Protein AF-A0A4Q4BNP1-F1 (afdb_monomer)

Foldseek 3Di:
DPDDDDDDPDDDDDDDDQPQVVCVVVVDQEEEEDDQAPLQVSCQPHLNVSHFKYKYFADCVNVHPVSVCRSQVSCVVSQWAADDDDDPHRITMTGGPDPPPPPPPDQAEEEEEEDDPPLLQQLLLLLLQVLQPHPEYEYEYQCPDVNNVVVLVVCVVVVSYHYDYFCVNVVHDDGRQVVCCPDPSNVSHQKYAYDYSQKGKAFQDDLRHPVRCVVADAQKEKAFAWFFAQQPFADDDRDHCLVRRQFTADLADPPVLQKGFIAMIGGDDPQFPADDGQATDGHPPGQYAFLQSHGDVPNVVDVPDRIDGRDNRNNRIHIYGHPCNHNVSLCVCVVVQDDPVSVVVSVVVNVSRRGGPDGDNSRVSSSVSSVVSSVPD

Structure (mmCIF, N/CA/C/O backbone):
data_AF-A0A4Q4BNP1-F1
#
_entry.id   AF-A0A4Q4BNP1-F1
#
loop_
_atom_site.group_PDB
_atom_site.id
_atom_site.type_symbol
_atom_site.label_atom_id
_atom_site.label_alt_id
_atom_site.label_comp_id
_atom_site.label_asym_id
_atom_site.label_entity_id
_atom_site.label_seq_id
_atom_site.pdbx_PDB_ins_code
_atom_site.Cartn_x
_atom_site.Cartn_y
_atom_site.Cartn_z
_atom_site.occupancy
_atom_site.B_iso_or_equiv
_atom_site.auth_seq_id
_atom_site.auth_comp_id
_atom_site.auth_asym_id
_atom_site.auth_atom_id
_atom_site.pdbx_PDB_model_num
ATOM 1 N N . MET A 1 1 ? 5.247 10.729 -45.146 1.00 40.03 1 MET A N 1
ATOM 2 C CA . MET A 1 1 ? 6.649 10.424 -45.491 1.00 40.03 1 MET A CA 1
ATOM 3 C C . MET A 1 1 ? 7.471 11.510 -44.840 1.00 40.03 1 MET A C 1
ATOM 5 O O . MET A 1 1 ? 7.475 12.624 -45.353 1.00 40.03 1 MET A O 1
ATOM 9 N N . GLU A 1 2 ? 8.037 11.245 -43.665 1.00 45.22 2 GLU A N 1
ATOM 10 C CA . GLU A 1 2 ? 8.976 12.192 -43.068 1.00 45.22 2 GLU A CA 1
ATOM 11 C C . GLU A 1 2 ? 10.133 12.395 -44.046 1.00 45.22 2 GLU A C 1
ATOM 13 O O . GLU A 1 2 ? 10.838 11.459 -44.429 1.00 45.22 2 GLU A O 1
ATOM 18 N N . SER A 1 3 ? 10.269 13.621 -44.536 1.00 44.84 3 SER A N 1
ATOM 19 C CA . SER A 1 3 ? 11.408 14.018 -45.340 1.00 44.84 3 SER A CA 1
ATOM 20 C C . SER A 1 3 ? 12.608 14.155 -44.408 1.00 44.84 3 SER A C 1
ATOM 22 O O . SER A 1 3 ? 12.684 15.121 -43.657 1.00 44.84 3 SER A O 1
ATOM 24 N N . GLN A 1 4 ? 13.531 13.198 -44.518 1.00 53.72 4 GLN A N 1
ATOM 25 C CA . GLN A 1 4 ? 14.848 13.159 -43.875 1.00 53.72 4 GLN A CA 1
ATOM 26 C C . GLN A 1 4 ? 14.806 12.935 -42.356 1.00 53.72 4 GLN A C 1
ATOM 28 O O . GLN A 1 4 ? 14.652 13.850 -41.553 1.00 53.72 4 GLN A O 1
ATOM 33 N N . SER A 1 5 ? 15.006 11.673 -41.979 1.00 59.72 5 SER A N 1
ATOM 34 C CA . SER A 1 5 ? 15.377 11.247 -40.632 1.00 59.72 5 SER A CA 1
ATOM 35 C C . SER A 1 5 ? 16.549 12.077 -40.077 1.00 59.72 5 SER A C 1
ATOM 37 O O . SER A 1 5 ? 17.424 12.512 -40.826 1.00 59.72 5 SER A O 1
ATOM 39 N N . ARG A 1 6 ? 16.532 12.284 -38.754 1.00 61.44 6 ARG A N 1
ATOM 40 C CA . ARG A 1 6 ? 17.517 13.003 -37.917 1.00 61.44 6 ARG A CA 1
ATOM 41 C C . ARG A 1 6 ? 18.989 12.665 -38.266 1.00 61.44 6 ARG A C 1
ATOM 43 O O . ARG A 1 6 ? 19.227 11.611 -38.858 1.00 61.44 6 ARG A O 1
ATOM 50 N N . PRO A 1 7 ? 19.980 13.504 -37.876 1.00 74.25 7 PRO A N 1
ATOM 51 C CA . PRO A 1 7 ? 21.398 13.191 -38.068 1.00 74.25 7 PRO A CA 1
ATOM 52 C C . PRO A 1 7 ? 21.715 11.773 -37.583 1.00 74.25 7 PRO A C 1
ATOM 54 O O . PRO A 1 7 ? 21.306 11.393 -36.486 1.00 74.25 7 PRO A O 1
ATOM 57 N N . TYR A 1 8 ? 22.410 10.997 -38.410 1.00 80.00 8 TYR A N 1
ATOM 58 C CA . TYR A 1 8 ? 22.781 9.618 -38.115 1.00 80.00 8 TYR A CA 1
ATOM 59 C C . TYR A 1 8 ? 24.278 9.418 -38.353 1.00 80.00 8 TYR A C 1
ATOM 61 O O . TYR A 1 8 ? 24.843 9.980 -39.291 1.00 80.00 8 TYR A O 1
ATOM 69 N N . ASP A 1 9 ? 24.904 8.579 -37.528 1.00 82.19 9 ASP A N 1
ATOM 70 C CA . ASP A 1 9 ? 26.340 8.288 -37.626 1.00 82.19 9 ASP A CA 1
ATOM 71 C C . ASP A 1 9 ? 26.647 7.125 -38.586 1.00 82.19 9 ASP A C 1
ATOM 73 O O . ASP A 1 9 ? 27.751 7.019 -39.115 1.00 82.19 9 ASP A O 1
ATOM 77 N N . SER A 1 10 ? 25.680 6.233 -38.841 1.00 84.38 10 SER A N 1
ATOM 78 C CA . SER A 1 10 ? 25.832 5.127 -39.797 1.00 84.38 10 SER A CA 1
ATOM 79 C C . SER A 1 10 ? 24.492 4.609 -40.332 1.00 84.38 10 SER A C 1
ATOM 81 O O . SER A 1 10 ? 23.445 4.796 -39.713 1.00 84.38 10 SER A O 1
ATOM 83 N N . VAL A 1 11 ? 24.531 3.944 -41.492 1.00 85.69 11 VAL A N 1
ATOM 84 C CA . VAL A 1 11 ? 23.389 3.228 -42.082 1.00 85.69 11 VAL A CA 1
ATOM 85 C C . VAL A 1 11 ? 23.641 1.732 -41.958 1.00 85.69 11 VAL A C 1
ATOM 87 O O . VAL A 1 11 ? 24.645 1.229 -42.459 1.00 85.69 11 VAL A O 1
ATOM 90 N N . VAL A 1 12 ? 22.713 1.016 -41.329 1.00 84.94 12 VAL A N 1
ATOM 91 C CA . VAL A 1 12 ? 22.760 -0.445 -41.209 1.00 84.94 12 VAL A CA 1
ATOM 92 C C . VAL A 1 12 ? 21.625 -1.049 -42.027 1.00 84.94 12 VAL A C 1
ATOM 94 O O . VAL A 1 12 ? 20.471 -0.644 -41.905 1.00 84.94 12 VAL A O 1
ATOM 97 N N . ALA A 1 13 ? 21.944 -2.042 -42.857 1.00 85.50 13 ALA A N 1
ATOM 98 C CA . ALA A 1 13 ? 20.932 -2.828 -43.550 1.00 85.50 13 ALA A CA 1
ATOM 99 C C . ALA A 1 13 ? 20.331 -3.855 -42.582 1.00 85.50 13 ALA A C 1
ATOM 101 O O . ALA A 1 13 ? 21.014 -4.782 -42.148 1.00 85.50 13 ALA A O 1
ATOM 102 N N . LEU A 1 14 ? 19.050 -3.698 -42.250 1.00 82.12 14 LEU A N 1
ATOM 103 C CA . LEU A 1 14 ? 18.317 -4.670 -41.443 1.00 82.12 14 LEU A CA 1
ATOM 104 C C . LEU A 1 14 ? 17.592 -5.676 -42.349 1.00 82.12 14 LEU A C 1
ATOM 106 O O . LEU A 1 14 ? 17.009 -5.280 -43.364 1.00 82.12 14 LEU A O 1
ATOM 110 N N . PRO A 1 15 ? 17.586 -6.976 -42.004 1.00 81.06 15 PRO A N 1
ATOM 111 C CA . PRO A 1 15 ? 16.808 -7.961 -42.739 1.00 81.06 15 PRO A CA 1
ATOM 112 C C . PRO A 1 15 ? 15.317 -7.620 -42.645 1.00 81.06 15 PRO A C 1
ATOM 114 O O . PRO A 1 15 ? 14.744 -7.514 -41.560 1.00 81.06 15 PRO A O 1
ATOM 117 N N . ARG A 1 16 ? 14.668 -7.463 -43.801 1.00 82.69 16 ARG A N 1
ATOM 118 C CA . ARG A 1 16 ? 13.228 -7.215 -43.873 1.00 82.69 16 ARG A CA 1
ATOM 119 C C . ARG A 1 16 ? 12.480 -8.536 -43.767 1.00 82.69 16 ARG A C 1
ATOM 121 O O . ARG A 1 16 ? 12.532 -9.353 -44.683 1.00 82.69 16 ARG A O 1
ATOM 128 N N . VAL A 1 17 ? 11.722 -8.711 -42.692 1.00 84.50 17 VAL A N 1
ATOM 129 C CA . VAL A 1 17 ? 10.835 -9.866 -42.529 1.00 84.50 17 VAL A CA 1
ATOM 130 C C . VAL A 1 17 ? 9.387 -9.421 -42.708 1.00 84.50 17 VAL A C 1
ATOM 132 O O . VAL A 1 17 ?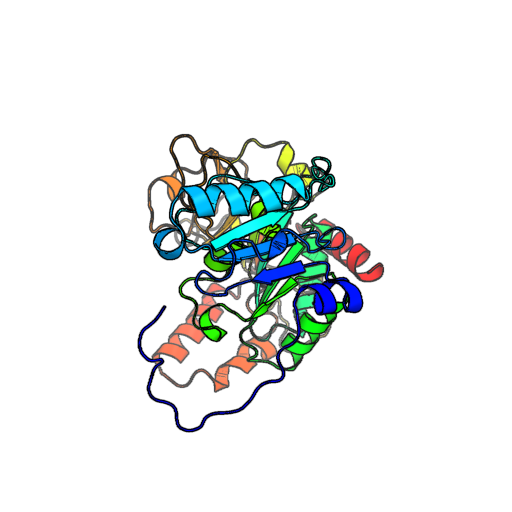 8.957 -8.411 -42.156 1.00 84.50 17 VAL A O 1
ATOM 135 N N . GLY A 1 18 ? 8.622 -10.161 -43.511 1.00 87.31 18 GLY A N 1
ATOM 136 C CA . GLY A 1 18 ? 7.200 -9.889 -43.694 1.00 87.31 18 GLY A CA 1
ATOM 137 C C . GLY A 1 18 ? 6.416 -10.188 -42.417 1.00 87.31 18 GLY A C 1
ATOM 138 O O . GLY A 1 18 ? 6.513 -11.289 -41.874 1.00 87.31 18 GLY A O 1
ATOM 139 N N . VAL A 1 19 ? 5.584 -9.246 -41.971 1.00 87.94 19 VAL A N 1
ATOM 140 C CA . VAL A 1 19 ? 4.765 -9.397 -40.754 1.00 87.94 19 VAL A CA 1
ATOM 141 C C . VAL A 1 19 ? 3.867 -10.642 -40.795 1.00 87.94 19 VAL A C 1
ATOM 143 O O . VAL A 1 19 ? 3.725 -11.321 -39.786 1.00 87.94 19 VAL A O 1
ATOM 146 N N . GLY A 1 20 ? 3.342 -11.031 -41.964 1.00 89.75 20 GLY A N 1
ATOM 147 C CA . GLY A 1 20 ? 2.564 -12.266 -42.105 1.00 89.75 20 GLY A CA 1
ATOM 148 C C . GLY A 1 20 ? 3.381 -13.532 -41.819 1.00 89.75 20 GLY A C 1
ATOM 149 O O . GLY A 1 20 ? 2.879 -14.459 -41.187 1.00 89.75 20 GLY A O 1
ATOM 150 N N . ALA A 1 21 ? 4.657 -13.557 -42.219 1.00 90.12 21 ALA A N 1
ATOM 151 C CA . ALA A 1 21 ? 5.559 -14.666 -41.918 1.00 90.12 21 ALA A CA 1
ATOM 152 C C . ALA A 1 21 ? 5.905 -14.713 -40.422 1.00 90.12 21 ALA A C 1
ATOM 154 O O . ALA A 1 21 ? 5.888 -15.794 -39.839 1.00 90.12 21 ALA A O 1
ATOM 155 N N . LEU A 1 22 ? 6.141 -13.549 -39.801 1.00 90.50 22 LEU A N 1
ATOM 156 C CA . LEU A 1 22 ? 6.396 -13.431 -38.360 1.00 90.50 22 LEU A CA 1
ATOM 157 C C . LEU A 1 22 ? 5.197 -13.870 -37.521 1.00 90.50 22 LEU A C 1
ATOM 159 O O . LEU A 1 22 ? 5.356 -14.641 -36.582 1.00 90.50 22 LEU A O 1
ATOM 163 N N . VAL A 1 23 ? 3.988 -13.418 -37.858 1.00 92.69 23 VAL A N 1
ATOM 164 C CA . VAL A 1 23 ? 2.776 -13.805 -37.123 1.00 92.69 23 VAL A CA 1
ATOM 165 C C . VAL A 1 23 ? 2.527 -15.306 -37.256 1.00 92.69 23 VAL A C 1
AT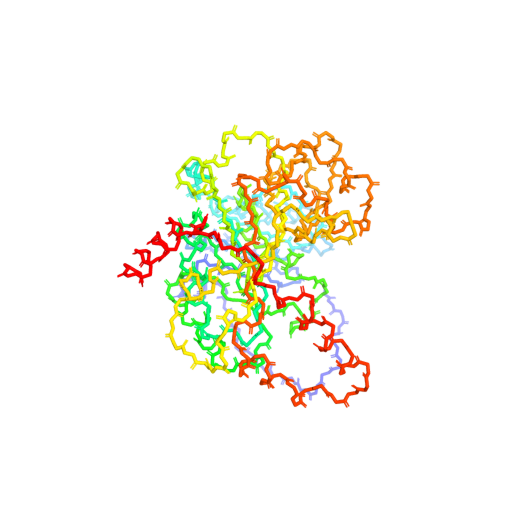OM 167 O O . VAL A 1 23 ? 2.203 -15.965 -36.270 1.00 92.69 23 VAL A O 1
ATOM 170 N N . LYS A 1 24 ? 2.757 -15.876 -38.445 1.00 91.00 24 LYS A N 1
ATOM 171 C CA . LYS A 1 24 ? 2.635 -17.320 -38.671 1.00 91.00 24 LYS A CA 1
ATOM 172 C C . LYS A 1 24 ? 3.662 -18.132 -37.873 1.00 91.00 24 LYS A C 1
ATOM 174 O O . LYS A 1 24 ? 3.300 -19.183 -37.352 1.00 91.00 24 LYS A O 1
ATOM 179 N N . SER A 1 25 ? 4.916 -17.681 -37.793 1.00 92.25 25 SER A N 1
ATOM 180 C CA . SER A 1 25 ? 5.984 -18.422 -37.108 1.00 92.25 25 SER A CA 1
ATOM 181 C C . SER A 1 25 ? 5.942 -18.262 -35.590 1.00 92.25 25 SER A C 1
ATOM 183 O O . SER A 1 25 ? 6.055 -19.250 -34.872 1.00 92.25 25 SER A O 1
ATOM 185 N N . LEU A 1 26 ? 5.755 -17.035 -35.100 1.00 92.31 26 LEU A N 1
ATOM 186 C CA . LEU A 1 26 ? 5.797 -16.714 -33.673 1.00 92.31 26 LEU A CA 1
ATOM 187 C C . LEU A 1 26 ? 4.458 -16.952 -32.975 1.00 92.31 26 LEU A C 1
ATOM 189 O O . LEU A 1 26 ? 4.429 -17.081 -31.755 1.00 92.31 26 LEU A O 1
ATOM 193 N N . ARG A 1 27 ? 3.352 -16.974 -33.734 1.00 90.31 27 ARG A N 1
ATOM 194 C CA . ARG A 1 27 ? 1.975 -17.023 -33.215 1.00 90.31 27 ARG A CA 1
ATOM 195 C C . ARG A 1 27 ? 1.774 -16.074 -32.023 1.00 90.31 27 ARG A C 1
ATOM 197 O O . ARG A 1 27 ? 1.353 -16.514 -30.951 1.00 90.31 27 ARG A O 1
ATOM 204 N N . PRO A 1 28 ? 2.093 -14.775 -32.177 1.00 92.38 28 PRO A N 1
ATOM 205 C CA . PRO A 1 28 ? 2.105 -13.846 -31.062 1.00 92.38 28 PRO A CA 1
ATOM 206 C C . PRO A 1 28 ? 0.710 -13.716 -30.454 1.00 92.38 28 PRO A C 1
ATOM 208 O O . PRO A 1 28 ? -0.297 -13.705 -31.170 1.00 92.38 28 PRO A O 1
ATOM 211 N N . THR A 1 29 ? 0.667 -13.576 -29.129 1.00 89.94 29 THR A N 1
ATOM 212 C CA . THR A 1 29 ? -0.574 -13.276 -28.405 1.00 89.94 29 THR A CA 1
ATOM 213 C C . THR A 1 29 ? -0.801 -11.775 -28.246 1.00 89.94 29 THR A C 1
ATOM 215 O O . THR A 1 29 ? -1.943 -11.354 -28.092 1.00 89.94 29 THR A O 1
ATOM 218 N N . VAL A 1 30 ? 0.246 -10.951 -28.350 1.00 92.25 30 VAL A N 1
ATOM 219 C CA . VAL A 1 30 ? 0.176 -9.483 -28.308 1.00 92.25 30 VAL A CA 1
ATOM 220 C C . VAL A 1 30 ? 0.976 -8.901 -29.473 1.00 92.25 30 VAL A C 1
ATOM 222 O O . VAL A 1 30 ? 2.068 -9.387 -29.758 1.00 92.25 30 VAL A O 1
ATOM 225 N N . LEU A 1 31 ? 0.441 -7.872 -30.140 1.00 93.44 31 LEU A N 1
ATOM 226 C CA . LEU A 1 31 ? 1.139 -7.123 -31.192 1.00 93.44 31 LEU A CA 1
ATOM 227 C C . LEU A 1 31 ? 1.241 -5.639 -30.817 1.00 93.44 31 LEU A C 1
ATOM 229 O O . LEU A 1 31 ? 0.231 -5.033 -30.471 1.00 93.44 31 LEU A O 1
ATOM 233 N N . ILE A 1 32 ? 2.434 -5.053 -30.922 1.00 92.88 32 ILE A N 1
ATOM 234 C CA . ILE A 1 32 ? 2.653 -3.603 -30.816 1.00 92.88 32 ILE A CA 1
ATOM 235 C C . ILE A 1 32 ? 3.082 -3.108 -32.198 1.00 92.88 32 ILE A C 1
ATOM 237 O O . ILE A 1 32 ? 3.983 -3.693 -32.798 1.00 92.88 32 ILE A O 1
ATOM 241 N N . CYS A 1 33 ? 2.393 -2.105 -32.734 1.00 91.00 33 CYS A N 1
ATOM 242 C CA . CYS A 1 33 ? 2.542 -1.658 -34.115 1.00 91.00 33 CYS A CA 1
ATOM 243 C C . CYS A 1 33 ? 2.572 -0.131 -34.186 1.00 91.00 33 CYS A C 1
ATOM 245 O O . CYS A 1 33 ? 1.545 0.515 -34.003 1.00 91.00 33 CYS A O 1
ATOM 247 N N . ASP A 1 34 ? 3.734 0.417 -34.506 1.00 91.44 34 ASP A N 1
ATOM 248 C CA . ASP A 1 34 ? 3.924 1.826 -34.823 1.00 91.44 34 ASP A CA 1
ATOM 249 C C . ASP A 1 34 ? 4.798 1.903 -36.079 1.00 91.44 34 ASP A C 1
ATOM 251 O O . ASP A 1 34 ? 5.955 1.481 -36.076 1.00 91.44 34 ASP A O 1
ATOM 255 N N . ILE A 1 35 ? 4.176 2.261 -37.202 1.00 88.69 35 ILE A N 1
ATOM 256 C CA . ILE A 1 35 ? 4.782 2.184 -38.539 1.00 88.69 35 ILE A CA 1
ATOM 257 C C . ILE A 1 35 ? 4.447 3.409 -39.396 1.00 88.69 35 ILE A C 1
ATOM 259 O O . ILE A 1 35 ? 4.512 3.335 -40.628 1.00 88.69 35 ILE A O 1
ATOM 263 N N . GLU A 1 36 ? 4.094 4.523 -38.750 1.00 87.88 36 GLU A N 1
ATOM 264 C CA . GLU A 1 36 ? 4.069 5.868 -39.342 1.00 87.88 36 GLU A CA 1
ATOM 265 C C . GLU A 1 36 ? 3.270 5.979 -40.659 1.00 87.88 36 GLU A C 1
ATOM 267 O O . GLU A 1 36 ? 3.694 6.597 -41.644 1.00 87.88 36 GLU A O 1
ATOM 272 N N . GLY A 1 37 ? 2.094 5.341 -40.721 1.00 85.06 37 GLY A N 1
ATOM 273 C CA . GLY A 1 37 ? 1.200 5.375 -41.887 1.00 85.06 37 GLY A CA 1
ATOM 274 C C . GLY A 1 37 ? 1.195 4.100 -42.732 1.00 85.06 37 GLY A C 1
ATOM 275 O O . GLY A 1 37 ? 0.381 3.976 -43.654 1.00 85.06 37 GLY A O 1
ATOM 276 N N . GLY A 1 38 ? 2.074 3.141 -42.428 1.00 87.69 38 GLY A N 1
ATOM 277 C CA . GLY A 1 38 ? 2.136 1.835 -43.088 1.00 87.69 38 GLY A CA 1
ATOM 278 C C . GLY A 1 38 ? 1.005 0.865 -42.720 1.00 87.69 38 GLY A C 1
ATOM 279 O O . GLY A 1 38 ? 1.006 -0.269 -43.193 1.00 87.69 38 GLY A O 1
ATOM 280 N N . GLU A 1 39 ? 0.054 1.263 -41.872 1.00 92.00 39 GLU A N 1
ATOM 281 C CA . GLU A 1 39 ? -1.000 0.397 -41.326 1.00 92.00 39 GLU A CA 1
ATOM 282 C C . GLU A 1 39 ? -2.095 0.101 -42.356 1.00 92.00 39 GLU A C 1
ATOM 284 O O . GLU A 1 39 ? -2.742 -0.951 -42.298 1.00 92.00 39 GLU A O 1
ATOM 289 N N . LEU A 1 40 ? -2.319 1.018 -43.307 1.00 91.25 40 LEU A N 1
ATOM 290 C CA . LEU A 1 40 ? -3.362 0.874 -44.318 1.00 91.25 40 LEU A CA 1
ATOM 291 C C . LEU A 1 40 ? -3.090 -0.347 -45.208 1.00 91.25 40 LEU A C 1
ATOM 293 O O . LEU A 1 40 ? -2.155 -0.373 -46.002 1.00 91.25 40 LEU A O 1
ATOM 297 N N . GLY A 1 41 ? -3.959 -1.352 -45.103 1.00 91.31 41 GLY A N 1
ATOM 298 C CA . GLY A 1 41 ? -3.873 -2.589 -45.880 1.00 91.31 41 GLY A CA 1
ATOM 299 C C . GLY A 1 41 ? -2.875 -3.617 -45.341 1.00 91.31 41 GLY A C 1
ATOM 300 O O . GLY A 1 41 ? -2.881 -4.754 -45.812 1.00 91.31 41 GLY A O 1
ATOM 301 N N . LEU A 1 42 ? -2.071 -3.277 -44.324 1.00 92.50 42 LEU A N 1
ATOM 302 C CA . LEU A 1 42 ? -1.078 -4.190 -43.750 1.00 92.50 42 LEU A CA 1
ATOM 303 C C . LEU A 1 42 ? -1.722 -5.474 -43.223 1.00 92.50 42 LEU A C 1
ATOM 305 O O . LEU A 1 42 ? -1.228 -6.573 -43.462 1.00 92.50 42 LEU A O 1
ATOM 309 N N . PHE A 1 43 ? -2.842 -5.335 -42.514 1.00 93.31 43 PHE A N 1
ATOM 310 C CA . PHE A 1 43 ? -3.491 -6.444 -41.820 1.00 93.31 43 PHE A CA 1
ATOM 311 C C . PHE A 1 43 ? -4.483 -7.226 -42.679 1.00 93.31 43 PHE A C 1
ATOM 313 O O . PHE A 1 43 ? -4.960 -8.265 -42.227 1.00 93.31 43 PHE A O 1
ATOM 320 N N . ASP A 1 44 ? -4.786 -6.776 -43.900 1.00 92.75 44 ASP A N 1
ATOM 321 C CA . ASP A 1 44 ? -5.866 -7.330 -44.729 1.00 92.75 44 ASP A CA 1
ATOM 322 C C . ASP A 1 44 ? -5.705 -8.854 -44.912 1.00 92.75 44 ASP A C 1
ATOM 324 O O . ASP A 1 44 ? -6.635 -9.620 -44.642 1.00 92.75 44 ASP A O 1
ATOM 328 N N . GLN A 1 45 ? -4.492 -9.310 -45.239 1.00 91.31 45 GLN A N 1
ATOM 329 C CA . GLN A 1 45 ? -4.185 -10.721 -45.526 1.00 91.31 45 GLN A CA 1
ATOM 330 C C . GLN A 1 45 ? -3.523 -11.486 -44.366 1.00 91.31 45 GLN A C 1
ATOM 332 O O . GLN A 1 45 ? -3.175 -12.654 -44.518 1.00 91.31 45 GLN A O 1
ATOM 337 N N . ILE A 1 46 ? -3.338 -10.857 -43.202 1.00 93.44 46 ILE A N 1
ATOM 338 C CA . ILE A 1 46 ? -2.672 -11.491 -42.055 1.00 93.44 46 ILE A CA 1
ATOM 339 C C . ILE A 1 46 ? -3.709 -12.217 -41.199 1.00 93.44 46 ILE A C 1
ATOM 341 O O . ILE A 1 46 ? -4.736 -11.632 -40.833 1.00 93.44 46 ILE A O 1
ATOM 345 N N . ASP A 1 47 ? -3.440 -13.479 -40.858 1.00 92.81 47 ASP A N 1
ATOM 346 C CA . ASP A 1 47 ? -4.201 -14.182 -39.828 1.00 92.81 47 ASP A CA 1
ATOM 347 C C . ASP A 1 47 ? -3.778 -13.676 -38.446 1.00 92.81 47 ASP A C 1
ATOM 349 O O . ASP A 1 47 ? -2.655 -13.898 -38.007 1.00 92.81 47 ASP A O 1
ATOM 353 N N . LEU A 1 48 ? -4.690 -12.980 -37.770 1.00 94.19 48 LEU A N 1
ATOM 354 C CA . LEU A 1 48 ? -4.477 -12.446 -36.427 1.00 94.19 48 LEU A CA 1
ATOM 355 C C . LEU A 1 48 ? -5.141 -13.313 -35.350 1.00 94.19 48 LEU A C 1
ATOM 357 O O . LEU A 1 48 ? -5.261 -12.857 -34.216 1.00 94.19 48 LEU A O 1
ATOM 361 N N . SER A 1 49 ? -5.589 -14.531 -35.672 1.00 91.50 49 SER A N 1
ATOM 362 C CA . SER A 1 49 ? -6.332 -15.415 -34.763 1.00 91.50 49 SER A CA 1
ATOM 363 C C . SER A 1 49 ? -5.631 -15.662 -33.420 1.00 91.50 49 SER A C 1
ATOM 365 O O . SER A 1 49 ? -6.305 -15.738 -32.396 1.00 91.50 49 SER A O 1
ATOM 367 N N . SER A 1 50 ? -4.293 -15.718 -33.393 1.00 89.31 50 SER A N 1
ATOM 368 C CA . SER A 1 50 ? -3.511 -15.871 -32.154 1.00 89.31 50 SER A CA 1
ATOM 369 C C . SER A 1 50 ? -3.437 -14.599 -31.306 1.00 89.31 50 SER A C 1
ATOM 371 O O . SER A 1 50 ? -3.168 -14.674 -30.110 1.00 89.31 50 SER A O 1
ATOM 373 N N . VAL A 1 51 ? -3.665 -13.430 -31.907 1.00 93.62 51 VAL A N 1
ATOM 374 C CA . VAL A 1 51 ? -3.487 -12.125 -31.265 1.00 93.62 51 VAL A CA 1
ATOM 375 C C . VAL A 1 51 ? -4.708 -11.812 -30.407 1.00 93.62 51 VAL A C 1
ATOM 377 O O . VAL A 1 51 ? -5.800 -11.586 -30.932 1.00 93.62 51 VAL A O 1
ATOM 380 N N . ARG A 1 52 ? -4.524 -11.774 -29.084 1.00 91.25 52 ARG A N 1
ATOM 381 C CA . ARG A 1 52 ? -5.563 -11.419 -28.101 1.00 91.25 52 ARG A CA 1
ATOM 382 C C . ARG A 1 52 ? -5.625 -9.917 -27.820 1.00 91.25 52 ARG A C 1
ATOM 384 O O . ARG A 1 52 ? -6.675 -9.422 -27.419 1.00 91.25 52 ARG A O 1
ATOM 391 N N . ALA A 1 53 ? -4.513 -9.205 -28.013 1.00 90.69 53 ALA A N 1
ATOM 392 C CA . ALA A 1 53 ? -4.419 -7.763 -27.817 1.00 90.69 53 ALA A CA 1
ATOM 393 C C . ALA A 1 53 ? -3.480 -7.110 -28.841 1.00 90.69 53 ALA A C 1
ATOM 395 O O . ALA A 1 53 ? -2.464 -7.692 -29.222 1.00 90.69 53 ALA A O 1
ATOM 396 N N . MET A 1 54 ? -3.808 -5.893 -29.262 1.00 92.56 54 MET A N 1
ATOM 397 C CA . MET A 1 54 ? -2.991 -5.086 -30.162 1.00 92.56 54 MET A CA 1
ATOM 398 C C . MET A 1 54 ? -2.893 -3.652 -29.643 1.00 92.56 54 MET A C 1
ATOM 400 O O . MET A 1 54 ? -3.918 -3.032 -29.374 1.00 92.56 54 MET A O 1
ATOM 404 N N . VAL A 1 55 ? -1.675 -3.129 -29.533 1.00 91.44 55 VAL A N 1
ATOM 405 C CA . VAL A 1 55 ? -1.401 -1.702 -29.325 1.00 91.44 55 VAL A CA 1
ATOM 406 C C . VAL A 1 55 ? -0.929 -1.151 -30.662 1.00 91.44 55 VAL A C 1
ATOM 408 O O . VAL A 1 55 ? 0.061 -1.634 -31.202 1.00 91.44 55 VAL A O 1
ATOM 411 N N . ILE A 1 56 ? -1.664 -0.210 -31.238 1.00 91.25 56 ILE A N 1
ATOM 412 C CA . ILE A 1 56 ? -1.387 0.301 -32.580 1.00 91.25 56 ILE A CA 1
ATOM 413 C C . ILE A 1 56 ? -1.483 1.818 -32.625 1.00 91.25 56 ILE A C 1
ATOM 415 O O . ILE A 1 56 ? -2.487 2.379 -32.187 1.00 91.25 56 ILE A O 1
ATOM 419 N N . GLU A 1 57 ? -0.469 2.472 -33.178 1.00 91.06 57 GLU A N 1
ATOM 420 C CA . GLU A 1 57 ? -0.531 3.886 -33.534 1.00 91.06 57 GLU A CA 1
ATOM 421 C C . GLU A 1 57 ? -1.138 4.063 -34.928 1.00 91.06 57 GLU A C 1
ATOM 423 O O . GLU A 1 57 ? -0.835 3.318 -35.857 1.00 91.06 57 GLU A O 1
ATOM 428 N N . LEU A 1 58 ? -2.087 4.991 -35.060 1.00 88.62 58 LEU A N 1
ATOM 429 C CA . LEU A 1 58 ? -2.834 5.226 -36.292 1.00 88.62 58 LEU A CA 1
ATOM 430 C C . LEU A 1 58 ? -2.599 6.651 -36.785 1.00 88.62 58 LEU A C 1
ATOM 432 O O . LEU A 1 58 ? -2.778 7.614 -36.044 1.00 88.62 58 LEU A O 1
ATOM 436 N N . HIS A 1 59 ? -2.336 6.781 -38.082 1.00 88.69 59 HIS A N 1
ATOM 437 C CA . HIS A 1 59 ? -1.894 8.013 -38.730 1.00 88.69 59 HIS A CA 1
ATOM 438 C C . HIS A 1 59 ? -2.934 8.559 -39.732 1.00 88.69 59 HIS A C 1
ATOM 440 O O . HIS A 1 59 ? -2.692 8.595 -40.942 1.00 88.69 59 HIS A O 1
ATOM 446 N N . PRO A 1 60 ? -4.120 9.027 -39.284 1.00 83.88 60 PRO A N 1
ATOM 447 C CA . PRO A 1 60 ? -5.172 9.513 -40.182 1.00 83.88 60 PRO A CA 1
ATOM 448 C C . PRO A 1 60 ? -4.772 10.747 -40.999 1.00 83.88 60 PRO A C 1
ATOM 450 O O . PRO A 1 60 ? -5.418 11.028 -42.005 1.00 83.88 60 PRO A O 1
ATOM 453 N N . LEU 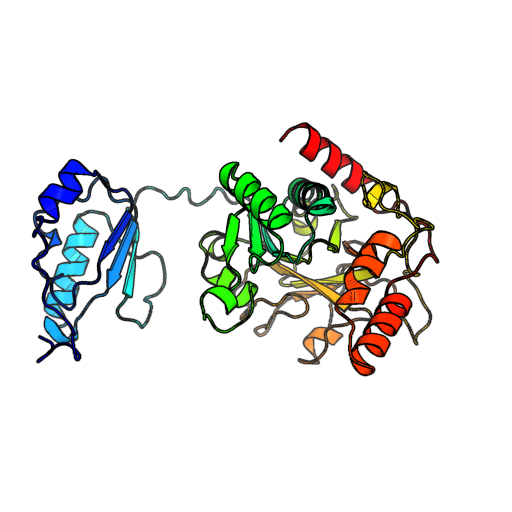A 1 61 ? -3.723 11.475 -40.604 1.00 83.50 61 LEU A N 1
ATOM 454 C CA . LEU A 1 61 ? -3.156 12.563 -41.406 1.00 83.50 61 LEU A CA 1
ATOM 455 C C . LEU A 1 61 ? -2.437 12.053 -42.668 1.00 83.50 61 LEU A C 1
ATOM 457 O O . LEU A 1 61 ? -2.334 12.795 -43.639 1.00 83.50 61 LEU A O 1
ATOM 461 N N . VAL A 1 62 ? -1.984 10.793 -42.681 1.00 84.81 62 VAL A N 1
ATOM 462 C CA . VAL A 1 62 ? -1.263 10.182 -43.810 1.00 84.81 62 VAL A CA 1
ATOM 463 C C . VAL A 1 62 ? -2.228 9.552 -44.816 1.00 84.81 62 VAL A C 1
ATOM 465 O O . VAL A 1 62 ? -2.119 9.801 -46.013 1.00 84.81 62 VAL A O 1
ATOM 468 N N . TYR A 1 63 ? -3.192 8.756 -44.346 1.00 87.69 63 TYR A N 1
ATOM 469 C CA . TYR A 1 63 ? -4.110 7.993 -45.211 1.00 87.69 63 TYR A CA 1
ATOM 470 C C . TYR A 1 63 ? -5.580 8.446 -45.138 1.00 87.69 63 TYR A C 1
ATOM 472 O O . TYR A 1 63 ? -6.480 7.806 -45.694 1.00 87.69 63 TYR A O 1
ATOM 480 N N . GLY A 1 64 ? -5.847 9.555 -44.450 1.00 85.12 64 GLY A N 1
ATOM 481 C CA . GLY A 1 64 ? -7.169 10.160 -44.342 1.00 85.12 64 GLY A CA 1
ATOM 482 C C . GLY A 1 64 ? -8.155 9.385 -43.461 1.00 85.12 64 GLY A C 1
ATOM 483 O O . GLY A 1 64 ? -7.937 8.256 -43.014 1.00 85.12 64 GLY A O 1
ATOM 484 N N . ARG A 1 65 ? -9.325 9.993 -43.243 1.00 82.56 65 ARG A N 1
ATOM 485 C CA . ARG A 1 65 ? -10.404 9.403 -42.434 1.00 82.56 65 ARG A CA 1
ATOM 486 C C . ARG A 1 65 ? -10.948 8.102 -43.034 1.00 82.56 65 ARG A C 1
ATOM 488 O O . ARG A 1 65 ? -11.289 7.193 -42.285 1.00 82.56 65 ARG A O 1
ATOM 495 N N . ALA A 1 66 ? -11.009 7.995 -44.362 1.00 82.81 66 ALA A N 1
ATOM 496 C CA . ALA A 1 66 ? -11.453 6.778 -45.042 1.00 82.81 66 ALA A CA 1
ATOM 497 C C . ALA A 1 66 ? -10.481 5.608 -44.813 1.00 82.81 66 ALA A C 1
ATOM 499 O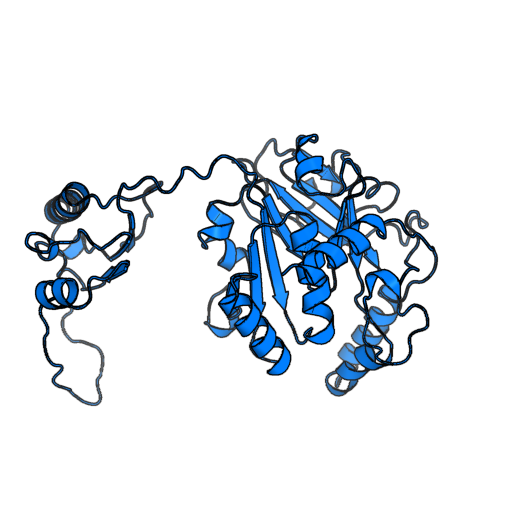 O . ALA A 1 66 ? -10.923 4.503 -44.496 1.00 82.81 66 ALA A O 1
ATOM 500 N N . GLY A 1 67 ? -9.167 5.860 -44.889 1.00 84.50 67 GLY A N 1
ATOM 501 C CA . GLY A 1 67 ? -8.148 4.862 -44.568 1.00 84.50 67 GLY A CA 1
ATOM 502 C C . GLY A 1 67 ? -8.227 4.413 -43.110 1.00 84.50 67 GLY A C 1
ATOM 503 O O . GLY A 1 67 ? -8.222 3.216 -42.841 1.00 84.50 67 GLY A O 1
ATOM 504 N N . LEU A 1 68 ? -8.440 5.350 -42.177 1.00 87.56 68 LEU A N 1
ATOM 505 C CA . LEU A 1 68 ? -8.636 5.031 -40.759 1.00 87.56 68 LEU A CA 1
ATOM 506 C C . LEU A 1 68 ? -9.815 4.076 -40.540 1.00 87.56 68 LEU A C 1
ATOM 508 O O . LEU A 1 68 ? -9.679 3.073 -39.839 1.00 87.56 68 LEU A O 1
ATOM 512 N N . GLN A 1 69 ? -10.969 4.381 -41.142 1.00 84.50 69 GLN A N 1
ATOM 513 C CA . GLN A 1 69 ? -12.162 3.543 -41.013 1.00 84.50 69 GLN A CA 1
ATOM 514 C C . GLN A 1 69 ? -11.955 2.159 -41.626 1.00 84.50 69 GLN A C 1
ATOM 516 O O . GLN A 1 69 ? -12.383 1.169 -41.036 1.00 84.50 69 GLN A O 1
ATOM 521 N N . ARG A 1 70 ? -11.255 2.067 -42.763 1.00 90.56 70 ARG A N 1
ATOM 522 C CA . ARG A 1 70 ? -10.909 0.781 -43.375 1.00 90.56 70 ARG A CA 1
ATOM 523 C C . ARG A 1 70 ? -10.014 -0.051 -42.459 1.00 90.56 70 ARG A C 1
ATOM 525 O O . ARG A 1 70 ? -10.352 -1.198 -42.193 1.00 90.56 70 ARG A O 1
ATOM 532 N N . THR A 1 71 ? -8.927 0.519 -41.940 1.00 91.19 71 THR A N 1
ATOM 533 C CA . THR A 1 71 ? -7.991 -0.196 -41.056 1.00 91.19 71 THR A CA 1
ATOM 534 C C . THR A 1 71 ? -8.692 -0.702 -39.795 1.00 91.19 71 THR A C 1
ATOM 536 O O . THR A 1 71 ? -8.603 -1.885 -39.464 1.00 91.19 71 THR A O 1
ATOM 539 N N . LEU A 1 72 ? -9.464 0.158 -39.122 1.00 89.50 72 LEU A N 1
ATOM 540 C CA . LEU A 1 72 ? -10.241 -0.237 -37.943 1.00 89.50 72 LEU A CA 1
ATOM 541 C C . LEU A 1 72 ? -11.328 -1.269 -38.279 1.00 89.50 72 LEU A C 1
ATOM 543 O O . LEU A 1 72 ? -11.562 -2.184 -37.492 1.00 89.50 72 LEU A O 1
ATOM 547 N N . GLY A 1 73 ? -11.970 -1.150 -39.444 1.00 86.88 73 GLY A N 1
ATOM 548 C CA . GLY A 1 73 ? -12.942 -2.116 -39.953 1.00 86.88 73 GLY A CA 1
ATOM 549 C C . GLY A 1 73 ? -12.329 -3.499 -40.179 1.00 86.88 73 GLY A C 1
ATOM 550 O O . GLY A 1 73 ? -12.888 -4.489 -39.710 1.00 86.88 73 GLY A O 1
ATOM 551 N N . THR A 1 74 ? -11.152 -3.570 -40.810 1.00 93.31 74 THR A N 1
ATOM 552 C CA . THR A 1 74 ? -10.393 -4.818 -40.998 1.00 93.31 74 THR A CA 1
ATOM 553 C C . THR A 1 74 ? -10.050 -5.466 -39.653 1.00 93.31 74 THR A C 1
ATOM 555 O O . THR A 1 74 ? -10.257 -6.667 -39.476 1.00 93.31 74 THR A O 1
ATOM 558 N N . LEU A 1 75 ? -9.550 -4.689 -38.686 1.00 92.88 75 LEU A N 1
ATOM 559 C CA . LEU A 1 75 ? -9.183 -5.203 -37.361 1.00 92.88 75 LEU A CA 1
ATOM 560 C C . LEU A 1 75 ? -10.413 -5.701 -36.585 1.00 92.88 75 LEU A C 1
ATOM 562 O O . LEU A 1 75 ? -10.377 -6.806 -36.037 1.00 92.88 75 LEU A O 1
ATOM 566 N N . ARG A 1 76 ? -11.531 -4.963 -36.638 1.00 89.88 76 ARG A N 1
ATOM 567 C CA . ARG A 1 76 ? -12.820 -5.395 -36.071 1.00 89.88 76 ARG A CA 1
ATOM 568 C C . ARG A 1 76 ? -13.344 -6.674 -36.706 1.00 89.88 76 ARG A C 1
ATOM 570 O O . ARG A 1 76 ? -13.750 -7.573 -35.979 1.00 89.88 76 ARG A O 1
ATOM 577 N N . ALA A 1 77 ? -13.308 -6.788 -38.034 1.00 88.38 77 ALA A N 1
ATOM 578 C CA . ALA A 1 77 ? -13.724 -8.002 -38.741 1.00 88.38 77 ALA A CA 1
ATOM 579 C C . ALA A 1 77 ? -12.867 -9.217 -38.350 1.00 88.38 77 ALA A C 1
ATOM 581 O O . ALA A 1 77 ? -13.346 -10.347 -38.331 1.00 88.38 77 ALA A O 1
ATOM 582 N N . LYS A 1 78 ? -11.608 -8.979 -37.968 1.00 91.62 78 LYS A N 1
ATOM 583 C CA . LYS A 1 78 ? -10.700 -9.985 -37.404 1.00 91.62 78 LYS A CA 1
ATOM 584 C C . LYS A 1 78 ? -10.861 -10.161 -35.895 1.00 91.62 78 LYS A C 1
ATOM 586 O O . LYS A 1 78 ? -10.011 -10.805 -35.290 1.00 91.62 78 LYS A O 1
ATOM 591 N N . GLY A 1 79 ? -11.917 -9.625 -35.287 1.00 88.56 79 GLY A N 1
ATOM 592 C CA . GLY A 1 79 ? -12.281 -9.803 -33.883 1.00 88.56 79 GLY A CA 1
ATOM 593 C C . GLY A 1 79 ? -11.603 -8.853 -32.897 1.00 88.56 79 GLY A C 1
ATOM 594 O O . GLY A 1 79 ? -11.840 -9.019 -31.709 1.00 88.56 79 GLY A O 1
ATOM 595 N N . LEU A 1 80 ? -10.784 -7.893 -33.347 1.00 89.81 80 LEU A N 1
ATOM 596 C CA . LEU A 1 80 ? -10.058 -6.940 -32.497 1.00 89.81 80 LEU A CA 1
ATOM 597 C C . LEU A 1 80 ? -10.788 -5.590 -32.420 1.00 89.81 80 LEU A C 1
ATOM 599 O O . LEU A 1 80 ? -10.958 -4.903 -33.427 1.00 89.81 80 LEU A O 1
ATOM 603 N N . SER A 1 81 ? -11.178 -5.168 -31.220 1.00 86.75 81 SER A N 1
ATOM 604 C CA . SER A 1 81 ? -11.894 -3.906 -30.989 1.00 86.75 81 SER A CA 1
ATOM 605 C C . SER A 1 81 ? -11.453 -3.207 -29.706 1.00 86.75 81 SER A C 1
ATOM 607 O O . SER A 1 81 ? -11.024 -3.859 -28.760 1.00 86.75 81 SER A O 1
ATOM 609 N N . SER A 1 82 ? -11.579 -1.881 -29.646 1.00 77.12 82 SER A N 1
ATOM 610 C CA . SER A 1 82 ? -11.309 -1.117 -28.421 1.00 77.12 82 SER A CA 1
ATOM 611 C C . SER A 1 82 ? -12.332 -1.406 -27.320 1.00 77.12 82 SER A C 1
ATOM 613 O O . SER A 1 82 ? -13.529 -1.477 -27.593 1.00 77.12 82 SER A O 1
ATOM 615 N N . THR A 1 83 ? -11.860 -1.508 -26.078 1.00 59.19 83 THR A N 1
ATOM 616 C CA . THR A 1 83 ? -12.674 -1.545 -24.855 1.00 59.19 83 THR A CA 1
ATOM 617 C C . THR A 1 83 ? -12.602 -0.178 -24.158 1.00 59.19 83 THR A C 1
ATOM 619 O O . THR A 1 83 ? -11.587 0.170 -23.555 1.00 59.19 83 THR A O 1
ATOM 622 N N . GLY A 1 84 ? -13.669 0.622 -24.254 1.00 52.81 84 GLY A N 1
ATOM 623 C CA . GLY A 1 84 ? -13.792 1.932 -23.588 1.00 52.81 84 GLY A CA 1
ATOM 624 C C . GLY A 1 84 ? -13.861 3.143 -24.529 1.00 52.81 84 GLY A C 1
ATOM 625 O O . GLY A 1 84 ? -13.801 3.000 -25.752 1.00 52.81 84 GLY A O 1
ATOM 626 N N . GLU A 1 85 ? -14.033 4.334 -23.940 1.00 43.16 85 GLU A N 1
ATOM 627 C CA . GLU A 1 85 ? -14.104 5.612 -24.663 1.00 43.16 85 GLU A CA 1
ATOM 628 C C . GLU A 1 85 ? -12.836 5.884 -25.482 1.00 43.16 85 GLU A C 1
ATOM 630 O O . GLU A 1 85 ? -11.724 5.502 -25.112 1.00 43.16 85 GLU A O 1
ATOM 635 N N . ALA A 1 86 ? -13.024 6.534 -26.632 1.00 47.09 86 ALA A N 1
ATOM 636 C CA . ALA A 1 86 ? -11.961 6.831 -27.577 1.00 47.09 86 ALA A CA 1
ATOM 637 C C . ALA A 1 86 ? -10.861 7.670 -26.909 1.00 47.09 86 ALA A C 1
ATOM 639 O O . ALA A 1 86 ? -11.081 8.825 -26.552 1.00 47.09 86 ALA A O 1
ATOM 640 N N . THR A 1 87 ? -9.657 7.112 -26.781 1.00 45.62 87 THR A N 1
ATOM 641 C CA . THR A 1 87 ? -8.479 7.898 -26.417 1.00 45.62 87 THR A CA 1
ATOM 642 C C . THR A 1 87 ? -8.243 8.956 -27.497 1.00 45.62 87 THR A C 1
ATOM 644 O O . THR A 1 87 ? -8.201 8.647 -28.689 1.00 45.62 87 THR A O 1
ATOM 647 N N . ALA A 1 88 ? -8.100 10.219 -27.093 1.00 46.75 88 ALA A N 1
ATOM 648 C CA . ALA A 1 88 ? -7.921 11.349 -28.009 1.00 46.75 88 ALA A CA 1
ATOM 649 C C . ALA A 1 88 ? -6.588 11.320 -28.800 1.00 46.75 88 ALA A C 1
ATOM 651 O O . ALA A 1 88 ? -6.404 12.130 -29.702 1.00 46.75 88 ALA A O 1
ATOM 652 N N . GLY A 1 89 ? -5.670 10.393 -28.491 1.00 58.56 89 GLY A N 1
ATOM 653 C CA . GLY A 1 89 ? -4.374 10.239 -29.172 1.00 58.56 89 GLY A CA 1
ATOM 654 C C . GLY A 1 89 ? -4.431 9.448 -30.488 1.00 58.56 89 GLY A C 1
ATOM 655 O O . GLY A 1 89 ? -5.498 8.993 -30.896 1.00 58.56 89 GLY A O 1
ATOM 656 N N . ALA A 1 90 ? -3.282 9.250 -31.140 1.00 74.88 90 ALA A N 1
ATOM 657 C CA . ALA A 1 90 ? -3.116 8.384 -32.318 1.00 74.88 90 ALA A CA 1
ATOM 658 C C . ALA A 1 90 ? -3.066 6.883 -31.952 1.00 74.88 90 ALA A C 1
ATOM 660 O O . ALA A 1 90 ? -3.506 6.032 -32.726 1.00 74.88 90 ALA A O 1
ATOM 661 N N . VAL A 1 91 ? -2.631 6.560 -30.728 1.00 83.81 91 VAL A N 1
ATOM 662 C CA . VAL A 1 91 ? -2.496 5.186 -30.222 1.00 83.81 91 VAL A CA 1
ATOM 663 C C . VAL A 1 91 ? -3.836 4.588 -29.775 1.00 83.81 91 VAL A C 1
ATOM 665 O O . VAL A 1 91 ? -4.642 5.216 -29.076 1.00 83.81 91 VAL A O 1
ATOM 668 N N . ARG A 1 92 ? -4.085 3.337 -30.165 1.00 84.19 92 ARG A N 1
ATOM 669 C CA . ARG A 1 92 ? -5.262 2.530 -29.823 1.00 84.19 92 ARG A CA 1
ATOM 670 C C . ARG A 1 92 ? -4.848 1.199 -29.216 1.00 84.19 92 ARG A C 1
ATOM 672 O O . ARG A 1 92 ? -3.930 0.545 -29.694 1.00 84.19 92 ARG A O 1
ATOM 679 N N . ILE A 1 93 ? -5.607 0.768 -28.213 1.00 86.38 93 ILE A N 1
ATOM 680 C CA . ILE A 1 93 ? -5.534 -0.586 -27.662 1.00 86.38 93 ILE A CA 1
ATOM 681 C C . ILE A 1 93 ? -6.784 -1.341 -28.120 1.00 86.38 93 ILE A C 1
ATOM 683 O O . ILE A 1 93 ? -7.907 -0.852 -27.960 1.00 86.38 93 ILE A O 1
ATOM 687 N N . LEU A 1 94 ? -6.587 -2.505 -28.733 1.00 89.38 94 LEU A N 1
ATOM 688 C CA . LEU A 1 94 ? -7.628 -3.376 -29.270 1.00 89.38 94 LEU A CA 1
ATOM 689 C C . LEU A 1 94 ? -7.537 -4.750 -28.609 1.00 89.38 94 LEU A C 1
ATOM 691 O O . LEU A 1 94 ? -6.446 -5.292 -28.453 1.00 89.38 94 LEU A O 1
ATOM 695 N N . HIS A 1 95 ? -8.681 -5.336 -28.282 1.00 87.06 95 HIS A N 1
ATOM 696 C CA . HIS A 1 95 ? -8.794 -6.654 -27.669 1.00 87.06 95 HIS A CA 1
ATOM 697 C C . HIS A 1 95 ? -9.637 -7.577 -28.531 1.00 87.06 95 HIS A C 1
ATOM 699 O O . HIS A 1 95 ? -10.589 -7.136 -29.180 1.00 87.06 95 HIS A O 1
ATOM 705 N N . ARG A 1 96 ? -9.282 -8.864 -28.532 1.00 87.88 96 ARG A N 1
ATOM 706 C CA . ARG A 1 96 ? -10.074 -9.895 -29.191 1.00 87.88 96 ARG A CA 1
ATOM 707 C C . ARG A 1 96 ? -11.302 -10.196 -28.345 1.00 87.88 96 ARG A C 1
ATOM 709 O O . ARG A 1 96 ? -11.143 -10.466 -27.160 1.00 87.88 96 ARG A O 1
ATOM 716 N N . GLY A 1 97 ? -12.483 -10.189 -28.964 1.00 65.75 97 GLY A N 1
ATOM 717 C CA . GLY A 1 97 ? -13.752 -10.613 -28.360 1.00 65.75 97 GLY A CA 1
ATOM 718 C C . GLY A 1 97 ? -13.802 -12.115 -28.060 1.00 65.75 97 GLY A C 1
ATOM 719 O O . GLY A 1 97 ? -14.634 -12.834 -28.591 1.00 65.75 97 GLY A O 1
ATOM 720 N N . THR A 1 98 ? -12.871 -12.612 -27.257 1.00 45.53 98 THR A N 1
ATOM 721 C CA . THR A 1 98 ? -13.211 -13.609 -26.249 1.00 45.53 98 THR A CA 1
ATOM 722 C C . THR A 1 98 ? -13.781 -12.829 -25.087 1.00 45.53 98 THR A C 1
ATOM 724 O O . THR A 1 98 ? -13.292 -11.725 -24.831 1.00 45.53 98 THR A O 1
ATOM 727 N N . ASP A 1 99 ? -14.759 -13.385 -24.381 1.00 41.53 99 ASP A N 1
ATOM 728 C CA . ASP A 1 99 ? -14.996 -13.011 -22.998 1.00 41.53 99 ASP A CA 1
ATOM 729 C C . ASP A 1 99 ? -13.616 -12.958 -22.314 1.00 41.53 99 ASP A C 1
ATOM 731 O O . ASP A 1 99 ? -13.064 -13.969 -21.885 1.00 41.53 99 ASP A O 1
ATOM 735 N N . LEU A 1 100 ? -13.020 -11.758 -22.203 1.00 37.91 100 LEU A N 1
ATOM 736 C CA . LEU A 1 100 ? -12.429 -11.405 -20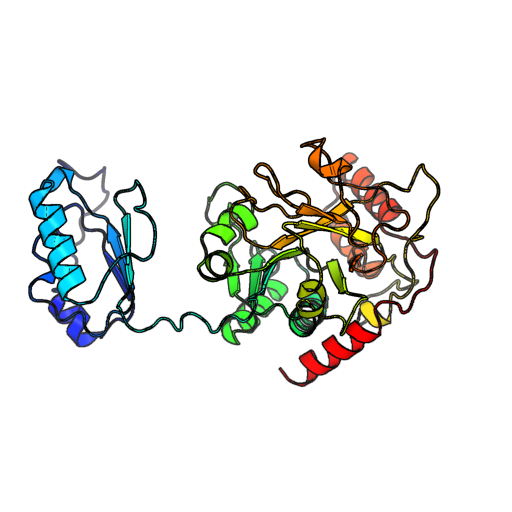.927 1.00 37.91 100 LEU A CA 1
ATOM 737 C C . LEU A 1 100 ? -13.545 -11.824 -19.996 1.00 37.91 100 LEU A C 1
ATOM 739 O O . LEU A 1 100 ? -14.646 -11.303 -20.221 1.00 37.91 100 LEU A O 1
ATOM 743 N N . PRO A 1 101 ? -13.349 -12.808 -19.096 1.00 32.62 101 PRO A N 1
ATOM 744 C CA . PRO A 1 101 ? -14.358 -13.029 -18.087 1.00 32.62 101 PRO A CA 1
ATOM 745 C C . PRO A 1 101 ? -14.690 -11.618 -17.632 1.00 32.62 101 PRO A C 1
ATOM 747 O O . PRO A 1 101 ? -13.778 -10.866 -17.258 1.00 32.62 101 PRO A O 1
ATOM 750 N N . VAL A 1 102 ? -15.941 -11.192 -17.859 1.00 39.72 102 VAL A N 1
ATOM 751 C CA . VAL A 1 102 ? -16.505 -10.103 -17.081 1.00 39.72 102 VAL A CA 1
ATOM 752 C C . VAL A 1 102 ? -16.245 -10.662 -15.717 1.00 39.72 102 VAL A C 1
ATOM 754 O O . VAL A 1 102 ? -16.879 -11.665 -15.393 1.00 39.72 102 VAL A O 1
ATOM 757 N N . ALA A 1 103 ? -15.139 -10.221 -15.102 1.00 38.53 103 ALA A N 1
ATOM 758 C CA . ALA A 1 103 ? -14.580 -10.917 -13.968 1.00 38.53 103 ALA A CA 1
ATOM 759 C C . ALA A 1 103 ? -15.783 -11.032 -13.063 1.00 38.53 103 ALA A C 1
ATOM 761 O O . ALA A 1 103 ? -16.395 -9.992 -12.783 1.00 38.53 103 ALA A O 1
ATOM 762 N N . GLU A 1 104 ? -16.225 -12.274 -12.803 1.00 36.84 104 GLU A N 1
ATOM 763 C CA . GLU A 1 104 ? -17.336 -12.500 -11.890 1.00 36.84 104 GLU A CA 1
ATOM 764 C C . GLU A 1 104 ? -17.066 -11.549 -10.755 1.00 36.84 104 GLU A C 1
ATOM 766 O O . GLU A 1 104 ? -15.920 -11.512 -10.302 1.00 36.84 104 GLU A O 1
ATOM 771 N N . THR A 1 105 ? -18.050 -10.702 -10.461 1.00 40.34 105 THR A N 1
ATOM 772 C CA . THR A 1 105 ? -17.969 -9.508 -9.624 1.00 40.34 105 THR A CA 1
ATOM 773 C C . THR A 1 105 ? -17.506 -9.861 -8.211 1.00 40.34 105 THR A C 1
ATOM 775 O O . THR A 1 105 ? -18.248 -9.744 -7.244 1.00 40.34 105 THR A O 1
ATOM 778 N N . ARG A 1 106 ? -16.271 -10.327 -8.086 1.00 50.56 106 ARG A N 1
ATOM 779 C CA . ARG A 1 106 ? -15.445 -10.262 -6.910 1.00 50.56 106 ARG A CA 1
ATOM 780 C C . ARG A 1 106 ? -15.069 -8.804 -6.828 1.00 50.56 106 ARG A C 1
ATOM 782 O O . ARG A 1 106 ? -14.713 -8.185 -7.834 1.00 50.56 106 ARG A O 1
ATOM 789 N N . GLU A 1 107 ? -15.216 -8.236 -5.645 1.00 63.38 107 GLU A N 1
ATOM 790 C CA . GLU A 1 107 ? -14.722 -6.899 -5.374 1.00 63.38 107 GLU A CA 1
ATOM 791 C C . GLU A 1 107 ? -13.195 -6.924 -5.482 1.00 63.38 107 GLU A C 1
ATOM 793 O O . GLU A 1 107 ? -12.506 -7.095 -4.488 1.00 63.38 107 GLU A O 1
ATOM 798 N N . SER A 1 108 ? -12.662 -6.827 -6.704 1.00 86.50 108 SER A N 1
ATOM 799 C CA . SER A 1 108 ? -11.230 -6.972 -6.915 1.00 86.50 108 SER A CA 1
ATOM 800 C C . SER A 1 108 ? -10.513 -5.800 -6.260 1.00 86.50 108 SER A C 1
ATOM 802 O O . SER A 1 108 ? -10.787 -4.642 -6.609 1.00 86.50 108 SER A O 1
ATOM 804 N N . ALA A 1 109 ? -9.620 -6.094 -5.326 1.00 94.12 109 ALA A N 1
ATOM 805 C CA . ALA A 1 109 ? -8.904 -5.108 -4.539 1.00 94.12 109 ALA A CA 1
ATOM 806 C C . ALA A 1 109 ? -7.424 -5.080 -4.925 1.00 94.12 109 ALA A C 1
ATOM 808 O O . ALA A 1 109 ? -6.761 -6.116 -5.034 1.00 94.12 109 ALA A O 1
ATOM 809 N N . VAL A 1 110 ? -6.895 -3.875 -5.129 1.00 95.50 110 VAL A N 1
ATOM 810 C CA . VAL A 1 110 ? -5.490 -3.663 -5.479 1.00 95.50 110 VAL A CA 1
ATOM 811 C C . VAL A 1 110 ? -4.819 -2.791 -4.438 1.00 95.50 110 VAL A C 1
ATOM 813 O O . VAL A 1 110 ? -5.333 -1.735 -4.074 1.00 95.50 110 VAL A O 1
ATOM 816 N N . LEU A 1 111 ? -3.651 -3.231 -3.993 1.00 97.56 111 LEU A N 1
ATOM 817 C CA . LEU A 1 111 ? -2.771 -2.465 -3.131 1.00 97.56 111 LEU A CA 1
ATOM 818 C C . LEU A 1 111 ? -1.569 -1.978 -3.932 1.00 97.56 111 LEU A C 1
ATOM 820 O O . LEU A 1 111 ? -0.918 -2.770 -4.610 1.00 97.56 111 LEU A O 1
ATOM 824 N N . VAL A 1 112 ? -1.277 -0.687 -3.854 1.00 97.19 112 VAL A N 1
ATOM 825 C CA . VAL A 1 112 ? -0.072 -0.077 -4.418 1.00 97.19 112 VAL A CA 1
ATOM 826 C C . VAL A 1 112 ? 0.909 0.227 -3.294 1.00 97.19 112 VAL A C 1
ATOM 828 O O . VAL A 1 112 ? 0.498 0.620 -2.202 1.00 97.19 112 VAL A O 1
ATOM 831 N N . THR A 1 113 ? 2.199 0.049 -3.555 1.00 96.75 113 THR A N 1
ATOM 832 C CA . THR A 1 113 ? 3.257 0.384 -2.601 1.00 96.75 113 THR A CA 1
ATOM 833 C C . THR A 1 113 ? 4.526 0.846 -3.315 1.00 96.75 113 THR A C 1
ATOM 835 O O . THR A 1 113 ? 4.828 0.365 -4.409 1.00 96.75 113 THR A O 1
ATOM 838 N N . ASP A 1 114 ? 5.251 1.777 -2.696 1.00 95.00 114 ASP A N 1
ATOM 839 C CA . ASP A 1 114 ? 6.618 2.164 -3.062 1.00 95.00 114 ASP A CA 1
ATOM 840 C C . ASP A 1 114 ? 7.571 1.573 -2.015 1.00 95.00 114 ASP A C 1
ATOM 842 O O . ASP A 1 114 ? 7.377 1.767 -0.812 1.00 95.00 114 ASP A O 1
ATOM 846 N N . VAL A 1 115 ? 8.555 0.794 -2.461 1.00 93.12 115 VAL A N 1
ATOM 847 C CA . VAL A 1 115 ? 9.406 -0.036 -1.603 1.00 93.12 115 VAL A CA 1
ATOM 848 C C . VAL A 1 115 ? 10.848 0.453 -1.655 1.00 93.12 115 VAL A C 1
ATOM 850 O O . VAL A 1 115 ? 11.494 0.416 -2.703 1.00 93.12 115 VAL A O 1
ATOM 853 N N . VAL A 1 116 ? 11.381 0.812 -0.484 1.00 87.81 116 VAL A N 1
ATOM 854 C CA . VAL A 1 116 ? 12.771 1.258 -0.303 1.00 87.81 116 VAL A CA 1
ATOM 855 C C . VAL A 1 116 ? 13.448 0.419 0.783 1.00 87.81 116 VAL A C 1
ATOM 857 O O . VAL A 1 116 ? 13.174 0.606 1.965 1.00 87.81 116 VAL A O 1
ATOM 860 N N . ALA A 1 117 ? 14.316 -0.518 0.383 1.00 80.00 117 ALA A N 1
ATOM 861 C CA . ALA A 1 117 ? 15.156 -1.332 1.279 1.00 80.00 117 ALA A CA 1
ATOM 862 C C . ALA A 1 117 ? 14.411 -2.014 2.460 1.00 80.00 117 ALA A C 1
ATOM 864 O O . ALA A 1 117 ? 14.871 -2.001 3.597 1.00 80.00 117 ALA A O 1
ATOM 865 N N . GLN A 1 118 ? 13.247 -2.629 2.201 1.00 80.50 118 GLN A N 1
ATOM 866 C CA . GLN A 1 118 ? 12.380 -3.249 3.228 1.00 80.50 118 GLN A CA 1
ATOM 867 C C . GLN A 1 118 ? 12.407 -4.790 3.228 1.00 80.50 118 GLN A C 1
ATOM 869 O O . GLN A 1 118 ? 11.515 -5.421 3.802 1.00 80.50 118 GLN A O 1
ATOM 874 N N . GLY A 1 119 ? 13.392 -5.412 2.569 1.00 83.62 119 GLY A N 1
ATOM 875 C CA . GLY A 1 119 ? 13.462 -6.860 2.327 1.00 83.62 119 GLY A CA 1
ATOM 876 C C . GLY A 1 119 ? 13.050 -7.757 3.508 1.00 83.62 119 GLY A C 1
ATOM 877 O O . GLY A 1 119 ? 12.172 -8.601 3.316 1.00 83.62 119 GLY A O 1
ATOM 878 N N . PRO A 1 120 ? 13.595 -7.566 4.729 1.00 88.19 120 PRO A N 1
ATOM 879 C CA . PRO A 1 120 ? 13.284 -8.418 5.880 1.00 88.19 120 PRO A CA 1
ATOM 880 C C . PRO A 1 120 ? 11.808 -8.440 6.304 1.00 88.19 120 PRO A C 1
ATOM 882 O O . PRO A 1 120 ? 11.351 -9.443 6.846 1.00 88.19 120 PRO A O 1
ATOM 885 N N . TRP A 1 121 ? 11.055 -7.365 6.055 1.00 91.50 121 TRP A N 1
ATOM 886 C CA . TRP A 1 121 ? 9.673 -7.204 6.538 1.00 91.50 121 TRP A CA 1
ATOM 887 C C . TRP A 1 121 ? 8.623 -7.332 5.432 1.00 91.50 121 TRP A C 1
ATOM 889 O O . TRP A 1 121 ? 7.425 -7.428 5.704 1.00 91.50 121 TRP A O 1
ATOM 899 N N . LEU A 1 122 ? 9.062 -7.360 4.173 1.00 93.94 122 LEU A N 1
ATOM 900 C CA . LEU A 1 122 ? 8.180 -7.347 3.014 1.00 93.94 122 LEU A CA 1
ATOM 901 C C . LEU A 1 122 ? 7.272 -8.585 2.943 1.00 93.94 122 LEU A C 1
ATOM 903 O O . LEU A 1 122 ? 6.108 -8.470 2.564 1.00 93.94 122 LEU A O 1
ATOM 907 N N . LEU A 1 123 ? 7.770 -9.764 3.332 1.00 95.44 123 LEU A N 1
ATOM 908 C CA . LEU A 1 123 ? 6.992 -11.009 3.275 1.00 95.44 123 LEU A CA 1
ATOM 909 C C . LEU A 1 123 ? 5.825 -11.018 4.270 1.00 95.44 123 LEU A C 1
ATOM 911 O O . LEU A 1 123 ? 4.717 -11.404 3.899 1.00 95.44 123 LEU A O 1
ATOM 915 N N . GLU A 1 124 ? 6.050 -10.548 5.502 1.00 97.00 124 GLU A N 1
ATOM 916 C CA . GLU A 1 124 ? 4.986 -10.365 6.500 1.00 97.00 124 GLU A CA 1
ATOM 917 C C . GLU A 1 124 ? 3.938 -9.372 5.979 1.00 97.00 124 GLU A C 1
ATOM 919 O O . GLU A 1 124 ? 2.740 -9.658 6.006 1.00 97.00 124 GLU A O 1
ATOM 924 N N . TRP A 1 125 ? 4.384 -8.235 5.438 1.00 97.56 125 TRP A N 1
ATOM 925 C CA . TRP A 1 125 ? 3.493 -7.203 4.915 1.00 97.56 125 TRP A CA 1
ATOM 926 C C . TRP A 1 125 ? 2.642 -7.692 3.734 1.00 97.56 125 TRP A C 1
ATOM 928 O O . TRP A 1 125 ? 1.438 -7.435 3.688 1.00 97.56 125 TRP A O 1
ATOM 938 N N . ILE A 1 126 ? 3.221 -8.443 2.792 1.00 97.62 126 ILE A N 1
ATOM 939 C CA . ILE A 1 126 ? 2.468 -9.018 1.668 1.00 97.62 126 ILE A CA 1
ATOM 940 C C . ILE A 1 126 ? 1.462 -10.047 2.174 1.00 97.62 126 ILE A C 1
ATOM 942 O O . ILE A 1 126 ? 0.294 -9.992 1.788 1.00 97.62 126 ILE A O 1
ATOM 946 N N . ALA A 1 127 ? 1.893 -10.958 3.050 1.00 97.94 127 ALA A N 1
ATOM 947 C CA . ALA A 1 127 ? 1.021 -11.986 3.604 1.00 97.94 127 ALA A CA 1
ATOM 948 C C . ALA A 1 127 ? -0.171 -11.383 4.352 1.00 97.94 127 ALA A C 1
ATOM 950 O O . ALA A 1 127 ? -1.301 -11.846 4.193 1.00 97.94 127 ALA A O 1
ATOM 951 N N . TRP A 1 128 ? 0.066 -10.305 5.100 1.00 98.25 128 TRP A N 1
ATOM 952 C CA . TRP A 1 128 ? -0.972 -9.538 5.776 1.00 98.25 128 TRP A CA 1
ATOM 953 C C . TRP A 1 128 ? -2.030 -9.011 4.817 1.00 98.25 128 TRP A C 1
ATOM 955 O O . TRP A 1 128 ? -3.221 -9.269 4.984 1.00 98.25 128 TRP A O 1
ATOM 965 N N . HIS A 1 129 ? -1.609 -8.290 3.782 1.00 98.06 129 HIS A N 1
ATOM 966 C CA . HIS A 1 129 ? -2.547 -7.650 2.866 1.00 98.06 129 HIS A CA 1
ATOM 967 C C . HIS A 1 129 ? -3.249 -8.663 1.954 1.00 98.06 129 HIS A C 1
ATOM 969 O O . HIS A 1 129 ? -4.422 -8.485 1.625 1.00 98.06 129 HIS A O 1
ATOM 975 N N . LYS A 1 130 ? -2.588 -9.774 1.621 1.00 97.06 130 LYS A N 1
ATOM 976 C CA . LYS A 1 130 ? -3.220 -10.903 0.931 1.00 97.06 130 LYS A CA 1
ATOM 977 C C . LYS A 1 130 ? -4.280 -11.579 1.800 1.00 97.06 130 LYS A C 1
ATOM 979 O O . LYS A 1 130 ? -5.388 -11.801 1.321 1.00 97.06 130 LYS A O 1
ATOM 984 N N . ALA A 1 131 ? -3.988 -11.833 3.077 1.00 97.06 131 ALA A N 1
ATOM 985 C CA . ALA A 1 131 ? -4.965 -12.364 4.031 1.00 97.06 131 ALA A CA 1
ATOM 986 C C . ALA A 1 131 ? -6.130 -11.392 4.284 1.00 97.06 131 ALA A C 1
ATOM 988 O O . ALA A 1 131 ? -7.265 -11.824 4.459 1.00 97.06 131 ALA A O 1
ATOM 989 N N . CYS A 1 132 ? -5.864 -10.084 4.234 1.00 95.94 132 CYS A N 1
ATOM 990 C CA . CYS A 1 132 ? -6.878 -9.038 4.334 1.00 95.94 132 CYS A CA 1
ATOM 991 C C . CYS A 1 132 ? -7.852 -9.018 3.143 1.00 95.94 132 CYS A C 1
ATOM 993 O O . CYS A 1 132 ? -8.963 -8.507 3.272 1.00 95.94 132 CYS A O 1
ATOM 995 N N . GLY A 1 133 ? -7.468 -9.604 2.005 1.00 95.56 133 GLY A N 1
ATOM 996 C CA . GLY A 1 133 ? -8.314 -9.735 0.820 1.00 95.56 133 GLY A CA 1
ATOM 997 C C . GLY A 1 133 ? -7.874 -8.894 -0.378 1.00 95.56 133 GLY A C 1
ATOM 998 O O . GLY A 1 133 ? -8.649 -8.754 -1.319 1.00 95.56 133 GLY A O 1
ATOM 999 N N . PHE A 1 134 ? -6.665 -8.320 -0.382 1.00 96.25 134 PHE A N 1
ATOM 1000 C CA . PHE A 1 134 ? -6.126 -7.701 -1.597 1.00 96.25 134 PHE A CA 1
ATOM 1001 C C . PHE A 1 134 ? -5.732 -8.777 -2.615 1.00 96.25 134 PHE A C 1
ATOM 1003 O O . PHE A 1 134 ? -4.849 -9.595 -2.362 1.00 96.25 134 PHE A O 1
ATOM 1010 N N . ASP A 1 135 ? -6.328 -8.749 -3.807 1.00 90.50 135 ASP A N 1
ATOM 1011 C CA . ASP A 1 135 ? -6.036 -9.724 -4.863 1.00 90.50 135 ASP A CA 1
ATOM 1012 C C . ASP A 1 135 ? -4.675 -9.467 -5.512 1.00 90.50 135 ASP A C 1
ATOM 1014 O O . ASP A 1 135 ? -3.909 -10.391 -5.812 1.00 90.50 135 ASP A O 1
ATOM 1018 N N . ARG A 1 136 ? -4.348 -8.191 -5.736 1.00 91.44 136 ARG A N 1
ATOM 1019 C CA . ARG A 1 136 ? -3.101 -7.766 -6.379 1.00 91.44 136 ARG A CA 1
ATOM 1020 C C . ARG A 1 136 ? -2.352 -6.788 -5.492 1.00 91.44 136 ARG A C 1
ATOM 1022 O O . ARG A 1 136 ? -2.943 -5.880 -4.917 1.00 91.44 136 ARG A O 1
ATOM 1029 N N . VAL A 1 137 ? -1.037 -6.942 -5.477 1.00 96.31 137 VAL A N 1
ATOM 1030 C CA . VAL A 1 137 ? -0.104 -5.968 -4.918 1.00 96.31 137 VAL A CA 1
ATOM 1031 C C . VAL A 1 137 ? 0.754 -5.480 -6.076 1.00 96.31 137 VAL A C 1
ATOM 1033 O O . VAL A 1 137 ? 1.383 -6.301 -6.736 1.00 96.31 137 VAL A O 1
ATOM 1036 N N . VAL A 1 138 ? 0.745 -4.180 -6.351 1.00 96.38 138 VAL A N 1
ATOM 1037 C CA . VAL A 1 138 ? 1.635 -3.532 -7.320 1.00 96.38 138 VAL A CA 1
ATOM 1038 C C . VAL A 1 138 ? 2.734 -2.842 -6.527 1.00 96.38 138 VAL A C 1
ATOM 1040 O O . VAL A 1 138 ? 2.465 -1.883 -5.804 1.00 96.38 138 VAL A O 1
ATOM 1043 N N . ALA A 1 139 ? 3.950 -3.361 -6.640 1.00 96.12 139 ALA A N 1
ATOM 1044 C CA . ALA A 1 139 ? 5.108 -2.863 -5.920 1.00 96.12 139 ALA A CA 1
ATOM 1045 C C . ALA A 1 139 ? 6.021 -2.102 -6.875 1.00 96.12 139 ALA A C 1
ATOM 1047 O O . ALA A 1 139 ? 6.423 -2.631 -7.914 1.00 96.12 139 ALA A O 1
ATOM 1048 N N . PHE A 1 140 ? 6.352 -0.875 -6.499 1.00 95.31 140 PHE A N 1
ATOM 1049 C CA . PHE A 1 140 ? 7.341 -0.057 -7.176 1.00 95.31 140 PHE A CA 1
ATOM 1050 C C . PHE A 1 140 ? 8.648 -0.075 -6.393 1.00 95.31 140 PHE A C 1
ATOM 1052 O O . PHE A 1 140 ? 8.634 -0.065 -5.164 1.00 95.31 140 PHE A O 1
ATOM 1059 N N . SER A 1 141 ? 9.775 -0.106 -7.097 1.00 93.50 141 SER A N 1
ATOM 1060 C CA . SER A 1 141 ? 11.086 0.080 -6.477 1.00 93.50 141 SER A CA 1
ATOM 1061 C C . SER A 1 141 ? 12.021 0.859 -7.398 1.00 93.50 141 SER A C 1
ATOM 1063 O O . SER A 1 141 ? 11.855 0.867 -8.622 1.00 93.50 141 SER A O 1
ATOM 1065 N N . ARG A 1 142 ? 13.017 1.533 -6.814 1.00 91.06 142 ARG A N 1
ATOM 1066 C CA . ARG A 1 142 ? 14.052 2.260 -7.572 1.00 91.06 142 ARG A CA 1
ATOM 1067 C C . ARG A 1 142 ? 15.296 1.411 -7.868 1.00 91.06 142 ARG A C 1
ATOM 1069 O O . ARG A 1 142 ? 16.193 1.875 -8.562 1.00 91.06 142 ARG A O 1
ATOM 1076 N N . GLY A 1 143 ? 15.358 0.180 -7.353 1.00 86.19 143 GLY A N 1
ATOM 1077 C CA . GLY A 1 143 ? 16.530 -0.697 -7.476 1.00 86.19 143 GLY A CA 1
ATOM 1078 C C . GLY A 1 143 ? 17.700 -0.326 -6.556 1.00 86.19 143 GLY A C 1
ATOM 10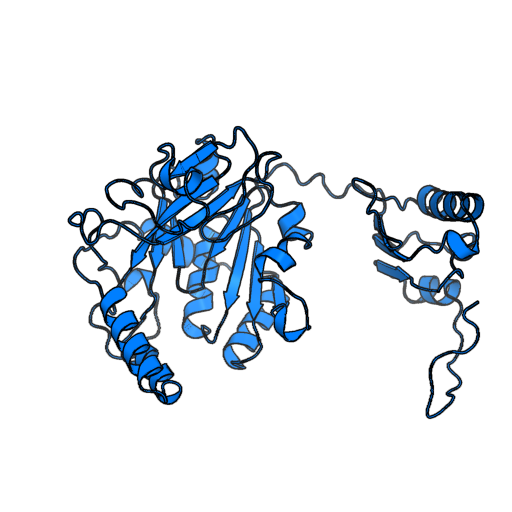79 O O . GLY A 1 143 ? 18.828 -0.738 -6.807 1.00 86.19 143 GLY A O 1
ATOM 1080 N N . GLU A 1 144 ? 17.447 0.459 -5.505 1.00 87.31 144 GLU A N 1
ATOM 1081 C CA . GLU A 1 144 ? 18.472 0.959 -4.572 1.00 87.31 144 GLU A CA 1
ATOM 1082 C C . GLU A 1 144 ? 19.073 -0.150 -3.694 1.00 87.31 144 GLU A C 1
ATOM 1084 O O . GLU A 1 144 ? 20.245 -0.085 -3.331 1.00 87.31 144 GLU A O 1
ATOM 1089 N N . ASP A 1 145 ? 18.282 -1.182 -3.380 1.00 89.62 145 ASP A N 1
ATOM 1090 C CA . ASP A 1 145 ? 18.710 -2.349 -2.609 1.00 89.62 145 ASP A CA 1
ATOM 1091 C C . ASP A 1 145 ? 18.539 -3.636 -3.426 1.00 89.62 145 ASP A C 1
ATOM 1093 O O . ASP A 1 145 ? 17.424 -4.047 -3.775 1.00 89.62 145 ASP A O 1
ATOM 1097 N N . ALA A 1 146 ? 19.660 -4.298 -3.716 1.00 89.19 146 ALA A N 1
ATOM 1098 C CA . ALA A 1 146 ? 19.692 -5.505 -4.536 1.00 89.19 146 ALA A CA 1
ATOM 1099 C C . ALA A 1 146 ? 18.946 -6.678 -3.879 1.00 89.19 146 ALA A C 1
ATOM 1101 O O . ALA A 1 146 ? 18.322 -7.474 -4.583 1.00 89.19 146 ALA A O 1
ATOM 1102 N N . ALA A 1 147 ? 18.974 -6.780 -2.545 1.00 91.56 147 ALA A N 1
ATOM 1103 C CA . ALA A 1 147 ? 18.295 -7.858 -1.829 1.00 91.56 147 ALA A CA 1
ATOM 1104 C C . ALA A 1 147 ? 16.768 -7.708 -1.908 1.00 91.56 147 ALA A C 1
ATOM 1106 O O . ALA A 1 147 ? 16.073 -8.650 -2.289 1.00 91.56 147 ALA A O 1
ATOM 1107 N N . THR A 1 148 ? 16.245 -6.511 -1.626 1.00 93.88 148 THR A N 1
ATOM 1108 C CA . THR A 1 148 ? 14.817 -6.186 -1.765 1.00 93.88 148 THR A CA 1
ATOM 1109 C C . THR A 1 148 ? 14.345 -6.364 -3.206 1.00 93.88 148 THR A C 1
ATOM 1111 O O . THR A 1 148 ? 13.297 -6.967 -3.431 1.00 93.88 148 THR A O 1
ATOM 1114 N N . THR A 1 149 ? 15.134 -5.911 -4.184 1.00 92.25 149 THR A N 1
ATOM 1115 C CA . THR A 1 149 ? 14.814 -6.067 -5.614 1.00 92.25 149 THR A CA 1
ATOM 1116 C C . THR A 1 149 ? 14.696 -7.544 -5.995 1.00 92.25 149 THR A C 1
ATOM 1118 O O . THR A 1 149 ? 13.696 -7.948 -6.582 1.00 92.25 149 THR A O 1
ATOM 1121 N N . ALA A 1 150 ? 15.650 -8.384 -5.577 1.00 92.81 150 ALA A N 1
ATOM 1122 C CA . ALA A 1 150 ? 15.611 -9.820 -5.849 1.00 92.81 150 ALA A CA 1
ATOM 1123 C C . ALA A 1 150 ? 14.401 -10.522 -5.203 1.00 92.81 150 ALA A C 1
ATOM 1125 O O . ALA A 1 150 ? 13.831 -11.443 -5.792 1.00 92.81 150 ALA A O 1
ATOM 1126 N N . ILE A 1 151 ? 13.988 -10.087 -4.006 1.00 94.94 151 ILE A N 1
ATOM 1127 C CA . ILE A 1 151 ? 12.768 -10.583 -3.354 1.00 94.94 151 ILE A CA 1
ATOM 1128 C C . ILE A 1 151 ? 11.534 -10.198 -4.181 1.00 94.94 151 ILE A C 1
ATOM 1130 O O . ILE A 1 151 ? 10.712 -11.065 -4.475 1.00 94.94 151 ILE A O 1
ATOM 1134 N N . LEU A 1 152 ? 11.414 -8.932 -4.591 1.00 93.06 152 LEU A N 1
ATOM 1135 C CA . LEU A 1 152 ? 10.294 -8.444 -5.404 1.00 93.06 152 LEU A CA 1
ATOM 1136 C C . LEU A 1 152 ? 10.203 -9.157 -6.758 1.00 93.06 152 LEU A C 1
ATOM 1138 O O . LEU A 1 152 ? 9.126 -9.630 -7.114 1.00 93.06 152 LEU A O 1
ATOM 1142 N N . ASP A 1 153 ? 11.324 -9.321 -7.462 1.00 90.31 153 ASP A N 1
ATOM 1143 C CA . ASP A 1 153 ? 11.390 -10.065 -8.728 1.00 90.31 153 ASP A CA 1
ATOM 1144 C C . ASP A 1 153 ? 10.964 -11.523 -8.548 1.00 90.31 153 ASP A C 1
ATOM 1146 O O . ASP A 1 153 ? 10.244 -12.092 -9.374 1.00 90.31 153 ASP A O 1
ATOM 1150 N N . ARG A 1 154 ? 11.377 -12.153 -7.441 1.00 92.88 154 ARG A N 1
ATOM 1151 C CA . ARG A 1 154 ? 10.971 -13.527 -7.148 1.00 92.88 154 ARG A CA 1
ATOM 1152 C C . ARG A 1 154 ? 9.472 -13.623 -6.881 1.00 92.88 154 ARG A C 1
ATOM 1154 O O . ARG A 1 154 ? 8.837 -14.560 -7.364 1.00 92.88 154 ARG A O 1
ATOM 1161 N N . LEU A 1 155 ? 8.912 -12.688 -6.123 1.00 91.69 155 LEU A N 1
ATOM 1162 C CA . LEU A 1 155 ? 7.480 -12.637 -5.829 1.00 91.69 155 LEU A CA 1
ATOM 1163 C C . LEU A 1 155 ? 6.646 -12.348 -7.086 1.00 91.69 155 LEU A C 1
ATOM 1165 O O . LEU A 1 155 ? 5.552 -12.899 -7.222 1.00 91.69 155 LEU A O 1
ATOM 1169 N N . ASP A 1 156 ? 7.163 -11.531 -8.006 1.00 90.38 156 ASP A N 1
ATOM 1170 C CA . ASP A 1 156 ? 6.557 -11.269 -9.315 1.00 90.38 156 ASP A CA 1
ATOM 1171 C C . ASP A 1 156 ? 6.550 -12.530 -10.186 1.00 90.38 156 ASP A C 1
ATOM 1173 O O . ASP A 1 156 ? 5.502 -12.939 -10.687 1.00 90.38 156 ASP A O 1
ATOM 1177 N N . ALA A 1 157 ? 7.677 -13.247 -10.249 1.00 84.12 157 ALA A N 1
ATOM 1178 C CA . ALA A 1 157 ? 7.774 -14.526 -10.953 1.00 84.12 157 ALA A CA 1
ATOM 1179 C C . ALA A 1 157 ? 6.836 -15.611 -10.381 1.00 84.12 157 ALA A C 1
ATOM 1181 O O . ALA A 1 157 ? 6.417 -16.513 -11.108 1.00 84.12 157 ALA A O 1
ATOM 1182 N N . LEU A 1 158 ? 6.502 -15.534 -9.087 1.00 84.00 158 LEU A N 1
ATOM 1183 C CA . LEU A 1 158 ? 5.502 -16.388 -8.432 1.00 84.00 158 LEU A CA 1
ATOM 1184 C C . LEU A 1 158 ? 4.056 -15.898 -8.641 1.00 84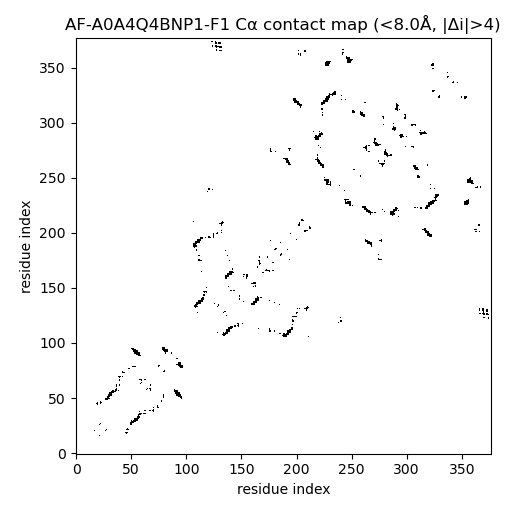.00 158 LEU A C 1
ATOM 1186 O O . LEU A 1 158 ? 3.114 -16.592 -8.266 1.00 84.00 158 LEU A O 1
ATOM 1190 N N . GLY A 1 159 ? 3.859 -14.716 -9.230 1.00 85.81 159 GLY A N 1
ATOM 1191 C CA . GLY A 1 159 ? 2.549 -14.101 -9.447 1.00 85.81 159 GLY A CA 1
ATOM 1192 C C . GLY A 1 159 ? 1.893 -13.546 -8.178 1.00 85.81 159 GLY A C 1
ATOM 1193 O O . GLY A 1 159 ? 0.691 -13.262 -8.182 1.00 85.81 159 GLY A O 1
ATOM 1194 N N . LEU A 1 160 ? 2.655 -13.400 -7.089 1.00 87.44 160 LEU A N 1
ATOM 1195 C CA . LEU A 1 160 ? 2.158 -12.898 -5.806 1.00 87.44 160 LEU A CA 1
ATOM 1196 C C . LEU A 1 160 ? 2.068 -11.368 -5.795 1.00 87.44 160 LEU A C 1
ATOM 1198 O O . LEU A 1 160 ? 1.105 -10.816 -5.249 1.00 87.44 160 LEU A O 1
ATOM 1202 N N . VAL A 1 161 ? 3.013 -10.697 -6.450 1.00 92.75 161 VAL A N 1
ATOM 1203 C CA . VAL A 1 161 ? 3.023 -9.244 -6.676 1.00 92.75 161 VAL A CA 1
ATOM 1204 C C . VAL A 1 161 ? 3.159 -8.947 -8.170 1.00 92.75 161 VAL A C 1
ATOM 1206 O O . VAL A 1 161 ? 3.432 -9.847 -8.956 1.00 92.75 161 VAL A O 1
ATOM 1209 N N . GLN A 1 162 ? 2.935 -7.694 -8.555 1.00 93.75 162 GLN A N 1
ATOM 1210 C CA . GLN A 1 162 ? 3.372 -7.130 -9.824 1.00 93.75 162 GLN A CA 1
ATOM 1211 C C . GLN A 1 162 ? 4.503 -6.143 -9.521 1.00 93.75 162 GLN A C 1
ATOM 1213 O O . GLN A 1 162 ? 4.232 -5.078 -8.961 1.00 93.75 162 GLN A O 1
ATOM 1218 N N . HIS A 1 163 ? 5.744 -6.495 -9.851 1.00 94.12 163 HIS A N 1
ATOM 1219 C CA . HIS A 1 163 ? 6.904 -5.633 -9.615 1.00 94.12 163 HIS A CA 1
ATOM 1220 C C . HIS A 1 163 ? 7.153 -4.719 -10.820 1.00 94.12 163 HIS A C 1
ATOM 1222 O O . HIS A 1 163 ? 7.216 -5.177 -11.961 1.00 94.12 163 HIS A O 1
ATOM 1228 N N . LEU A 1 164 ? 7.265 -3.412 -10.577 1.00 91.56 164 LEU A N 1
ATOM 1229 C CA . LEU A 1 164 ? 7.509 -2.400 -11.600 1.00 91.56 164 LEU A CA 1
ATOM 1230 C C . LEU A 1 164 ? 8.620 -1.435 -11.159 1.00 91.56 164 LEU A C 1
ATOM 1232 O O . LEU A 1 164 ? 8.744 -1.145 -9.969 1.00 91.56 164 LEU A O 1
ATOM 1236 N N . PRO A 1 165 ? 9.405 -0.882 -12.099 1.00 89.38 165 PRO A N 1
ATOM 1237 C CA . PRO A 1 165 ? 10.318 0.203 -11.772 1.00 89.38 165 PRO A CA 1
ATOM 1238 C C . PRO A 1 165 ? 9.527 1.447 -11.353 1.00 89.38 165 PRO A C 1
ATOM 1240 O O . PRO A 1 165 ? 8.482 1.753 -11.935 1.00 89.38 165 PRO A O 1
ATOM 1243 N N . HIS A 1 166 ? 10.038 2.178 -10.364 1.00 91.69 166 HIS A N 1
ATOM 1244 C CA . HIS A 1 166 ? 9.487 3.468 -9.954 1.00 91.69 166 HIS A CA 1
ATOM 1245 C C . HIS A 1 166 ? 9.420 4.440 -11.157 1.00 91.69 166 HIS A C 1
ATOM 1247 O O . HIS A 1 166 ? 10.364 4.457 -11.954 1.00 91.69 166 HIS A O 1
ATOM 1253 N N . PRO A 1 167 ? 8.366 5.276 -11.302 1.00 87.00 167 PRO A N 1
ATOM 1254 C CA . PRO A 1 167 ? 8.217 6.213 -12.426 1.00 87.00 167 PRO A CA 1
ATOM 1255 C C . PRO A 1 167 ? 9.452 7.086 -12.698 1.00 87.00 167 PRO A C 1
ATOM 1257 O O . PRO A 1 167 ? 9.855 7.247 -13.848 1.00 87.00 167 PRO A O 1
ATOM 1260 N N . GLU A 1 168 ? 10.117 7.561 -11.644 1.00 86.62 168 GLU A N 1
ATOM 1261 C CA . GLU A 1 168 ? 11.357 8.349 -11.755 1.00 86.62 168 GLU A CA 1
ATOM 1262 C C . GLU A 1 168 ? 12.482 7.603 -12.490 1.00 86.62 168 GLU A C 1
ATOM 1264 O O . GLU A 1 168 ? 13.214 8.212 -13.267 1.00 86.62 168 GLU A O 1
ATOM 1269 N N . VAL A 1 169 ? 12.607 6.283 -12.301 1.00 85.75 169 VAL A N 1
ATOM 1270 C CA . VAL A 1 169 ? 13.656 5.462 -12.941 1.00 85.75 169 VAL A CA 1
ATOM 1271 C C . VAL A 1 169 ? 13.465 5.395 -14.454 1.00 85.75 169 VAL A C 1
ATOM 1273 O O . VAL A 1 169 ? 14.433 5.290 -15.204 1.00 85.75 169 VAL A O 1
ATOM 1276 N N . ILE A 1 170 ? 12.217 5.477 -14.914 1.00 81.44 170 ILE A N 1
ATOM 1277 C CA . ILE A 1 170 ? 11.859 5.439 -16.336 1.00 81.44 170 ILE A CA 1
ATOM 1278 C C . ILE A 1 170 ? 11.601 6.836 -16.920 1.00 81.44 170 ILE A C 1
ATOM 1280 O O . ILE A 1 170 ? 11.133 6.944 -18.052 1.00 81.44 170 ILE A O 1
ATOM 1284 N N . GLY A 1 171 ? 11.900 7.902 -16.168 1.00 77.69 171 GLY A N 1
ATOM 1285 C CA . GLY A 1 171 ? 11.716 9.289 -16.603 1.00 77.69 171 GLY A CA 1
ATOM 1286 C C . GLY A 1 171 ? 10.253 9.723 -16.738 1.00 77.69 171 GLY A C 1
ATOM 1287 O O . GLY A 1 171 ? 9.969 10.672 -17.466 1.00 77.69 171 GLY A O 1
ATOM 1288 N N . ALA A 1 172 ? 9.323 9.026 -16.080 1.00 75.75 172 ALA A N 1
ATOM 1289 C CA . ALA A 1 172 ? 7.919 9.409 -16.031 1.00 75.75 172 ALA A CA 1
ATOM 1290 C C . ALA A 1 172 ? 7.668 10.419 -14.901 1.00 75.75 172 ALA A C 1
ATOM 1292 O O . ALA A 1 172 ? 8.226 10.306 -13.811 1.00 75.75 172 ALA A O 1
ATOM 1293 N N . GLU A 1 173 ? 6.804 11.399 -15.165 1.00 74.88 173 GLU A N 1
ATOM 1294 C CA . GLU A 1 173 ? 6.356 12.372 -14.166 1.00 74.88 173 GLU A CA 1
ATOM 1295 C C . GLU A 1 173 ? 5.236 11.793 -13.283 1.00 74.88 173 GLU A C 1
ATOM 1297 O O . GLU A 1 173 ? 4.407 11.002 -13.743 1.00 74.88 173 GLU A O 1
ATOM 1302 N N . GLY A 1 174 ? 5.170 12.250 -12.030 1.00 75.88 174 GLY A N 1
ATOM 1303 C CA . GLY A 1 174 ? 4.140 11.861 -11.062 1.00 75.88 174 GLY A CA 1
ATOM 1304 C C . GLY A 1 174 ? 4.556 10.724 -10.127 1.00 75.88 174 GLY A C 1
ATOM 1305 O O . GLY A 1 174 ? 5.636 10.148 -10.246 1.00 75.88 174 GLY A O 1
ATOM 1306 N N . ASP A 1 175 ? 3.688 10.425 -9.161 1.00 86.56 175 ASP A N 1
ATOM 1307 C CA . ASP A 1 175 ? 3.923 9.366 -8.182 1.00 86.56 175 ASP A CA 1
ATOM 1308 C C . ASP A 1 175 ? 3.551 7.967 -8.717 1.00 86.56 175 ASP A C 1
ATOM 1310 O O . ASP A 1 175 ? 2.998 7.783 -9.810 1.00 86.56 175 ASP A O 1
ATOM 1314 N N . CYS A 1 176 ? 3.846 6.944 -7.914 1.00 90.62 176 CYS A N 1
ATOM 1315 C CA . CYS A 1 176 ? 3.517 5.555 -8.219 1.00 90.62 176 CYS A CA 1
ATOM 1316 C C . CYS A 1 176 ? 2.026 5.328 -8.507 1.00 90.62 176 CYS A C 1
ATOM 1318 O O . CYS A 1 176 ? 1.683 4.484 -9.333 1.00 90.62 176 CYS A O 1
ATOM 1320 N N . LEU A 1 177 ? 1.123 6.061 -7.854 1.00 88.88 177 LEU A N 1
ATOM 1321 C CA . LEU A 1 177 ? -0.319 5.886 -7.998 1.00 88.88 177 LEU A CA 1
ATOM 1322 C C . LEU A 1 177 ? -0.834 6.517 -9.301 1.00 88.88 177 LEU A C 1
ATOM 1324 O O . LEU A 1 177 ? -1.660 5.915 -10.000 1.00 88.88 177 LEU A O 1
ATOM 1328 N N . ALA A 1 178 ? -0.289 7.677 -9.675 1.00 84.75 178 ALA A N 1
ATOM 1329 C CA . ALA A 1 178 ? -0.513 8.339 -10.954 1.00 84.75 178 ALA A CA 1
ATOM 1330 C C . ALA A 1 178 ? -0.078 7.456 -12.130 1.00 84.75 178 ALA A C 1
ATOM 1332 O O . ALA A 1 178 ? -0.762 7.415 -13.154 1.00 84.75 178 ALA A O 1
ATOM 1333 N N . TYR A 1 179 ? 1.002 6.689 -11.971 1.00 84.81 179 TYR A N 1
ATOM 1334 C CA . TYR A 1 179 ? 1.405 5.680 -12.948 1.00 84.81 179 TYR A CA 1
ATOM 1335 C C . TYR A 1 179 ? 0.503 4.436 -12.897 1.00 84.81 179 TYR A C 1
ATOM 1337 O O . TYR A 1 179 ? -0.045 3.999 -13.916 1.00 84.81 179 TYR A O 1
ATOM 1345 N N . ALA A 1 180 ? 0.281 3.887 -11.699 1.00 85.81 180 ALA A N 1
ATOM 1346 C CA . ALA A 1 180 ? -0.470 2.655 -11.491 1.00 85.81 180 ALA A CA 1
ATOM 1347 C C . ALA A 1 180 ? -1.905 2.733 -12.032 1.00 85.81 180 ALA A C 1
ATOM 1349 O O . ALA A 1 180 ? -2.430 1.723 -12.499 1.00 85.81 180 ALA A O 1
ATOM 1350 N N . ARG A 1 181 ? -2.543 3.916 -12.040 1.00 82.44 181 ARG A N 1
ATOM 1351 C CA . ARG A 1 181 ? -3.915 4.107 -12.562 1.00 82.44 181 ARG A CA 1
ATOM 1352 C C . ARG A 1 181 ? -4.085 3.670 -14.023 1.00 82.44 181 ARG A C 1
ATOM 1354 O O . ARG A 1 181 ? -5.206 3.416 -14.463 1.00 82.44 181 ARG A O 1
ATOM 1361 N N . HIS A 1 182 ? -2.992 3.598 -14.784 1.00 81.50 182 HIS A N 1
ATOM 1362 C CA . HIS A 1 182 ? -2.997 3.161 -16.178 1.00 81.50 182 HIS A CA 1
ATOM 1363 C C . HIS A 1 182 ? -2.907 1.635 -16.330 1.00 81.50 182 HIS A C 1
ATOM 1365 O O . HIS A 1 182 ? -3.235 1.107 -17.397 1.00 81.50 182 HIS A O 1
ATOM 1371 N N . LEU A 1 183 ? -2.529 0.911 -15.271 1.00 80.88 183 LEU A N 1
ATOM 1372 C CA . LEU A 1 183 ? -2.406 -0.542 -15.281 1.00 80.88 183 LEU A CA 1
ATOM 1373 C C . LEU A 1 183 ? -3.788 -1.211 -15.344 1.00 80.88 183 LEU A C 1
ATOM 1375 O O . LEU A 1 183 ? -4.715 -0.782 -14.64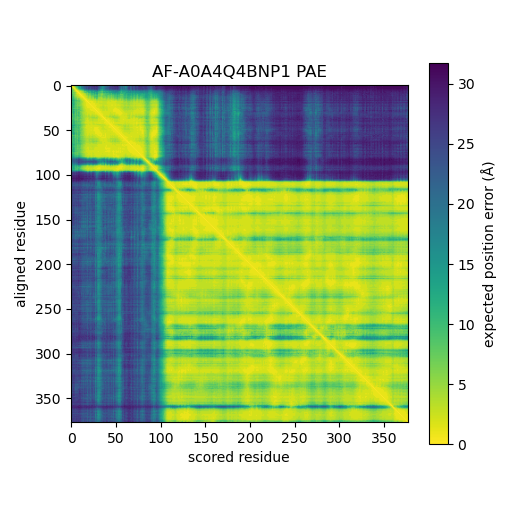9 1.00 80.88 183 LEU A O 1
ATOM 1379 N N . PRO A 1 184 ? -3.938 -2.321 -16.093 1.00 76.94 184 PRO A N 1
ATOM 1380 C CA . PRO A 1 184 ? -5.179 -3.093 -16.106 1.00 76.94 184 PRO A CA 1
ATOM 1381 C C . PRO A 1 184 ? -5.635 -3.515 -14.707 1.00 76.94 184 PRO A C 1
ATOM 1383 O O . PRO A 1 184 ? -6.831 -3.496 -14.436 1.00 76.94 184 PRO A O 1
ATOM 1386 N N . ALA A 1 185 ? -4.688 -3.836 -13.816 1.00 79.62 185 ALA A N 1
ATOM 1387 C CA . ALA A 1 185 ? -4.978 -4.204 -12.435 1.00 79.62 185 ALA A CA 1
ATOM 1388 C C . ALA A 1 185 ? -5.802 -3.122 -11.721 1.00 79.62 185 ALA A C 1
ATOM 1390 O O . ALA A 1 185 ? -6.868 -3.429 -11.202 1.00 79.62 185 ALA A O 1
ATOM 1391 N N . LEU A 1 186 ? -5.372 -1.855 -11.761 1.00 84.12 186 LEU A N 1
ATOM 1392 C CA . LEU A 1 186 ? -6.088 -0.757 -11.103 1.00 84.12 186 LEU A CA 1
ATOM 1393 C C . LEU A 1 186 ? -7.322 -0.302 -11.882 1.00 84.12 186 LEU A C 1
ATOM 1395 O O . LEU A 1 186 ? -8.318 0.078 -11.275 1.00 84.12 186 LEU A O 1
ATOM 1399 N N . ARG A 1 187 ? -7.285 -0.349 -13.219 1.00 80.38 187 ARG A N 1
ATOM 1400 C CA . ARG A 1 187 ? -8.441 0.022 -14.054 1.00 80.38 187 ARG A CA 1
ATOM 1401 C C . ARG A 1 187 ? -9.653 -0.874 -13.815 1.00 80.38 187 ARG A C 1
ATOM 1403 O O . ARG A 1 187 ? -10.778 -0.405 -13.966 1.00 80.38 187 ARG A O 1
ATOM 1410 N N . LEU A 1 188 ? -9.410 -2.145 -13.501 1.00 80.00 188 LEU A N 1
ATOM 1411 C CA . LEU A 1 188 ? -10.442 -3.144 -13.227 1.00 80.00 188 LEU A CA 1
ATOM 1412 C C . LEU A 1 188 ? -10.747 -3.279 -11.730 1.00 80.00 188 LEU A C 1
ATOM 1414 O O . LEU A 1 188 ? -11.779 -3.844 -11.381 1.00 80.00 188 LEU A O 1
ATOM 1418 N N . ALA A 1 189 ? -9.882 -2.748 -10.861 1.00 85.81 189 ALA A N 1
ATOM 1419 C CA . ALA A 1 189 ? -10.075 -2.775 -9.420 1.00 85.81 189 ALA A CA 1
ATOM 1420 C C . ALA A 1 189 ? -11.357 -2.043 -9.014 1.00 85.81 189 ALA A C 1
ATOM 1422 O O . ALA A 1 189 ? -11.653 -0.948 -9.497 1.00 85.81 189 ALA A O 1
ATOM 1423 N N . ARG A 1 190 ? -12.087 -2.616 -8.059 1.00 87.88 190 ARG A N 1
ATOM 1424 C CA . ARG A 1 190 ? -13.204 -1.952 -7.386 1.00 87.88 190 ARG A CA 1
ATOM 1425 C C . ARG A 1 190 ? -12.730 -1.190 -6.157 1.00 87.88 190 ARG A C 1
ATOM 1427 O O . ARG A 1 190 ? -13.292 -0.139 -5.860 1.00 87.88 190 ARG A O 1
ATOM 1434 N N . LEU A 1 191 ? -11.700 -1.692 -5.482 1.00 93.25 191 LEU A N 1
ATOM 1435 C CA . LEU A 1 191 ? -11.090 -1.053 -4.324 1.00 93.25 191 LEU A CA 1
ATOM 1436 C C . LEU A 1 191 ? -9.590 -0.865 -4.558 1.00 93.25 191 LEU A C 1
ATOM 1438 O O . LEU A 1 191 ? -8.912 -1.778 -5.028 1.00 93.25 191 LEU A O 1
ATOM 1442 N N . VAL A 1 192 ? -9.079 0.318 -4.232 1.00 94.88 192 VAL A N 1
ATOM 1443 C CA . VAL A 1 192 ? -7.659 0.656 -4.343 1.00 94.88 192 VAL A CA 1
ATOM 1444 C C . VAL A 1 192 ? -7.156 1.167 -3.000 1.00 94.88 192 VAL A C 1
ATOM 1446 O O . VAL A 1 192 ? -7.787 2.029 -2.391 1.00 94.88 192 VAL A O 1
ATOM 1449 N N . GLY A 1 193 ? -6.022 0.643 -2.548 1.00 96.06 193 GLY A N 1
ATOM 1450 C CA . GLY A 1 193 ? -5.259 1.177 -1.424 1.00 96.06 193 GLY A CA 1
ATOM 1451 C C . GLY A 1 193 ? -3.847 1.559 -1.857 1.00 96.06 193 GLY A C 1
ATOM 1452 O O . GLY A 1 193 ? -3.312 0.994 -2.811 1.00 96.06 193 GLY A O 1
ATOM 1453 N N . TYR A 1 194 ? -3.239 2.490 -1.130 1.00 96.62 194 TYR A N 1
ATOM 1454 C CA . TYR A 1 194 ? -1.812 2.789 -1.211 1.00 96.62 194 TYR A CA 1
ATOM 1455 C C . TYR A 1 194 ? -1.245 2.766 0.205 1.00 96.62 194 TYR A C 1
ATOM 1457 O O . TYR A 1 194 ? -1.679 3.563 1.037 1.00 96.62 194 TYR A O 1
ATOM 1465 N N . LEU A 1 195 ? -0.317 1.852 0.487 1.00 97.31 195 LEU A N 1
ATOM 1466 C CA . LEU A 1 195 ? 0.280 1.690 1.816 1.00 97.31 195 LEU A CA 1
ATOM 1467 C C . LEU A 1 195 ? 1.777 1.424 1.689 1.00 97.31 195 LEU A C 1
ATOM 1469 O O . LEU A 1 195 ? 2.210 0.663 0.820 1.00 97.31 195 LEU A O 1
ATOM 1473 N N . ALA A 1 196 ? 2.563 2.035 2.569 1.00 95.25 196 ALA A N 1
ATOM 1474 C CA . ALA A 1 196 ? 3.990 1.752 2.659 1.00 95.25 196 ALA A CA 1
ATOM 1475 C C . ALA A 1 196 ? 4.239 0.374 3.318 1.00 95.25 196 ALA A C 1
ATOM 1477 O O . ALA A 1 196 ? 3.385 -0.094 4.076 1.00 95.25 196 ALA A O 1
ATOM 1478 N N . PRO A 1 197 ? 5.390 -0.289 3.090 1.00 94.69 197 PRO A N 1
ATOM 1479 C CA . PRO A 1 197 ? 5.687 -1.607 3.672 1.00 94.69 197 PRO A CA 1
ATOM 1480 C C . PRO A 1 197 ? 5.784 -1.639 5.210 1.00 94.69 197 PRO A C 1
ATOM 1482 O O . PRO A 1 197 ? 5.913 -2.704 5.819 1.00 94.69 197 PRO A O 1
ATOM 1485 N N . GLU A 1 198 ? 5.765 -0.490 5.885 1.00 95.38 198 GLU A N 1
ATOM 1486 C CA . GLU A 1 198 ? 5.606 -0.391 7.338 1.00 95.38 198 GLU A CA 1
ATOM 1487 C C . GLU A 1 198 ? 4.162 -0.209 7.818 1.00 95.38 198 GLU A C 1
ATOM 1489 O O . GLU A 1 198 ? 3.936 -0.174 9.025 1.00 95.38 198 GLU A O 1
ATOM 1494 N N . GLU A 1 199 ? 3.196 -0.092 6.909 1.00 97.38 199 GLU A N 1
ATOM 1495 C CA . GLU A 1 199 ? 1.801 0.249 7.190 1.00 97.38 199 GLU A CA 1
ATOM 1496 C C . GLU A 1 199 ? 0.874 -0.940 6.950 1.00 97.38 199 GLU A C 1
ATOM 1498 O O . GLU A 1 199 ? 0.714 -1.409 5.827 1.00 97.38 199 GLU A O 1
ATOM 1503 N N . PHE A 1 200 ? 0.229 -1.407 8.013 1.00 98.00 200 PHE A N 1
ATOM 1504 C CA . PHE A 1 200 ? -0.608 -2.598 8.017 1.00 98.00 200 PHE A CA 1
ATOM 1505 C C . PHE A 1 200 ? -2.074 -2.208 8.171 1.00 98.00 200 PHE A C 1
ATOM 1507 O O . PHE A 1 200 ? -2.479 -1.643 9.191 1.00 98.00 200 PHE A O 1
ATOM 1514 N N . LEU A 1 201 ? -2.891 -2.518 7.161 1.00 98.19 201 LEU A N 1
ATOM 1515 C CA . LEU A 1 201 ? -4.331 -2.285 7.223 1.00 98.19 201 LEU A CA 1
ATOM 1516 C C . LEU A 1 201 ? -4.983 -3.232 8.237 1.00 98.19 201 LEU A C 1
ATOM 1518 O O . LEU A 1 201 ? -5.090 -4.432 7.995 1.00 98.19 201 LEU A O 1
ATOM 1522 N N . ASN A 1 202 ? -5.461 -2.693 9.353 1.00 97.50 202 ASN A N 1
ATOM 1523 C CA . ASN A 1 202 ? -6.146 -3.451 10.391 1.00 97.50 202 ASN A CA 1
ATOM 1524 C C . ASN A 1 202 ? -7.653 -3.184 10.341 1.00 97.50 202 ASN A C 1
ATOM 1526 O O . ASN A 1 202 ? -8.131 -2.148 10.814 1.00 97.50 202 ASN A O 1
ATOM 1530 N N . ILE A 1 203 ? -8.398 -4.133 9.773 1.00 97.44 203 ILE A N 1
ATOM 1531 C CA . ILE A 1 203 ? -9.863 -4.137 9.753 1.00 97.44 203 ILE A CA 1
ATOM 1532 C C . ILE A 1 203 ? -10.348 -4.900 10.978 1.00 97.44 203 ILE A C 1
ATOM 1534 O O . ILE A 1 203 ? -9.937 -6.026 11.233 1.00 97.44 203 ILE A O 1
ATOM 1538 N N . ARG A 1 204 ? -11.231 -4.275 11.749 1.00 94.81 204 ARG A N 1
ATOM 1539 C CA . ARG A 1 204 ? -11.654 -4.678 13.099 1.00 94.81 204 ARG A CA 1
ATOM 1540 C C . ARG A 1 204 ? -13.167 -4.886 13.187 1.00 94.81 204 ARG A C 1
ATOM 1542 O O . ARG A 1 204 ? -13.742 -4.827 14.270 1.00 94.81 204 ARG A O 1
ATOM 1549 N N . THR A 1 205 ? -13.805 -5.070 12.037 1.00 94.88 205 THR A N 1
ATOM 1550 C CA . THR A 1 205 ? -15.240 -5.316 11.876 1.00 94.88 205 THR A CA 1
ATOM 1551 C C . THR A 1 205 ? -15.459 -6.576 11.044 1.00 94.88 205 THR A C 1
ATOM 1553 O O . THR A 1 205 ? -14.558 -6.989 10.311 1.00 94.88 205 THR A O 1
ATOM 1556 N N . GLY A 1 206 ? -16.644 -7.178 11.164 1.00 94.56 206 GLY A N 1
ATOM 1557 C CA . GLY A 1 206 ? -17.010 -8.405 10.455 1.00 94.56 206 GLY A CA 1
ATOM 1558 C C . GLY A 1 206 ? -15.984 -9.525 10.642 1.00 94.56 206 GLY A C 1
ATOM 1559 O O . GLY A 1 206 ? -15.637 -9.867 11.771 1.00 94.56 206 GLY A O 1
ATOM 1560 N N . ASP A 1 207 ? -15.501 -10.077 9.530 1.00 94.19 207 ASP A N 1
ATOM 1561 C CA . ASP A 1 207 ? -14.502 -11.151 9.469 1.00 94.19 207 ASP A CA 1
ATOM 1562 C C . ASP A 1 207 ? -13.049 -10.647 9.346 1.00 94.19 207 ASP A C 1
ATOM 1564 O O . ASP A 1 207 ? -12.153 -11.414 8.998 1.00 94.19 207 ASP A O 1
ATOM 1568 N N . ASN A 1 208 ? -12.813 -9.359 9.627 1.00 95.56 208 ASN A N 1
ATOM 1569 C CA . ASN A 1 208 ? -11.517 -8.686 9.515 1.00 95.56 208 ASN A CA 1
ATOM 1570 C C . ASN A 1 208 ? -10.959 -8.587 8.082 1.00 95.56 208 ASN A C 1
ATOM 1572 O O . ASN A 1 208 ? -9.791 -8.242 7.917 1.00 95.56 208 ASN A O 1
ATOM 1576 N N . THR A 1 209 ? -11.762 -8.823 7.042 1.00 96.06 209 THR A N 1
ATOM 1577 C CA . THR A 1 209 ? -11.330 -8.690 5.640 1.00 96.06 209 THR A CA 1
ATOM 1578 C C . THR A 1 209 ? -11.895 -7.440 4.966 1.00 96.06 209 THR A C 1
ATOM 1580 O O . THR A 1 209 ? -12.811 -6.785 5.468 1.00 96.06 209 THR A O 1
ATOM 1583 N N . LEU A 1 210 ? -11.372 -7.105 3.783 1.00 96.06 210 LEU A N 1
ATOM 1584 C CA . LEU A 1 210 ? -11.929 -6.055 2.928 1.00 96.06 210 LEU A CA 1
ATOM 1585 C C . LEU A 1 210 ? -13.399 -6.312 2.574 1.00 96.06 210 LEU A C 1
ATOM 1587 O O . LEU A 1 210 ? -14.148 -5.351 2.411 1.00 96.06 210 LEU A O 1
ATOM 1591 N N . ALA A 1 211 ? -13.830 -7.577 2.504 1.00 93.44 211 ALA A N 1
ATOM 1592 C CA . ALA A 1 211 ? -15.214 -7.925 2.196 1.00 93.44 211 ALA A CA 1
ATOM 1593 C C . ALA A 1 211 ? -16.188 -7.420 3.273 1.00 93.44 211 ALA A C 1
ATOM 1595 O O . ALA A 1 211 ? -17.263 -6.929 2.934 1.00 93.44 211 ALA A O 1
ATOM 1596 N N . ALA A 1 212 ? -15.788 -7.429 4.551 1.00 93.69 212 ALA A N 1
ATOM 1597 C CA . ALA A 1 212 ? -16.584 -6.863 5.644 1.00 93.69 212 ALA A CA 1
ATOM 1598 C C . ALA A 1 212 ? -16.808 -5.345 5.514 1.00 93.69 212 ALA A C 1
ATOM 1600 O O . ALA A 1 212 ? -17.742 -4.797 6.096 1.00 93.69 212 ALA A O 1
ATOM 1601 N N . LEU A 1 213 ? -15.978 -4.639 4.737 1.00 94.12 213 LEU A N 1
ATOM 1602 C CA . LEU A 1 213 ? -16.198 -3.221 4.446 1.00 94.12 213 LEU A CA 1
ATOM 1603 C C . LEU A 1 213 ? -17.310 -3.000 3.405 1.00 94.12 213 LEU A C 1
ATOM 1605 O O . LEU A 1 213 ? -17.770 -1.871 3.237 1.00 94.12 213 LEU A O 1
ATOM 1609 N N . GLY A 1 214 ? -17.766 -4.055 2.720 1.00 89.50 214 GLY A N 1
ATOM 1610 C CA . GLY A 1 214 ? -18.896 -4.026 1.789 1.00 89.50 214 GLY A CA 1
ATOM 1611 C C . GLY A 1 214 ? -20.218 -3.585 2.427 1.00 89.50 214 GLY A C 1
ATOM 1612 O O . GLY A 1 214 ? -21.054 -3.006 1.736 1.00 89.50 214 GLY A O 1
ATOM 1613 N N . ASP A 1 215 ? -20.364 -3.764 3.743 1.00 89.31 215 ASP A N 1
ATOM 1614 C CA . ASP A 1 215 ? -21.550 -3.363 4.513 1.00 89.31 215 ASP A CA 1
ATOM 1615 C C . ASP A 1 215 ? -21.680 -1.838 4.683 1.00 89.31 215 ASP A C 1
ATOM 1617 O O . ASP A 1 215 ? -22.724 -1.333 5.105 1.00 89.31 215 ASP A O 1
ATOM 1621 N N . TYR A 1 216 ? -20.633 -1.081 4.341 1.00 91.62 216 TYR A N 1
ATOM 1622 C CA . TYR A 1 216 ? -20.596 0.371 4.471 1.00 91.62 216 TYR A CA 1
ATOM 1623 C C . TYR A 1 216 ? -20.623 1.039 3.094 1.00 91.62 216 TYR A C 1
ATOM 1625 O O . TYR A 1 216 ? -19.793 0.777 2.220 1.00 91.62 216 TYR A O 1
ATOM 1633 N N . ALA A 1 217 ? -21.556 1.973 2.913 1.00 90.88 217 ALA A N 1
ATOM 1634 C CA . ALA A 1 217 ? -21.612 2.807 1.721 1.00 90.88 217 ALA A CA 1
ATOM 1635 C C . ALA A 1 217 ? -20.540 3.905 1.805 1.00 90.88 217 ALA A C 1
ATOM 1637 O O . ALA A 1 217 ? -20.732 4.905 2.491 1.00 90.88 217 ALA A O 1
ATOM 1638 N N . PHE A 1 218 ? -19.414 3.715 1.117 1.00 92.75 218 PHE A N 1
ATOM 1639 C CA . PHE A 1 218 ? -18.354 4.717 0.990 1.00 92.75 218 PHE A CA 1
ATOM 1640 C C . PHE A 1 218 ? -17.756 4.728 -0.419 1.00 92.75 218 PHE A C 1
ATOM 1642 O O . PHE A 1 218 ? -17.612 3.679 -1.052 1.00 92.75 218 PHE A O 1
ATOM 1649 N N . ASP A 1 219 ? -17.351 5.914 -0.863 1.00 92.06 219 ASP A N 1
ATOM 1650 C CA . ASP A 1 219 ? -16.411 6.107 -1.969 1.00 92.06 219 ASP A CA 1
ATOM 1651 C C . ASP A 1 219 ? -14.973 6.166 -1.438 1.00 92.06 219 ASP A C 1
ATOM 1653 O O . ASP A 1 219 ? -14.056 5.622 -2.049 1.00 92.06 219 ASP A O 1
ATOM 1657 N N . ILE A 1 220 ? -14.776 6.772 -0.261 1.00 94.00 220 ILE A N 1
ATOM 1658 C CA . ILE A 1 220 ? -13.481 6.827 0.427 1.00 94.00 220 ILE A CA 1
ATOM 1659 C C . ILE A 1 220 ? -13.652 6.475 1.900 1.00 94.00 220 ILE A C 1
ATOM 1661 O O . ILE A 1 220 ? -14.538 7.004 2.572 1.00 94.00 220 ILE A O 1
ATOM 1665 N N . LEU A 1 221 ? -12.759 5.629 2.410 1.00 96.25 221 LEU A N 1
ATOM 1666 C CA . LEU A 1 221 ? -12.604 5.356 3.833 1.00 96.25 221 LEU A CA 1
ATOM 1667 C C . LEU A 1 221 ? -11.178 5.709 4.260 1.00 96.25 221 LEU A C 1
ATOM 1669 O O . LEU A 1 221 ? -10.228 5.045 3.849 1.00 96.25 221 LEU A O 1
ATOM 1673 N N . SER A 1 222 ? -11.024 6.750 5.080 1.00 97.12 222 SER A N 1
ATOM 1674 C CA . SER A 1 222 ? -9.722 7.206 5.581 1.00 97.12 222 SER A CA 1
ATOM 1675 C C . SER A 1 222 ? -9.495 6.747 7.015 1.00 97.12 222 SER A C 1
ATOM 1677 O O . SER A 1 222 ? -10.121 7.243 7.954 1.00 97.12 222 SER A O 1
ATOM 1679 N N . ALA A 1 223 ? -8.570 5.811 7.192 1.00 97.38 223 ALA A N 1
ATOM 1680 C CA . ALA A 1 223 ? -8.225 5.257 8.490 1.00 97.38 223 ALA A CA 1
ATOM 1681 C C . ALA A 1 223 ? -7.044 6.021 9.117 1.00 97.38 223 ALA A C 1
ATOM 1683 O O . ALA A 1 223 ? -6.043 6.255 8.432 1.00 97.38 223 ALA A O 1
ATOM 1684 N N . PRO A 1 224 ? -7.120 6.406 10.406 1.00 97.25 224 PRO A N 1
ATOM 1685 C CA . PRO A 1 224 ? -6.009 7.059 11.086 1.00 97.25 224 PRO A CA 1
ATOM 1686 C C . PRO A 1 224 ? -4.847 6.087 11.318 1.00 97.25 224 PRO A C 1
ATOM 1688 O O . PRO A 1 224 ? -5.046 4.910 11.636 1.00 97.25 224 PRO A O 1
ATOM 1691 N N . VAL A 1 225 ? -3.629 6.616 11.215 1.00 97.12 225 VAL A N 1
ATOM 1692 C CA . VAL A 1 225 ? -2.390 5.878 11.474 1.00 97.12 225 VAL A CA 1
ATOM 1693 C C . VAL A 1 225 ? -2.113 5.777 12.976 1.00 97.12 225 VAL A C 1
ATOM 1695 O O . VAL A 1 225 ? -2.209 6.753 13.724 1.00 97.12 225 VAL A O 1
ATOM 1698 N N . VAL A 1 226 ? -1.738 4.585 13.431 1.00 95.62 226 VAL A N 1
ATOM 1699 C CA . VAL A 1 226 ? -1.312 4.271 14.795 1.00 95.62 226 VAL A CA 1
ATOM 1700 C C . VAL A 1 226 ? 0.147 3.822 14.750 1.00 95.62 226 VAL A C 1
ATOM 1702 O O . VAL A 1 226 ? 0.452 2.743 14.259 1.00 95.62 226 VAL A O 1
ATOM 1705 N N . ALA A 1 227 ? 1.055 4.673 15.231 1.00 95.69 227 ALA A N 1
ATOM 1706 C CA . ALA A 1 227 ? 2.481 4.371 15.286 1.00 95.69 227 ALA A CA 1
ATOM 1707 C C . ALA A 1 227 ? 2.819 3.418 16.443 1.00 95.69 227 ALA A C 1
ATOM 1709 O O . ALA A 1 227 ? 2.448 3.667 17.596 1.00 95.69 227 ALA A O 1
ATOM 1710 N N . HIS A 1 228 ? 3.564 2.368 16.113 1.00 95.75 228 HIS A N 1
ATOM 1711 C CA . HIS A 1 228 ? 4.195 1.424 17.027 1.00 95.75 228 HIS A CA 1
ATOM 1712 C C . HIS A 1 228 ? 5.676 1.775 17.147 1.00 95.75 228 HIS A C 1
ATOM 1714 O O . HIS A 1 228 ? 6.384 1.878 16.143 1.00 95.75 228 HIS A O 1
ATOM 1720 N N . GLY A 1 229 ? 6.140 1.989 18.377 1.00 94.50 229 GLY A N 1
ATOM 1721 C CA . GLY A 1 229 ? 7.551 2.231 18.655 1.00 94.50 229 GLY A CA 1
ATOM 1722 C C . GLY A 1 229 ? 8.382 0.953 18.606 1.00 94.50 229 GLY A C 1
ATOM 1723 O O . GLY A 1 229 ? 7.874 -0.121 18.298 1.00 94.50 229 GLY A O 1
ATOM 1724 N N . VAL A 1 230 ? 9.653 1.048 18.997 1.00 95.62 230 VAL A N 1
ATOM 1725 C CA . VAL A 1 230 ? 10.585 -0.100 18.956 1.00 95.62 230 VAL A CA 1
ATOM 1726 C C . VAL A 1 230 ? 10.283 -1.182 19.994 1.00 95.62 230 VAL A C 1
ATOM 1728 O O . VAL A 1 230 ? 10.928 -2.216 20.001 1.00 95.62 230 VAL A O 1
ATOM 1731 N N . ASN A 1 231 ? 9.339 -0.954 20.915 1.00 93.75 231 ASN A N 1
ATOM 1732 C CA . ASN A 1 231 ? 8.872 -1.959 21.881 1.00 93.75 231 ASN A CA 1
ATOM 1733 C C . ASN A 1 231 ? 9.981 -2.641 22.722 1.00 93.75 231 ASN A C 1
ATOM 1735 O O . ASN A 1 231 ? 9.797 -3.747 23.220 1.00 93.75 231 ASN A O 1
ATOM 1739 N N . GLY A 1 232 ? 11.118 -1.961 22.916 1.00 93.25 232 GLY A N 1
ATOM 1740 C CA . GLY A 1 232 ? 12.285 -2.483 23.641 1.00 93.25 232 GLY A CA 1
ATOM 1741 C C . GLY A 1 232 ? 13.221 -3.370 22.809 1.00 93.25 232 GLY A C 1
ATOM 1742 O O . GLY A 1 232 ? 14.128 -3.978 23.373 1.00 93.25 232 GLY A O 1
ATOM 1743 N N . HIS A 1 233 ? 13.019 -3.450 21.492 1.00 94.75 233 HIS A N 1
ATOM 1744 C CA . HIS A 1 233 ? 13.878 -4.192 20.572 1.00 94.75 233 HIS A CA 1
ATOM 1745 C C . HIS A 1 233 ? 15.043 -3.317 20.109 1.00 94.75 233 HIS A C 1
ATOM 1747 O O . HIS A 1 233 ? 14.896 -2.434 19.263 1.00 94.75 233 HIS A O 1
ATOM 1753 N N . ASP A 1 234 ? 16.216 -3.568 20.687 1.00 95.38 234 ASP A N 1
ATOM 1754 C CA . ASP A 1 234 ? 17.434 -2.821 20.357 1.00 95.38 234 ASP A CA 1
ATOM 1755 C C . ASP A 1 234 ? 18.177 -3.380 19.136 1.00 95.38 234 ASP A C 1
ATOM 1757 O O . ASP A 1 234 ? 18.968 -2.671 18.519 1.00 95.38 234 ASP A O 1
ATOM 1761 N N . ARG A 1 235 ? 17.971 -4.661 18.822 1.00 94.50 235 ARG A N 1
ATOM 1762 C CA . ARG A 1 235 ? 18.688 -5.387 17.771 1.00 94.50 235 ARG A CA 1
ATOM 1763 C C . ARG A 1 235 ? 17.718 -6.034 16.811 1.00 94.50 235 ARG A C 1
ATOM 1765 O O . ARG A 1 235 ? 16.632 -6.446 17.226 1.00 94.50 235 ARG A O 1
ATOM 1772 N N . PHE A 1 236 ? 18.172 -6.221 15.579 1.00 91.50 236 PHE A N 1
ATOM 1773 C CA . PHE A 1 236 ? 17.414 -6.980 14.605 1.00 91.50 236 PHE A CA 1
ATOM 1774 C C . PHE A 1 236 ? 17.205 -8.420 15.092 1.00 91.50 236 PHE A C 1
ATOM 1776 O O . PHE A 1 236 ? 18.150 -9.141 15.432 1.00 91.50 236 PHE A O 1
ATOM 1783 N N . ALA A 1 237 ? 15.948 -8.850 15.083 1.00 89.62 237 ALA A N 1
ATOM 1784 C CA . ALA A 1 237 ? 15.556 -10.226 15.325 1.00 89.62 237 ALA A CA 1
ATOM 1785 C C . ALA A 1 237 ? 14.575 -10.659 14.237 1.00 89.62 237 ALA A C 1
ATOM 1787 O O . ALA A 1 237 ? 13.575 -9.991 13.979 1.00 89.62 237 ALA A O 1
ATOM 1788 N N . ALA A 1 238 ? 14.854 -11.803 13.613 1.00 89.88 238 ALA A N 1
ATOM 1789 C CA . ALA A 1 238 ? 13.923 -12.391 12.665 1.00 89.88 238 ALA A CA 1
ATOM 1790 C C . ALA A 1 238 ? 12.611 -12.747 13.379 1.00 89.88 238 ALA A C 1
ATOM 1792 O O . ALA A 1 238 ? 12.617 -13.368 14.444 1.00 89.88 238 ALA A O 1
ATOM 1793 N N . GLY A 1 239 ? 11.488 -12.372 12.778 1.00 89.94 239 GLY A N 1
ATOM 1794 C CA . GLY A 1 239 ? 10.175 -12.574 13.366 1.00 89.94 239 GLY A CA 1
ATOM 1795 C C . GLY A 1 239 ? 9.137 -11.649 12.752 1.00 89.94 239 GLY A C 1
ATOM 1796 O O . GLY A 1 239 ? 9.437 -10.862 11.859 1.00 89.94 239 GLY A O 1
ATOM 1797 N N . TRP A 1 240 ? 7.912 -11.779 13.247 1.00 93.69 240 TRP A N 1
ATOM 1798 C CA . TRP A 1 240 ? 6.786 -10.957 12.829 1.00 93.69 240 TRP A CA 1
ATOM 1799 C C . TRP A 1 240 ? 6.730 -9.714 13.715 1.00 93.69 240 TRP A C 1
ATOM 1801 O O . TRP A 1 240 ? 6.661 -9.813 14.947 1.00 93.69 240 TRP A O 1
ATOM 1811 N N . LEU A 1 241 ? 6.765 -8.533 13.106 1.00 93.50 241 LEU A N 1
ATOM 1812 C CA . LEU A 1 241 ? 6.622 -7.268 13.823 1.00 93.50 241 LEU A CA 1
ATOM 1813 C C . LEU A 1 241 ? 5.281 -7.211 14.534 1.00 93.50 241 LEU A C 1
ATOM 1815 O O . LEU A 1 241 ? 5.213 -6.809 15.692 1.00 93.50 241 LEU A O 1
ATOM 1819 N N . THR A 1 242 ? 4.239 -7.711 13.869 1.00 94.06 242 THR A N 1
ATOM 1820 C CA . THR A 1 242 ? 2.868 -7.734 14.385 1.00 94.06 242 THR A CA 1
ATOM 1821 C C . THR A 1 242 ? 2.687 -8.628 15.617 1.00 94.06 242 THR A C 1
ATOM 1823 O O . THR A 1 242 ? 1.627 -8.601 16.234 1.00 94.06 242 THR A O 1
ATOM 1826 N N . GLU A 1 243 ? 3.708 -9.385 16.022 1.00 93.00 243 GLU A N 1
ATOM 1827 C CA . GLU A 1 243 ? 3.706 -10.194 17.250 1.00 93.00 243 GLU A CA 1
ATOM 1828 C C . GLU A 1 243 ? 4.661 -9.678 18.320 1.00 93.00 243 GLU A C 1
ATOM 1830 O O . GLU A 1 243 ? 4.492 -9.957 19.505 1.00 93.00 243 GLU A O 1
ATOM 1835 N N . THR A 1 244 ? 5.686 -8.942 17.904 1.00 91.25 244 THR A N 1
ATOM 1836 C CA . THR A 1 244 ? 6.775 -8.494 18.776 1.00 91.25 244 THR A CA 1
ATOM 1837 C C . THR A 1 244 ? 6.616 -7.034 19.198 1.00 91.25 244 THR A C 1
ATOM 1839 O O . THR A 1 244 ? 7.129 -6.646 20.247 1.00 91.25 244 THR A O 1
ATOM 1842 N N . HIS A 1 245 ? 5.880 -6.235 18.422 1.00 92.94 245 HIS A N 1
ATOM 1843 C CA . HIS A 1 245 ? 5.690 -4.799 18.620 1.00 92.94 245 HIS A CA 1
ATOM 1844 C C . HIS A 1 245 ? 4.234 -4.500 18.998 1.00 92.94 245 HIS A C 1
ATOM 1846 O O . HIS A 1 245 ? 3.503 -3.891 18.236 1.00 92.94 245 HIS A O 1
ATOM 1852 N N . LEU A 1 246 ? 3.782 -4.966 20.165 1.00 92.50 246 LEU A N 1
ATOM 1853 C CA . LEU A 1 246 ? 2.362 -4.875 20.555 1.00 92.50 246 LEU A CA 1
ATOM 1854 C C . LEU A 1 246 ? 1.953 -3.512 21.137 1.00 92.50 246 LEU A C 1
ATOM 1856 O O . LEU A 1 246 ? 0.759 -3.211 21.233 1.00 92.50 246 LEU A O 1
ATOM 1860 N N . ARG A 1 247 ? 2.921 -2.683 21.556 1.00 94.19 247 ARG A N 1
ATOM 1861 C CA . ARG A 1 247 ? 2.641 -1.372 22.150 1.00 94.19 247 ARG A CA 1
ATOM 1862 C C . ARG A 1 247 ? 2.749 -0.252 21.129 1.00 94.19 247 ARG A C 1
ATOM 1864 O O . ARG A 1 247 ? 3.693 -0.182 20.342 1.00 94.19 247 ARG A O 1
ATOM 1871 N N . HIS A 1 248 ? 1.815 0.683 21.238 1.00 95.12 248 HIS A N 1
ATOM 1872 C CA . HIS A 1 248 ? 1.639 1.778 20.295 1.00 95.12 248 HIS A CA 1
ATOM 1873 C C . HIS A 1 248 ? 1.262 3.098 20.974 1.00 95.12 248 HIS A C 1
ATOM 1875 O O . HIS A 1 248 ? 1.037 3.173 22.185 1.00 95.12 248 HIS A O 1
ATOM 1881 N N . GLN A 1 249 ? 1.182 4.173 20.191 1.00 94.50 249 GLN A N 1
ATOM 1882 C CA . GLN A 1 249 ? 0.674 5.474 20.642 1.00 94.50 249 GLN A CA 1
ATOM 1883 C C . GLN A 1 249 ? -0.786 5.421 21.097 1.00 94.50 249 GLN A C 1
ATOM 1885 O O . GLN A 1 249 ? -1.590 4.693 20.513 1.00 94.50 249 GLN A O 1
ATOM 1890 N N . LYS A 1 250 ? -1.175 6.263 22.063 1.00 94.38 250 LYS A N 1
ATOM 1891 C CA . LYS A 1 250 ? -2.561 6.292 22.569 1.00 94.38 250 LYS A CA 1
ATOM 1892 C C . LYS A 1 250 ? -3.590 6.473 21.469 1.00 94.38 250 LYS A C 1
ATOM 1894 O O . LYS A 1 250 ? -3.422 7.352 20.640 1.00 94.38 250 LYS A O 1
ATOM 1899 N N . THR A 1 251 ? -4.695 5.747 21.447 1.00 93.56 251 THR A N 1
ATOM 1900 C CA . THR A 1 251 ? -5.730 5.938 20.405 1.00 93.56 251 THR A CA 1
ATOM 1901 C C . THR A 1 251 ? -6.685 7.096 20.702 1.00 93.56 251 THR A C 1
ATOM 1903 O O . THR A 1 251 ? -7.328 7.627 19.796 1.00 93.56 251 THR A O 1
ATOM 1906 N N . THR A 1 252 ? -6.714 7.564 21.951 1.00 94.56 252 THR A N 1
ATOM 1907 C CA . THR A 1 252 ? -7.479 8.742 22.384 1.00 94.56 252 THR A CA 1
ATOM 1908 C C . THR A 1 252 ? -6.592 9.750 23.133 1.00 94.56 252 THR A C 1
ATOM 1910 O O . THR A 1 252 ? -6.758 9.945 24.340 1.00 94.56 252 THR A O 1
ATOM 1913 N N . PRO A 1 253 ? -5.611 10.387 22.465 1.00 95.19 253 PRO A N 1
ATOM 1914 C CA . PRO A 1 253 ? -4.708 11.342 23.105 1.00 95.19 253 PRO A CA 1
ATOM 1915 C C . PRO A 1 253 ? -5.415 12.673 23.426 1.00 95.19 253 PRO A C 1
ATOM 1917 O O . PRO A 1 253 ? -6.536 12.940 22.991 1.00 95.19 253 PRO A O 1
ATOM 1920 N N . GLY A 1 254 ? -4.745 13.557 24.171 1.00 94.88 254 GLY A N 1
ATOM 1921 C CA . GLY A 1 254 ? -5.204 14.941 24.344 1.00 94.88 254 GLY A CA 1
ATOM 1922 C C . GLY A 1 254 ? -5.162 15.738 23.031 1.00 94.88 254 GLY A C 1
ATOM 1923 O O . GLY A 1 254 ? -4.404 15.402 22.121 1.00 94.88 254 GLY A O 1
ATOM 1924 N N . LYS A 1 255 ? -5.930 16.839 22.951 1.00 91.88 255 LYS A N 1
ATOM 1925 C CA . LYS A 1 255 ? -6.066 17.684 21.741 1.00 91.88 255 LYS A CA 1
ATOM 1926 C C . LYS A 1 255 ? -4.745 18.002 21.006 1.00 91.88 255 LYS A C 1
ATOM 1928 O O . LYS A 1 255 ? -4.744 17.870 19.787 1.00 91.88 255 LYS A O 1
ATOM 1933 N N . PRO A 1 256 ? -3.624 18.355 21.673 1.00 91.25 256 PRO A N 1
ATOM 1934 C CA . PRO A 1 256 ? -2.383 18.713 20.973 1.00 91.25 256 PRO A CA 1
ATOM 1935 C C . PRO A 1 256 ? -1.760 17.585 20.137 1.00 91.25 256 PRO A C 1
ATOM 1937 O O . PRO A 1 256 ? -0.944 17.862 19.270 1.00 91.25 256 PRO A O 1
ATOM 1940 N N . ARG A 1 257 ? -2.121 16.321 20.402 1.00 91.00 257 ARG A N 1
ATOM 1941 C CA . ARG A 1 257 ? -1.603 15.127 19.705 1.00 91.00 257 ARG A CA 1
ATOM 1942 C C . ARG A 1 257 ? -2.706 14.333 18.996 1.00 91.00 257 ARG A C 1
ATOM 1944 O O . ARG A 1 257 ? -2.512 13.169 18.655 1.00 91.00 257 ARG A O 1
ATOM 1951 N N . ALA A 1 258 ? -3.891 14.927 18.848 1.00 95.31 258 ALA A N 1
ATOM 1952 C CA . ALA A 1 258 ? -5.062 14.244 18.305 1.00 95.31 258 ALA A CA 1
ATOM 1953 C C . ALA A 1 258 ? -5.041 14.140 16.776 1.00 95.31 258 ALA A C 1
ATOM 1955 O O . ALA A 1 258 ? -5.587 13.180 16.238 1.00 95.31 258 ALA A O 1
ATOM 1956 N N . MET A 1 259 ? -4.389 15.087 16.096 1.00 95.75 259 MET A N 1
ATOM 1957 C CA . MET A 1 259 ? -4.261 15.078 14.642 1.00 95.75 259 MET A CA 1
ATOM 1958 C C . MET A 1 259 ? -3.266 14.010 14.200 1.00 95.75 259 MET A C 1
ATOM 1960 O O . MET A 1 259 ? -2.120 14.009 14.649 1.00 95.75 259 MET A O 1
ATOM 1964 N N . ARG A 1 260 ? -3.706 13.103 13.327 1.00 94.94 260 ARG A N 1
ATOM 1965 C CA . ARG A 1 260 ? -2.888 12.003 12.808 1.00 94.94 260 ARG A CA 1
ATOM 1966 C C . ARG A 1 260 ? -3.026 11.857 11.308 1.00 94.94 260 ARG A C 1
ATOM 1968 O O . ARG A 1 260 ? -4.152 12.007 10.828 1.00 94.94 260 ARG A O 1
ATOM 1975 N N . PRO A 1 261 ? -1.939 11.501 10.602 1.00 96.00 261 PRO A N 1
ATOM 1976 C CA . PRO A 1 261 ? -2.017 11.106 9.206 1.00 96.00 261 PRO A CA 1
ATOM 1977 C C . PRO A 1 261 ? -3.052 10.003 8.993 1.00 96.00 261 PRO A C 1
ATOM 1979 O O . PRO A 1 261 ? -3.324 9.203 9.898 1.00 96.00 261 PRO A O 1
ATOM 1982 N N . VAL A 1 262 ? -3.603 9.953 7.786 1.00 97.06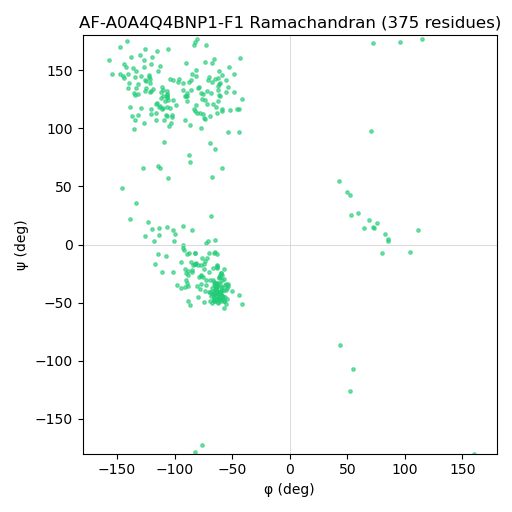 262 VAL A N 1
ATOM 1983 C CA . VAL A 1 262 ? -4.522 8.897 7.358 1.00 97.06 262 VAL A CA 1
ATOM 1984 C C . VAL A 1 262 ? -3.980 8.139 6.154 1.00 97.06 262 VAL A C 1
ATOM 1986 O O . VAL A 1 262 ? -3.140 8.641 5.408 1.00 97.06 262 VAL A O 1
ATOM 1989 N N . ARG A 1 263 ? -4.523 6.945 5.926 1.00 97.50 263 ARG A N 1
ATOM 1990 C CA . ARG A 1 263 ? -4.488 6.290 4.615 1.00 97.50 263 ARG A CA 1
ATOM 1991 C C . ARG A 1 263 ? -5.900 6.014 4.154 1.00 97.50 263 ARG A C 1
ATOM 1993 O O . ARG A 1 263 ? -6.765 5.677 4.965 1.00 97.50 263 ARG A O 1
ATOM 2000 N N . SER A 1 264 ? -6.116 6.173 2.860 1.00 95.94 264 SER A N 1
ATOM 2001 C CA . SER A 1 264 ? -7.425 6.059 2.243 1.00 95.94 264 SER A CA 1
ATOM 2002 C C . SER A 1 264 ? -7.551 4.771 1.443 1.00 95.94 264 SER A C 1
ATOM 2004 O O . SER A 1 264 ? -6.735 4.473 0.573 1.00 95.94 264 SER A O 1
ATOM 2006 N N . LEU A 1 265 ? -8.620 4.027 1.718 1.00 95.94 265 LEU A N 1
ATOM 2007 C CA . LEU A 1 265 ? -9.154 3.024 0.808 1.00 95.94 265 LEU A CA 1
ATOM 2008 C C . LEU A 1 265 ? -10.168 3.700 -0.103 1.00 95.94 265 LEU A C 1
ATOM 2010 O O . LEU A 1 265 ? -11.087 4.373 0.365 1.00 95.94 265 LEU A O 1
ATOM 2014 N N . VAL A 1 266 ? -9.999 3.512 -1.405 1.00 94.06 266 VAL A N 1
ATOM 2015 C CA . VAL A 1 266 ? -10.772 4.209 -2.427 1.00 94.06 266 VAL A CA 1
ATOM 2016 C C . VAL A 1 266 ? -11.592 3.206 -3.209 1.00 94.06 266 VAL A C 1
ATOM 2018 O O . VAL A 1 266 ? -11.052 2.371 -3.939 1.00 94.06 266 VAL A O 1
ATOM 2021 N N . ARG A 1 267 ? -12.913 3.291 -3.069 1.00 91.19 267 ARG A N 1
ATOM 2022 C CA . ARG A 1 267 ? -13.848 2.544 -3.900 1.00 91.19 267 ARG A CA 1
ATOM 2023 C C . ARG A 1 267 ? -14.010 3.298 -5.212 1.00 91.19 267 ARG A C 1
ATOM 2025 O O . ARG A 1 267 ? -14.411 4.457 -5.244 1.00 91.19 267 ARG A O 1
ATOM 2032 N N . ARG A 1 268 ? -13.674 2.640 -6.316 1.00 84.62 268 ARG A N 1
ATOM 2033 C CA . ARG A 1 268 ? -13.765 3.225 -7.653 1.00 84.62 268 ARG A CA 1
ATOM 2034 C C . ARG A 1 268 ? -15.227 3.530 -7.980 1.00 84.62 268 ARG A C 1
ATOM 2036 O O . ARG A 1 268 ? -16.056 2.624 -8.070 1.00 84.62 268 ARG A O 1
ATOM 2043 N N . SER A 1 269 ? -15.520 4.806 -8.192 1.00 79.50 269 SER A N 1
ATOM 2044 C CA . SER A 1 269 ? -16.827 5.308 -8.611 1.00 79.50 269 SER A CA 1
ATOM 2045 C C . SER A 1 269 ? -16.658 6.543 -9.499 1.00 79.50 269 SER A C 1
ATOM 2047 O O . SER A 1 269 ? -15.559 7.085 -9.623 1.00 79.50 269 SER A O 1
ATOM 2049 N N . ALA A 1 270 ? -17.746 6.999 -10.125 1.00 76.25 270 ALA A N 1
ATOM 2050 C CA . ALA A 1 270 ? -17.744 8.239 -10.907 1.00 76.25 270 ALA A CA 1
ATOM 2051 C C . ALA A 1 270 ? -17.449 9.486 -10.048 1.00 76.25 270 ALA A C 1
ATOM 2053 O O . ALA A 1 270 ? -17.060 10.522 -10.580 1.00 76.25 270 ALA A O 1
ATOM 2054 N N . SER A 1 271 ? -17.617 9.376 -8.728 1.00 79.62 271 SER A N 1
ATOM 2055 C CA . SER A 1 271 ? -17.389 10.453 -7.766 1.00 79.62 271 SER A CA 1
ATOM 2056 C C . SER A 1 271 ? -15.917 10.600 -7.370 1.00 79.62 271 SER A C 1
ATOM 2058 O O . SER A 1 271 ? -15.583 11.554 -6.679 1.00 79.62 271 SER A O 1
ATOM 2060 N N . VAL A 1 272 ? -15.027 9.695 -7.787 1.00 79.69 272 VAL A N 1
ATOM 2061 C CA . VAL A 1 272 ? -13.582 9.781 -7.524 1.00 79.69 272 VAL A CA 1
ATOM 2062 C C . VAL A 1 272 ? -12.868 10.167 -8.817 1.00 79.69 272 VAL A C 1
ATOM 2064 O O . VAL A 1 272 ? -12.802 9.377 -9.760 1.00 79.69 272 VAL A O 1
ATOM 2067 N N . THR A 1 273 ? -12.328 11.383 -8.867 1.00 75.94 273 THR A N 1
ATOM 2068 C CA . THR A 1 273 ? -11.675 11.933 -10.066 1.00 75.94 273 THR A CA 1
ATOM 2069 C C . THR A 1 273 ? -10.182 11.621 -10.107 1.00 75.94 273 THR A C 1
ATOM 2071 O O . THR A 1 273 ? -9.632 11.415 -11.189 1.00 75.94 273 THR A O 1
ATOM 2074 N N . GLU A 1 274 ? -9.538 11.513 -8.944 1.00 83.31 274 GLU A N 1
ATOM 2075 C CA . GLU A 1 274 ? -8.117 11.187 -8.816 1.00 83.31 274 GLU A CA 1
ATOM 2076 C C . GLU A 1 274 ? -7.868 10.311 -7.588 1.00 83.31 274 GLU A C 1
ATOM 2078 O O . GLU A 1 274 ? -8.517 10.473 -6.555 1.00 83.31 274 GLU A O 1
ATOM 2083 N N . LEU A 1 275 ? -6.935 9.367 -7.705 1.00 85.81 275 LEU A N 1
ATOM 2084 C CA . LEU A 1 275 ? -6.512 8.517 -6.594 1.00 85.81 275 LEU A CA 1
ATOM 2085 C C . LEU A 1 275 ? -5.429 9.239 -5.781 1.00 85.81 275 LEU A C 1
ATOM 2087 O O . LEU A 1 275 ? -4.610 9.946 -6.352 1.00 85.81 275 LEU A O 1
ATOM 2091 N N . GLY A 1 276 ? -5.397 9.023 -4.468 1.00 85.25 276 GLY A N 1
ATOM 2092 C CA . GLY A 1 276 ? -4.373 9.569 -3.574 1.00 85.25 276 GLY A CA 1
ATOM 2093 C C . GLY A 1 276 ? -4.220 8.692 -2.333 1.00 85.25 276 GLY A C 1
ATOM 2094 O O . GLY A 1 276 ? -5.207 8.102 -1.888 1.00 85.25 276 GLY A O 1
ATOM 2095 N N . ALA A 1 277 ? -3.004 8.595 -1.787 1.00 82.38 277 ALA A N 1
ATOM 2096 C CA . ALA A 1 277 ? -2.715 7.745 -0.629 1.00 82.38 277 ALA A CA 1
ATOM 2097 C C . ALA A 1 277 ? -3.394 8.257 0.652 1.00 82.38 277 ALA A C 1
ATOM 2099 O O . ALA A 1 277 ? -4.101 7.515 1.335 1.00 82.38 277 ALA A O 1
ATOM 2100 N N . GLU A 1 278 ? -3.235 9.543 0.963 1.00 85.88 278 GLU A N 1
ATOM 2101 C CA . GLU A 1 278 ? -3.940 10.213 2.056 1.00 85.88 278 GLU A CA 1
ATOM 2102 C C . GLU A 1 278 ? -5.297 10.734 1.590 1.00 85.88 278 GLU A C 1
ATOM 2104 O O . GLU A 1 278 ? -6.324 10.464 2.214 1.00 85.88 278 GLU A O 1
ATOM 2109 N N . ARG A 1 279 ? -5.297 11.493 0.489 1.00 85.25 279 ARG A N 1
ATOM 2110 C CA . ARG A 1 279 ? -6.430 12.310 0.050 1.00 85.25 279 ARG A CA 1
ATOM 2111 C C . ARG A 1 279 ? -6.662 12.154 -1.460 1.00 85.25 279 ARG A C 1
ATOM 2113 O O . ARG A 1 279 ? -5.995 12.814 -2.247 1.00 85.25 279 ARG A O 1
ATOM 2120 N N . PRO A 1 280 ? -7.619 11.319 -1.880 1.00 83.38 280 PRO A N 1
ATOM 2121 C CA . PRO A 1 280 ? -8.089 11.292 -3.264 1.00 83.38 280 PRO A CA 1
ATOM 2122 C C . PRO A 1 280 ? -8.837 12.584 -3.636 1.00 83.38 280 PRO A C 1
ATOM 2124 O O . PRO A 1 280 ? -9.399 13.260 -2.762 1.00 83.38 280 PRO A O 1
ATOM 2127 N N . ALA A 1 281 ? -8.894 12.909 -4.931 1.00 80.00 281 ALA A N 1
ATOM 2128 C CA . ALA A 1 281 ? -9.725 14.002 -5.433 1.00 80.00 281 ALA A CA 1
ATOM 2129 C C . ALA A 1 281 ? -11.142 13.507 -5.744 1.00 80.00 281 ALA A C 1
ATOM 2131 O O . ALA A 1 281 ? -11.348 12.409 -6.273 1.00 80.00 281 ALA A O 1
ATOM 2132 N N . LEU A 1 282 ? -12.125 14.337 -5.402 1.00 79.25 282 LEU A N 1
ATOM 2133 C CA . LEU A 1 282 ? -13.536 13.975 -5.409 1.00 79.25 282 LEU A CA 1
ATOM 2134 C C . LEU A 1 282 ? -14.364 14.883 -6.314 1.00 79.25 282 LEU A C 1
ATOM 2136 O O . LEU A 1 282 ? -14.168 16.097 -6.359 1.00 79.25 282 LEU A O 1
ATOM 2140 N N . GLY A 1 283 ? -15.354 14.279 -6.961 1.00 72.56 283 GLY A N 1
ATOM 2141 C CA . GLY A 1 283 ? -16.521 14.941 -7.522 1.00 72.56 283 GLY A CA 1
ATOM 2142 C C . GLY A 1 283 ? -17.618 15.166 -6.475 1.00 72.56 283 GLY A C 1
ATOM 2143 O O . GLY A 1 283 ? -17.562 14.677 -5.344 1.00 72.56 283 GLY A O 1
ATOM 2144 N N . ALA A 1 284 ? -18.643 15.925 -6.860 1.00 73.38 284 ALA A N 1
ATOM 2145 C CA . ALA A 1 284 ? -19.778 16.219 -5.990 1.00 73.38 284 ALA A CA 1
ATOM 2146 C C . ALA A 1 284 ? -20.531 14.939 -5.578 1.00 73.38 284 ALA A C 1
ATOM 2148 O O . ALA A 1 284 ? -20.785 14.068 -6.406 1.00 73.38 284 ALA A O 1
ATOM 2149 N N . GLY A 1 285 ? -20.930 14.858 -4.304 1.00 78.19 285 GLY A N 1
ATOM 2150 C CA . GLY A 1 285 ? -21.755 13.762 -3.781 1.00 78.19 285 GLY A CA 1
ATOM 2151 C C . GLY A 1 285 ? -20.996 12.509 -3.335 1.00 78.19 285 GLY A C 1
ATOM 2152 O O . GLY A 1 285 ? -21.644 11.538 -2.957 1.00 78.19 285 GLY A O 1
ATOM 2153 N N . ALA A 1 286 ? -19.659 12.520 -3.348 1.00 87.38 286 ALA A N 1
ATOM 2154 C CA . ALA A 1 286 ? -18.858 11.414 -2.832 1.00 87.38 286 ALA A CA 1
ATOM 2155 C C . ALA A 1 286 ? -19.074 11.185 -1.325 1.00 87.38 286 ALA A C 1
ATOM 2157 O O . ALA A 1 286 ? -19.069 12.133 -0.532 1.00 87.38 286 ALA A O 1
ATOM 2158 N N . ILE A 1 287 ? -19.206 9.922 -0.921 1.00 91.31 287 ILE A N 1
ATOM 2159 C CA . ILE A 1 287 ? -19.335 9.528 0.481 1.00 91.31 287 ILE A CA 1
ATOM 2160 C C . ILE A 1 287 ? -17.946 9.258 1.057 1.00 91.31 287 ILE A C 1
ATOM 2162 O O . ILE A 1 287 ? -17.321 8.235 0.770 1.00 91.31 287 ILE A O 1
ATOM 2166 N N . TRP A 1 288 ? -17.477 10.174 1.899 1.00 93.38 288 TRP A N 1
ATOM 2167 C CA . TRP A 1 288 ? -16.199 10.056 2.593 1.00 93.38 288 TRP A CA 1
ATOM 2168 C C . TRP A 1 288 ? -16.407 9.739 4.067 1.00 93.38 288 TRP A C 1
ATOM 2170 O O . TRP A 1 288 ? -16.999 10.537 4.797 1.00 93.38 288 TRP A O 1
ATOM 2180 N N . LEU A 1 289 ? -15.901 8.589 4.504 1.00 95.81 289 LEU A N 1
ATOM 2181 C CA . LEU A 1 289 ? -15.946 8.141 5.888 1.00 95.81 289 LEU A CA 1
ATOM 2182 C C . LEU A 1 289 ? -14.552 8.095 6.530 1.00 95.81 289 LEU A C 1
ATOM 2184 O O . LEU A 1 289 ? -13.542 7.905 5.852 1.00 95.81 289 LEU A O 1
ATOM 2188 N N . ASP A 1 290 ? -14.499 8.234 7.852 1.00 96.75 290 ASP A N 1
ATOM 2189 C CA . ASP A 1 290 ? -13.327 7.865 8.646 1.00 96.75 290 ASP A CA 1
ATOM 2190 C C . ASP A 1 290 ? -13.277 6.347 8.921 1.00 96.75 290 ASP A C 1
ATOM 2192 O O . ASP A 1 290 ? -14.197 5.593 8.590 1.00 96.75 290 ASP A O 1
ATOM 2196 N N . GLY A 1 291 ? -12.211 5.884 9.576 1.00 97.06 291 GLY A N 1
ATOM 2197 C CA . GLY A 1 291 ? -12.042 4.495 10.017 1.00 97.06 291 GLY A CA 1
ATOM 2198 C C . GLY A 1 291 ? -13.043 4.018 11.083 1.00 97.06 291 GLY A C 1
ATOM 2199 O O . GLY A 1 291 ? -12.931 2.896 11.569 1.00 97.06 291 GLY A O 1
ATOM 2200 N N . SER A 1 292 ? -14.025 4.831 11.471 1.00 97.19 292 SER A N 1
ATOM 2201 C CA . SER A 1 292 ? -15.175 4.447 12.299 1.00 97.19 292 SER A CA 1
ATOM 2202 C C . SER A 1 292 ? -16.496 4.520 11.527 1.00 97.19 292 SER A C 1
ATOM 2204 O O . SER A 1 292 ? -17.559 4.491 12.146 1.00 97.19 292 SER A O 1
ATOM 2206 N N . ALA A 1 293 ? -16.438 4.615 10.194 1.00 96.38 293 ALA A N 1
ATOM 2207 C CA . ALA A 1 293 ? -17.587 4.786 9.309 1.00 96.38 293 ALA A CA 1
ATOM 2208 C C . ALA A 1 293 ? -18.406 6.066 9.583 1.00 96.38 293 ALA A C 1
ATOM 2210 O O . ALA A 1 293 ? -19.606 6.117 9.307 1.00 96.38 293 ALA A O 1
ATOM 2211 N N . ARG A 1 294 ? -17.778 7.119 10.122 1.00 95.38 294 ARG A N 1
ATOM 2212 C CA . ARG A 1 294 ? -18.426 8.421 10.342 1.00 95.38 294 ARG A CA 1
ATOM 2213 C C . ARG A 1 294 ? -18.112 9.363 9.179 1.00 95.38 294 ARG A C 1
ATOM 2215 O O . ARG A 1 294 ? -16.974 9.355 8.714 1.00 95.38 294 ARG A O 1
ATOM 2222 N N . PRO A 1 295 ? -19.058 10.210 8.736 1.00 94.25 295 PRO A N 1
ATOM 2223 C CA . PRO A 1 295 ? -18.797 11.188 7.682 1.00 94.25 295 PRO A CA 1
ATOM 2224 C C . PRO A 1 295 ? -17.606 12.098 8.004 1.00 94.25 295 PRO A C 1
ATOM 2226 O O . PRO A 1 295 ? -17.536 12.681 9.089 1.00 94.25 295 PRO A O 1
ATOM 2229 N N . LEU A 1 296 ? -16.689 12.246 7.049 1.00 88.88 296 LEU A N 1
ATOM 2230 C CA . LEU A 1 296 ? -15.423 12.947 7.238 1.00 88.88 296 LEU A CA 1
ATOM 2231 C C . LEU A 1 296 ? -15.389 14.283 6.486 1.00 88.88 296 LEU A C 1
ATOM 2233 O O . LEU A 1 296 ? -14.920 14.385 5.355 1.00 88.88 296 LEU A O 1
ATOM 2237 N N . ALA A 1 297 ? -15.860 15.341 7.147 1.00 80.12 297 ALA A N 1
ATOM 2238 C CA . ALA A 1 297 ? -15.893 16.687 6.570 1.00 80.12 297 ALA A CA 1
ATOM 2239 C C . ALA A 1 297 ? -14.524 17.396 6.557 1.00 80.12 297 ALA A C 1
ATOM 2241 O O . ALA A 1 297 ? -14.302 18.273 5.726 1.00 80.12 297 ALA A O 1
ATOM 2242 N N . THR A 1 298 ? -13.609 17.044 7.469 1.00 78.50 298 THR A N 1
ATOM 2243 C CA . THR A 1 298 ? -12.329 17.757 7.643 1.00 78.50 298 THR A CA 1
ATOM 2244 C C . THR A 1 298 ? -11.420 17.623 6.432 1.00 78.50 298 THR A C 1
ATOM 2246 O O . THR A 1 298 ? -10.912 18.628 5.952 1.00 78.50 298 THR A O 1
ATOM 2249 N N . LEU A 1 299 ? -11.250 16.400 5.916 1.00 80.94 299 LEU A N 1
ATOM 2250 C CA . LEU A 1 299 ? -10.478 16.191 4.696 1.00 80.94 299 LEU A CA 1
ATOM 2251 C C . LEU A 1 299 ? -11.221 16.778 3.509 1.00 80.94 299 LEU A C 1
ATOM 2253 O O . LEU A 1 299 ? -10.613 17.501 2.743 1.00 80.94 299 LEU A O 1
ATOM 2257 N N . ALA A 1 300 ? -12.535 16.568 3.391 1.00 76.00 300 ALA A N 1
ATOM 2258 C CA . ALA A 1 300 ? -13.321 17.112 2.286 1.00 76.00 300 ALA A CA 1
ATOM 2259 C C . ALA A 1 300 ? -13.197 18.647 2.148 1.00 76.00 300 ALA A C 1
ATOM 2261 O O . ALA A 1 300 ? -13.095 19.140 1.025 1.00 76.00 300 ALA A O 1
ATOM 2262 N N . GLY A 1 301 ? -13.160 19.380 3.268 1.00 78.00 301 GLY A N 1
ATOM 2263 C CA . GLY A 1 301 ? -13.152 20.846 3.308 1.00 78.00 301 GLY A CA 1
ATOM 2264 C C . GLY A 1 301 ? -11.801 21.534 3.077 1.00 78.00 301 GLY A C 1
ATOM 2265 O O . GLY A 1 301 ? -11.799 22.727 2.787 1.00 78.00 301 GLY A O 1
ATOM 2266 N N . ASP A 1 302 ? -10.674 20.823 3.179 1.00 81.75 302 ASP A N 1
ATOM 2267 C CA . ASP A 1 302 ? -9.328 21.395 3.013 1.00 81.75 302 ASP A CA 1
ATOM 2268 C C . ASP A 1 302 ? -8.479 20.535 2.055 1.00 81.75 302 ASP A C 1
ATOM 2270 O O . ASP A 1 302 ? -8.146 19.391 2.377 1.00 81.75 302 ASP A O 1
ATOM 2274 N N . PRO A 1 303 ? -8.137 21.023 0.848 1.00 79.94 303 PRO A N 1
ATOM 2275 C CA . PRO A 1 303 ? -7.276 20.306 -0.097 1.00 79.94 303 PRO A CA 1
ATOM 2276 C C . PRO A 1 303 ? -5.879 19.962 0.441 1.00 79.94 303 PRO A C 1
ATOM 2278 O O . PRO A 1 303 ? -5.296 18.987 -0.021 1.00 79.94 303 PRO A O 1
ATOM 2281 N N . GLY A 1 304 ? -5.352 20.719 1.410 1.00 83.56 304 GLY A N 1
ATOM 2282 C CA . GLY A 1 304 ? -4.031 20.485 2.003 1.00 83.56 304 GLY A CA 1
ATOM 2283 C C . GLY A 1 304 ? -4.032 19.539 3.208 1.00 83.56 304 GLY A C 1
ATOM 2284 O O . GLY A 1 304 ? -2.963 19.166 3.693 1.00 83.56 304 GLY A O 1
ATOM 2285 N N . ALA A 1 305 ? -5.204 19.143 3.711 1.00 88.62 305 ALA A N 1
ATOM 2286 C CA . ALA A 1 305 ? -5.295 18.294 4.890 1.00 88.62 305 ALA A CA 1
ATOM 2287 C C . ALA A 1 305 ? -4.950 16.830 4.568 1.00 88.62 305 ALA A C 1
ATOM 2289 O O . ALA A 1 305 ? -5.584 16.189 3.732 1.00 88.62 305 ALA A O 1
ATOM 2290 N N . THR A 1 306 ? -3.986 16.279 5.306 1.00 92.00 306 THR A N 1
ATOM 2291 C CA . THR A 1 306 ? -3.563 14.864 5.249 1.00 92.00 306 THR A CA 1
ATOM 2292 C C . THR A 1 306 ? -3.785 14.126 6.570 1.00 92.00 306 THR A C 1
ATOM 2294 O O . THR A 1 306 ? -3.430 12.956 6.715 1.00 92.00 306 THR A O 1
ATOM 2297 N N . ALA A 1 307 ? -4.374 14.812 7.552 1.00 94.81 307 ALA A N 1
ATOM 2298 C CA . ALA A 1 307 ? -4.543 14.329 8.909 1.00 94.81 307 ALA A CA 1
ATOM 2299 C C . ALA A 1 307 ? -5.943 14.622 9.457 1.00 94.81 307 ALA A C 1
ATOM 2301 O O . ALA A 1 307 ? -6.583 15.608 9.088 1.00 94.81 307 ALA A O 1
ATOM 2302 N N . ILE A 1 308 ? -6.399 13.782 10.386 1.00 95.50 308 ILE A N 1
ATOM 2303 C CA . ILE A 1 308 ? -7.698 13.914 11.059 1.00 95.50 308 ILE A CA 1
ATOM 2304 C C . ILE A 1 308 ? -7.545 13.804 12.567 1.00 95.50 308 ILE A C 1
ATOM 2306 O O . ILE A 1 308 ? -6.556 13.267 13.068 1.00 95.50 308 ILE A O 1
ATOM 2310 N N . ASP A 1 309 ? -8.567 14.239 13.298 1.00 96.19 309 ASP A N 1
ATOM 2311 C CA . ASP A 1 309 ? -8.699 13.908 14.710 1.00 96.19 309 ASP A CA 1
ATOM 2312 C C . ASP A 1 309 ? -9.020 12.414 14.877 1.00 96.19 309 ASP A C 1
ATOM 2314 O O . ASP A 1 309 ? -10.174 12.005 14.962 1.00 96.19 309 ASP A O 1
ATOM 2318 N N . CYS A 1 310 ? -7.974 11.595 14.933 1.00 95.50 310 CYS A N 1
ATOM 2319 C CA . CYS A 1 310 ? -7.742 10.779 16.108 1.00 95.50 310 CYS A CA 1
ATOM 2320 C C . CYS A 1 310 ? -8.921 10.051 16.764 1.00 95.50 310 CYS A C 1
ATOM 2322 O O . CYS A 1 310 ? -9.163 8.846 16.624 1.00 95.50 310 CYS A O 1
ATOM 2324 N N . ARG A 1 311 ? -9.558 10.812 17.650 1.00 95.75 311 ARG A N 1
ATOM 2325 C CA . ARG A 1 311 ? -10.267 10.312 18.817 1.00 95.75 311 ARG A CA 1
ATOM 2326 C C . ARG A 1 311 ? -11.579 9.680 18.373 1.00 95.75 311 ARG A C 1
ATOM 2328 O O . ARG A 1 311 ? -12.520 10.349 17.945 1.00 95.75 311 ARG A O 1
ATOM 2335 N N . GLY A 1 312 ? -11.616 8.355 18.467 1.00 94.56 312 GLY A N 1
ATOM 2336 C CA . GLY A 1 312 ? -12.744 7.545 18.024 1.00 94.56 312 GLY A CA 1
ATOM 2337 C C . GLY A 1 312 ? -12.899 7.443 16.507 1.00 94.56 312 GLY A C 1
ATOM 2338 O O . GLY A 1 312 ? -13.966 7.034 16.063 1.00 94.56 312 GLY A O 1
ATOM 2339 N N . ALA A 1 313 ? -11.882 7.809 15.715 1.00 96.00 313 ALA A N 1
ATOM 2340 C CA . ALA A 1 313 ? -11.926 7.801 14.245 1.00 96.00 313 ALA A CA 1
ATOM 2341 C C . ALA A 1 313 ? -11.421 6.505 13.593 1.00 96.00 313 ALA A C 1
ATOM 2343 O O . ALA A 1 313 ? -11.409 6.405 12.373 1.00 96.00 313 ALA A O 1
ATOM 2344 N N . GLY A 1 314 ? -10.980 5.525 14.384 1.00 95.56 314 GLY A N 1
ATOM 2345 C CA . GLY A 1 314 ? -10.439 4.258 13.884 1.00 95.56 314 GLY A CA 1
ATOM 2346 C C . GLY A 1 314 ? -10.996 3.035 14.605 1.00 95.56 314 GLY A C 1
ATOM 2347 O O . GLY A 1 314 ? -10.256 2.108 14.905 1.00 95.56 314 GLY A O 1
ATOM 2348 N N . HIS A 1 315 ? -12.261 3.026 15.015 1.00 94.81 315 HIS A N 1
ATOM 2349 C CA . HIS A 1 315 ? -12.820 1.873 15.730 1.00 94.81 315 HIS A CA 1
ATOM 2350 C C . HIS A 1 315 ? -12.923 0.630 14.839 1.00 94.81 315 HIS A C 1
ATOM 2352 O O . HIS A 1 315 ? -12.649 -0.467 15.325 1.00 94.81 315 HIS A O 1
ATOM 2358 N N . LEU A 1 316 ? -13.264 0.809 13.560 1.00 96.44 316 LEU A N 1
ATOM 2359 C CA . LEU A 1 316 ? -13.496 -0.275 12.603 1.00 96.44 316 LEU A CA 1
ATOM 2360 C C . LEU A 1 316 ? -12.275 -0.545 11.725 1.00 96.44 316 LEU A C 1
ATOM 2362 O O . LEU A 1 316 ? -12.030 -1.690 11.373 1.00 96.44 316 LEU A O 1
ATOM 2366 N N . VAL A 1 317 ? -11.511 0.485 11.368 1.00 97.56 317 VAL A N 1
ATOM 2367 C CA . VAL A 1 317 ? -10.331 0.383 10.506 1.00 97.56 317 VAL A CA 1
ATOM 2368 C C . VAL A 1 317 ? -9.233 1.302 11.028 1.00 97.56 317 VAL A C 1
ATOM 2370 O O . VAL A 1 317 ? -9.484 2.463 11.363 1.00 97.56 317 VAL A O 1
ATOM 2373 N N . ARG A 1 318 ? -8.005 0.787 11.091 1.00 96.25 318 ARG A N 1
ATOM 2374 C CA . ARG A 1 318 ? -6.788 1.532 11.448 1.00 96.25 318 ARG A CA 1
ATOM 2375 C C . ARG A 1 318 ? -5.648 1.140 10.530 1.00 96.25 318 ARG A C 1
ATOM 2377 O O . ARG A 1 318 ? -5.675 0.067 9.934 1.00 96.25 318 ARG A O 1
ATOM 2384 N N . ILE A 1 319 ? -4.629 1.985 10.485 1.00 97.81 319 ILE A N 1
ATOM 2385 C CA . ILE A 1 319 ? -3.337 1.630 9.906 1.00 97.81 319 ILE A CA 1
ATOM 2386 C C . ILE A 1 319 ? -2.345 1.453 11.047 1.00 97.81 319 ILE A C 1
ATOM 2388 O O . ILE A 1 319 ? -2.009 2.426 11.718 1.00 97.81 319 ILE A O 1
ATOM 2392 N N . GLU A 1 320 ? -1.894 0.227 11.284 1.00 97.19 320 GLU A N 1
ATOM 2393 C CA . GLU A 1 320 ? -0.847 -0.065 12.264 1.00 97.19 320 GLU A CA 1
ATOM 2394 C C . GLU A 1 320 ? 0.507 0.179 11.590 1.00 97.19 320 GLU A C 1
ATOM 2396 O O . GLU A 1 320 ? 0.822 -0.460 10.586 1.00 97.19 320 GLU A O 1
ATOM 2401 N N . ARG A 1 321 ? 1.289 1.146 12.079 1.00 96.75 321 ARG A N 1
ATOM 2402 C CA . ARG A 1 321 ? 2.542 1.560 11.439 1.00 96.75 321 ARG A CA 1
ATOM 2403 C C . ARG A 1 321 ? 3.757 1.219 12.290 1.00 96.75 321 ARG A C 1
ATOM 2405 O O . ARG A 1 321 ? 3.926 1.781 13.368 1.00 96.75 321 ARG A O 1
ATOM 2412 N N . PHE A 1 322 ? 4.646 0.391 11.754 1.00 95.50 322 PHE A N 1
ATOM 2413 C CA . PHE A 1 322 ? 5.886 -0.058 12.395 1.00 95.50 322 PHE A CA 1
ATOM 2414 C C . PHE A 1 322 ? 7.101 0.631 11.766 1.00 95.50 322 PHE A C 1
ATOM 2416 O O . PHE A 1 322 ? 7.987 -0.024 11.230 1.00 95.50 322 PHE A O 1
ATOM 2423 N N . ALA A 1 323 ? 7.132 1.964 11.779 1.00 93.94 323 ALA A N 1
ATOM 2424 C CA . ALA A 1 323 ? 8.126 2.735 11.025 1.00 93.94 323 ALA A CA 1
ATOM 2425 C C . ALA A 1 323 ? 9.571 2.530 11.504 1.00 93.94 323 ALA A C 1
ATOM 2427 O O . ALA A 1 323 ? 10.494 2.599 10.703 1.00 93.94 323 ALA A O 1
ATOM 2428 N N . LEU A 1 324 ? 9.766 2.306 12.806 1.00 93.94 324 LEU A N 1
ATOM 2429 C CA . LEU A 1 324 ? 11.105 2.192 13.388 1.00 93.94 324 LEU A CA 1
ATOM 2430 C C . LEU A 1 324 ? 11.641 0.765 13.389 1.00 93.94 324 LEU A C 1
ATOM 2432 O O . LEU A 1 324 ? 12.852 0.601 13.402 1.00 93.94 324 LEU A O 1
ATOM 2436 N N . ARG A 1 325 ? 10.757 -0.245 13.367 1.00 92.25 325 ARG A N 1
ATOM 2437 C CA . ARG A 1 325 ? 11.126 -1.655 13.558 1.00 92.25 325 ARG A CA 1
ATOM 2438 C C . ARG A 1 325 ? 11.885 -1.791 14.891 1.00 92.25 325 ARG A C 1
ATOM 2440 O O . ARG A 1 325 ? 11.280 -1.583 15.935 1.00 92.25 325 ARG A O 1
ATOM 2447 N N . ASP A 1 326 ? 13.194 -2.000 14.854 1.00 93.88 326 ASP A N 1
ATOM 2448 C CA . ASP A 1 326 ? 14.111 -2.023 15.994 1.00 93.88 326 ASP A CA 1
ATOM 2449 C C . ASP A 1 326 ? 15.143 -0.873 15.939 1.00 93.88 326 ASP A C 1
ATOM 2451 O O . ASP A 1 326 ? 15.303 -0.185 14.927 1.00 93.88 326 ASP A O 1
ATOM 2455 N N . LEU A 1 327 ? 15.850 -0.634 17.048 1.00 95.00 327 LEU A N 1
ATOM 2456 C CA . LEU A 1 327 ? 16.829 0.458 17.129 1.00 95.00 327 LEU A CA 1
ATOM 2457 C C . LEU A 1 327 ? 17.984 0.297 16.127 1.00 95.00 327 LEU A C 1
ATOM 2459 O O . LEU A 1 327 ? 18.413 1.288 15.539 1.00 95.00 327 LEU A O 1
ATOM 2463 N N . GLU A 1 328 ? 18.502 -0.916 15.944 1.00 94.44 328 GLU A N 1
ATOM 2464 C CA . GLU A 1 328 ? 19.614 -1.202 15.032 1.00 94.44 328 GLU A CA 1
ATOM 2465 C C . GLU A 1 328 ? 19.240 -0.892 13.578 1.00 94.44 328 GLU A C 1
ATOM 2467 O O . GLU A 1 328 ? 19.972 -0.170 12.901 1.00 94.44 328 GLU A O 1
ATOM 2472 N N . SER A 1 329 ? 18.069 -1.349 13.139 1.00 91.50 329 SER A N 1
ATOM 2473 C CA . SER A 1 329 ? 17.515 -1.089 11.811 1.00 91.50 329 SER A CA 1
ATOM 2474 C C . SER A 1 329 ? 17.284 0.403 11.579 1.00 91.50 329 SER A C 1
ATOM 2476 O O . SER A 1 329 ? 17.687 0.927 10.547 1.00 91.50 329 SER A O 1
ATOM 2478 N N . PHE A 1 330 ? 16.719 1.125 12.554 1.00 92.62 330 PHE A N 1
ATOM 2479 C CA . PHE A 1 330 ? 16.555 2.578 12.447 1.00 92.62 330 PHE A CA 1
ATOM 2480 C C . PHE A 1 330 ? 17.899 3.319 12.352 1.00 92.62 330 PHE A C 1
ATOM 2482 O O . PHE A 1 330 ? 18.050 4.276 11.592 1.00 92.62 330 PHE A O 1
ATOM 2489 N N . LEU A 1 331 ? 18.900 2.896 13.129 1.00 93.94 331 LEU A N 1
ATOM 2490 C CA . LEU A 1 331 ? 20.229 3.507 13.109 1.00 93.94 331 LEU A CA 1
ATOM 2491 C C . LEU A 1 331 ? 21.045 3.139 11.864 1.00 93.94 331 LEU A C 1
ATOM 2493 O O . LEU A 1 331 ? 22.005 3.852 11.564 1.00 93.94 331 LEU A O 1
ATOM 2497 N N . ALA A 1 332 ? 20.675 2.091 11.124 1.00 90.94 332 ALA A N 1
ATOM 2498 C CA . ALA A 1 332 ? 21.337 1.714 9.876 1.00 90.94 332 ALA A CA 1
ATOM 2499 C C . ALA A 1 332 ? 21.255 2.820 8.807 1.00 90.94 332 ALA A C 1
ATOM 2501 O O . ALA A 1 332 ? 22.174 2.947 7.999 1.00 90.94 332 ALA A O 1
ATOM 2502 N N . ASP A 1 333 ? 20.231 3.676 8.868 1.00 86.94 333 ASP A N 1
ATOM 2503 C CA . ASP A 1 333 ? 20.068 4.827 7.972 1.00 86.94 333 ASP A CA 1
ATOM 2504 C C . ASP A 1 333 ? 20.930 6.032 8.375 1.00 86.94 333 ASP A C 1
ATOM 2506 O O . ASP A 1 333 ? 21.184 6.926 7.562 1.00 86.94 333 ASP A O 1
ATOM 2510 N N . LEU A 1 334 ? 21.433 6.072 9.616 1.00 90.69 334 LEU A N 1
ATOM 2511 C CA . LEU A 1 334 ? 22.186 7.204 10.166 1.00 90.69 334 LEU A CA 1
ATOM 2512 C C . LEU A 1 334 ? 23.401 7.638 9.313 1.00 90.69 334 LEU A C 1
ATOM 2514 O O . LEU A 1 334 ? 23.628 8.848 9.220 1.00 90.69 334 LEU A O 1
ATOM 2518 N N . PRO A 1 335 ? 24.181 6.745 8.663 1.00 91.38 335 PRO A N 1
ATOM 2519 C CA . PRO A 1 335 ? 25.283 7.143 7.783 1.00 91.38 335 PRO A CA 1
ATOM 2520 C C . PRO A 1 335 ? 24.859 8.016 6.591 1.00 91.38 335 PRO A C 1
ATOM 2522 O O . PRO A 1 335 ? 25.675 8.791 6.093 1.00 91.38 335 PRO A O 1
ATOM 2525 N N . THR A 1 336 ? 23.597 7.939 6.153 1.00 86.44 336 THR A N 1
ATOM 2526 C CA . THR A 1 336 ? 23.056 8.791 5.074 1.00 86.44 336 THR A CA 1
ATOM 2527 C C . THR A 1 336 ? 22.733 10.214 5.563 1.00 86.44 336 THR A C 1
ATOM 2529 O O . THR A 1 336 ? 22.650 11.165 4.782 1.00 86.44 336 THR A O 1
ATOM 2532 N N . VAL A 1 337 ? 22.626 10.400 6.883 1.00 90.75 337 VAL A N 1
ATOM 2533 C CA . VAL A 1 337 ? 22.201 11.634 7.553 1.00 90.75 337 VAL A CA 1
ATOM 2534 C C . VAL A 1 337 ? 23.397 12.559 7.800 1.00 90.75 337 VAL A C 1
ATOM 2536 O O . VAL A 1 337 ? 23.930 12.697 8.905 1.00 90.75 337 VAL A O 1
ATOM 2539 N N . THR A 1 338 ? 23.844 13.227 6.742 1.00 93.19 338 THR A N 1
ATOM 2540 C CA . THR A 1 338 ? 25.097 13.998 6.767 1.00 93.19 338 THR A CA 1
ATOM 2541 C C . THR A 1 338 ? 24.925 15.447 7.244 1.00 93.19 338 THR A C 1
ATOM 2543 O O . THR A 1 338 ? 25.782 15.959 7.977 1.00 93.19 338 THR A O 1
ATOM 2546 N N . THR A 1 339 ? 23.806 16.101 6.913 1.00 95.81 339 THR A N 1
ATOM 2547 C CA . THR A 1 339 ? 23.576 17.538 7.168 1.00 95.81 339 THR A CA 1
ATOM 2548 C C . THR A 1 339 ? 22.925 17.818 8.535 1.00 95.81 339 THR A C 1
ATOM 2550 O O . THR A 1 339 ? 22.257 16.946 9.096 1.00 95.81 339 THR A O 1
ATOM 2553 N N . PRO A 1 340 ? 23.082 19.029 9.115 1.00 94.94 340 PRO A N 1
ATOM 2554 C CA . PRO A 1 340 ? 22.413 19.397 10.368 1.00 94.94 340 PRO A CA 1
ATOM 2555 C C . PRO A 1 340 ? 20.884 19.285 10.310 1.00 94.94 340 PRO A C 1
ATOM 2557 O O . PRO A 1 340 ? 20.269 18.825 11.274 1.00 94.94 340 PRO A O 1
ATOM 2560 N N . ASP A 1 341 ? 20.280 19.661 9.182 1.00 95.00 341 ASP A N 1
ATOM 2561 C CA . ASP A 1 341 ? 18.830 19.585 8.990 1.00 95.00 341 ASP A CA 1
ATOM 2562 C C . ASP A 1 341 ? 18.357 18.138 8.870 1.00 95.00 341 ASP A C 1
ATOM 2564 O O . ASP A 1 341 ? 17.390 17.766 9.533 1.00 95.00 341 ASP A O 1
ATOM 2568 N N . ALA A 1 342 ? 19.098 17.288 8.150 1.00 93.31 342 ALA A N 1
ATOM 2569 C CA . ALA A 1 342 ? 18.817 15.856 8.103 1.00 93.31 342 ALA A CA 1
ATOM 2570 C C . ALA A 1 342 ? 18.916 15.225 9.503 1.00 93.31 342 ALA A C 1
ATOM 2572 O O . ALA A 1 342 ? 18.046 14.453 9.895 1.00 93.31 342 ALA A O 1
ATOM 2573 N N . ARG A 1 343 ? 19.913 15.604 10.320 1.00 93.75 343 ARG A N 1
ATOM 2574 C CA . ARG A 1 343 ? 20.028 15.116 11.711 1.00 93.75 343 ARG A CA 1
ATOM 2575 C C . ARG A 1 343 ? 18.862 15.562 12.583 1.00 93.75 343 ARG A C 1
ATOM 2577 O O . ARG A 1 343 ? 18.440 14.815 13.465 1.00 93.75 343 ARG A O 1
ATOM 2584 N N . ARG A 1 344 ? 18.360 16.782 12.379 1.00 95.38 344 ARG A N 1
ATOM 2585 C CA . ARG A 1 344 ? 17.171 17.280 13.078 1.00 95.38 344 ARG A CA 1
ATOM 2586 C C . ARG A 1 344 ? 15.940 16.481 12.660 1.00 95.38 344 ARG A C 1
ATOM 2588 O O . ARG A 1 344 ? 15.242 15.992 13.541 1.00 95.38 344 ARG A O 1
ATOM 2595 N N . ALA A 1 345 ? 15.733 16.290 11.358 1.00 94.06 345 ALA A N 1
ATOM 2596 C CA . ALA A 1 345 ? 14.637 15.494 10.814 1.00 94.06 345 ALA A CA 1
ATOM 2597 C C . ALA A 1 345 ? 14.673 14.046 11.326 1.00 94.06 345 ALA A C 1
ATOM 2599 O O . ALA A 1 345 ? 13.660 13.552 11.805 1.00 94.06 345 ALA A O 1
ATOM 2600 N N . PHE A 1 346 ? 15.846 13.409 11.344 1.00 94.19 346 PHE A N 1
ATOM 2601 C CA . PHE A 1 346 ? 16.038 12.053 11.865 1.00 94.19 346 PHE A CA 1
ATOM 2602 C C . PHE A 1 346 ? 15.634 11.930 13.347 1.00 94.19 346 PHE A C 1
ATOM 2604 O O . PHE A 1 346 ? 14.903 11.020 13.735 1.00 94.19 346 PHE A O 1
ATOM 2611 N N . LYS A 1 347 ? 16.034 12.893 14.192 1.00 94.94 347 LYS A N 1
ATOM 2612 C CA . LYS A 1 347 ? 15.628 12.937 15.612 1.00 94.94 347 LYS A CA 1
ATOM 2613 C C . LYS A 1 347 ? 14.134 13.206 15.798 1.00 94.94 347 LYS A C 1
ATOM 2615 O O . LYS A 1 347 ? 13.512 12.624 16.691 1.00 94.94 347 LYS A O 1
ATOM 2620 N N . THR A 1 348 ? 13.568 14.100 14.991 1.00 95.38 348 THR A N 1
ATOM 2621 C CA . THR A 1 348 ? 12.128 14.379 14.995 1.00 95.38 348 THR A CA 1
ATOM 2622 C C . THR A 1 348 ? 11.352 13.122 14.619 1.00 95.38 348 THR A C 1
ATOM 2624 O O . THR A 1 348 ? 10.467 12.726 15.369 1.00 95.38 348 THR A O 1
ATOM 2627 N N . PHE A 1 349 ? 11.764 12.428 13.556 1.00 94.75 349 PHE A N 1
ATOM 2628 C CA . PHE A 1 349 ? 11.147 11.184 13.106 1.00 94.75 349 PHE A CA 1
ATOM 2629 C C . PHE A 1 349 ? 11.128 10.120 14.208 1.00 94.75 349 PHE A C 1
ATOM 2631 O O . PHE A 1 349 ? 10.080 9.533 14.470 1.00 94.75 349 PHE A O 1
ATOM 2638 N N . TRP A 1 350 ? 12.243 9.928 14.923 1.00 95.69 350 TRP A N 1
ATOM 2639 C CA . TRP A 1 350 ? 12.280 9.045 16.094 1.00 95.69 350 TRP A CA 1
ATOM 2640 C C . TRP A 1 350 ? 11.249 9.447 17.156 1.00 95.69 350 TRP A C 1
ATOM 2642 O O . TRP A 1 350 ? 10.481 8.616 17.633 1.00 95.69 350 TRP A O 1
ATOM 2652 N N . THR A 1 351 ? 11.206 10.731 17.514 1.00 93.50 351 THR A N 1
ATOM 2653 C CA . THR A 1 351 ? 10.314 11.247 18.568 1.00 93.50 351 THR A CA 1
ATOM 2654 C C . THR A 1 351 ? 8.837 11.134 18.182 1.00 93.50 351 THR A C 1
ATOM 2656 O O . THR A 1 351 ? 7.985 10.925 19.042 1.00 93.50 351 THR A O 1
ATOM 2659 N N . GLU A 1 352 ? 8.529 11.256 16.893 1.00 91.19 352 GLU A N 1
ATOM 2660 C CA . GLU A 1 352 ? 7.168 11.191 16.361 1.00 91.19 352 GLU A CA 1
ATOM 2661 C C . GLU A 1 352 ? 6.674 9.764 16.109 1.00 91.19 352 GLU A C 1
ATOM 2663 O O . GLU A 1 352 ? 5.462 9.570 16.021 1.00 91.19 352 GLU A O 1
ATOM 2668 N N . ASN A 1 353 ? 7.566 8.770 16.033 1.00 93.62 353 ASN A N 1
ATOM 2669 C CA . ASN A 1 353 ? 7.197 7.384 15.728 1.00 93.62 353 ASN A CA 1
ATOM 2670 C C . ASN A 1 353 ? 7.505 6.388 16.862 1.00 93.62 353 ASN A C 1
ATOM 2672 O O . ASN A 1 353 ? 6.926 5.304 16.873 1.00 93.62 353 ASN A O 1
ATOM 2676 N N . ASN A 1 354 ? 8.345 6.725 17.849 1.00 95.56 354 ASN A N 1
ATOM 2677 C CA . ASN A 1 354 ? 8.678 5.807 18.944 1.00 95.56 354 ASN A CA 1
ATOM 2678 C C . ASN A 1 354 ? 7.684 5.873 20.115 1.00 95.56 354 ASN A C 1
ATOM 2680 O O . ASN A 1 354 ? 8.011 6.357 21.201 1.00 95.56 354 ASN A O 1
ATOM 2684 N N . TRP A 1 355 ? 6.471 5.361 19.908 1.00 93.31 355 TRP A N 1
ATOM 2685 C CA . TRP A 1 355 ? 5.411 5.367 20.921 1.00 93.31 355 TRP A CA 1
ATOM 2686 C C . TRP A 1 355 ? 5.080 3.980 21.462 1.00 93.31 355 TRP A C 1
ATOM 2688 O O . TRP A 1 355 ? 4.924 3.028 20.708 1.00 93.31 355 TRP A O 1
ATOM 2698 N N . GLN A 1 356 ? 4.926 3.874 22.782 1.00 92.38 356 GLN A N 1
ATOM 2699 C CA . GLN A 1 356 ? 4.676 2.610 23.490 1.00 92.38 356 GLN A CA 1
ATOM 2700 C C . GLN A 1 356 ? 3.756 2.856 24.701 1.00 92.38 356 GLN A C 1
ATOM 2702 O O . GLN A 1 356 ? 4.072 2.513 25.840 1.00 92.38 356 GLN A O 1
ATOM 2707 N N . GLU A 1 357 ? 2.651 3.568 24.482 1.00 93.44 357 GLU A N 1
ATOM 2708 C CA . GLU A 1 357 ? 1.782 4.084 25.546 1.00 93.44 357 GLU A CA 1
ATOM 2709 C C . GLU A 1 357 ? 0.606 3.155 25.874 1.00 93.44 357 GLU A C 1
ATOM 2711 O O . GLU A 1 357 ? 0.230 3.037 27.039 1.00 93.44 357 GLU A O 1
ATOM 2716 N N . GLU A 1 358 ? 0.030 2.511 24.861 1.00 91.88 358 GLU A N 1
ATOM 2717 C CA . GLU A 1 358 ? -1.061 1.537 24.965 1.00 91.88 358 GLU A CA 1
ATOM 2718 C C . GLU A 1 358 ? -0.561 0.164 24.520 1.00 91.88 358 GLU A C 1
ATOM 2720 O O . GLU A 1 358 ? 0.329 0.073 23.681 1.00 91.88 358 GLU A O 1
ATOM 2725 N N . ASP A 1 359 ? -1.131 -0.889 25.095 1.00 83.56 359 ASP A N 1
ATOM 2726 C CA . ASP A 1 359 ? -0.985 -2.263 24.624 1.00 83.56 359 ASP A CA 1
ATOM 2727 C C . ASP A 1 359 ? -2.363 -2.705 24.136 1.00 83.56 359 ASP A C 1
ATOM 2729 O O . ASP A 1 359 ? -3.336 -2.685 24.902 1.00 83.56 359 ASP A O 1
ATOM 2733 N N . SER A 1 360 ? -2.479 -3.027 22.850 1.00 70.38 360 SER A N 1
ATOM 2734 C CA . SER A 1 360 ? -3.691 -3.650 22.349 1.00 70.38 360 SER A CA 1
ATOM 2735 C C . SER A 1 360 ? -3.349 -4.758 21.367 1.00 70.38 360 SER A C 1
ATOM 2737 O O . SER A 1 360 ? -2.862 -4.515 20.269 1.00 70.38 360 SER A O 1
ATOM 2739 N N . ALA A 1 361 ? -3.739 -5.988 21.707 1.00 66.88 361 ALA A N 1
ATOM 2740 C CA . ALA A 1 361 ? -3.738 -7.128 20.787 1.00 66.88 361 ALA A CA 1
ATOM 2741 C C . ALA A 1 361 ? -4.798 -6.984 19.671 1.00 66.88 361 ALA A C 1
ATOM 2743 O O . ALA A 1 361 ? -5.281 -7.964 19.116 1.00 66.88 361 ALA A O 1
ATOM 2744 N N . GLY A 1 362 ? -5.213 -5.757 19.337 1.00 80.00 362 GLY A N 1
ATOM 2745 C CA . GLY A 1 362 ? -6.329 -5.476 18.438 1.00 80.00 362 GLY A CA 1
ATOM 2746 C C . GLY A 1 362 ? -6.062 -5.803 16.969 1.00 80.00 362 GLY A C 1
ATOM 2747 O O . GLY A 1 362 ? -6.912 -5.509 16.135 1.00 80.00 362 GLY A O 1
ATOM 2748 N N . HIS A 1 363 ? -4.894 -6.359 16.660 1.00 89.88 363 HIS A N 1
ATOM 2749 C CA . HIS A 1 363 ? -4.484 -6.815 15.339 1.00 89.88 363 HIS A CA 1
ATOM 2750 C C . HIS A 1 363 ? -4.028 -8.293 15.347 1.00 89.88 363 HIS A C 1
ATOM 2752 O O . HIS A 1 363 ? -3.557 -8.792 14.328 1.00 89.88 363 HIS A O 1
ATOM 2758 N N . SER A 1 364 ? -4.187 -9.023 16.465 1.00 91.56 364 SER A N 1
ATOM 2759 C CA . SER A 1 364 ? -3.767 -10.432 16.584 1.00 91.56 364 SER A CA 1
ATOM 2760 C C . SER A 1 364 ? -4.530 -11.363 15.639 1.00 91.56 364 SER A C 1
ATOM 2762 O O . SER A 1 364 ? -3.922 -12.219 15.006 1.00 91.56 364 SER A O 1
ATOM 2764 N N . VAL A 1 365 ? -5.840 -11.149 15.470 1.00 93.00 365 VAL A N 1
ATOM 2765 C CA . VAL A 1 365 ? -6.684 -11.946 14.558 1.00 93.00 365 VAL A CA 1
ATOM 2766 C C . VAL A 1 365 ? -6.153 -11.889 13.125 1.00 93.00 365 VAL A C 1
ATOM 2768 O O . VAL A 1 365 ? -6.032 -12.917 12.457 1.00 93.00 365 VAL A O 1
ATOM 2771 N N . MET A 1 366 ? -5.790 -10.690 12.665 1.00 95.50 366 MET A N 1
ATOM 2772 C CA . MET A 1 366 ? -5.225 -10.511 11.332 1.00 95.50 366 MET A CA 1
ATOM 2773 C C . MET A 1 366 ? -3.784 -11.035 11.246 1.00 95.50 366 MET A C 1
ATOM 2775 O O . MET A 1 366 ? -3.427 -11.634 10.236 1.00 95.50 366 MET A O 1
ATOM 2779 N N . SER A 1 367 ? -2.984 -10.911 12.312 1.00 95.12 367 SER A N 1
ATOM 2780 C CA . SER A 1 367 ? -1.640 -11.510 12.381 1.00 95.12 367 SER A CA 1
ATOM 2781 C C . SER A 1 367 ? -1.689 -13.035 12.201 1.00 95.12 367 SER A C 1
ATOM 2783 O O . SER A 1 367 ? -0.969 -13.600 11.376 1.00 95.12 367 SER A O 1
ATOM 2785 N N . GLU A 1 368 ? -2.633 -13.716 12.857 1.00 95.62 368 GLU A N 1
ATOM 2786 C CA . GLU A 1 368 ? -2.849 -15.152 12.660 1.00 95.62 368 GLU A CA 1
ATOM 2787 C C . GLU A 1 368 ? -3.319 -15.499 11.238 1.00 95.62 368 GLU A C 1
ATOM 2789 O O . GLU A 1 368 ? -2.893 -16.508 10.668 1.00 95.62 368 GLU A O 1
ATOM 2794 N N . ALA A 1 369 ? -4.202 -14.686 10.650 1.00 96.56 369 ALA A N 1
ATOM 2795 C CA . ALA A 1 369 ? -4.663 -14.883 9.276 1.00 96.56 369 ALA A CA 1
ATOM 2796 C C . ALA A 1 369 ? -3.510 -14.749 8.271 1.00 96.56 369 ALA A C 1
ATOM 2798 O O . ALA A 1 369 ? -3.349 -15.600 7.394 1.00 96.56 369 ALA A O 1
ATOM 2799 N N . ALA A 1 370 ? -2.667 -13.736 8.458 1.00 97.19 370 ALA A N 1
ATOM 2800 C CA . ALA A 1 370 ? -1.467 -13.504 7.675 1.00 97.19 370 ALA A CA 1
ATOM 2801 C C . ALA A 1 370 ? -0.479 -14.676 7.788 1.00 97.19 370 ALA A C 1
ATOM 2803 O O . ALA A 1 370 ? 0.030 -15.148 6.772 1.00 97.19 370 ALA A O 1
ATOM 2804 N N . ARG A 1 371 ? -0.276 -15.233 8.991 1.00 96.50 371 ARG A N 1
ATOM 2805 C CA . ARG A 1 371 ? 0.537 -16.447 9.176 1.00 96.50 371 ARG A CA 1
ATOM 2806 C C . ARG A 1 371 ? 0.002 -17.650 8.421 1.00 96.50 371 ARG A C 1
ATOM 2808 O O . ARG A 1 371 ? 0.775 -18.360 7.780 1.00 96.50 371 ARG A O 1
ATOM 2815 N N . ARG A 1 372 ? -1.308 -17.900 8.498 1.00 97.06 372 ARG A N 1
ATOM 2816 C CA . ARG A 1 372 ? -1.940 -19.005 7.758 1.00 97.06 372 ARG A CA 1
ATOM 2817 C C . ARG A 1 372 ? -1.752 -18.833 6.253 1.00 97.06 372 ARG A C 1
ATOM 2819 O O . ARG A 1 372 ? -1.441 -19.805 5.566 1.00 97.06 372 ARG A O 1
ATOM 2826 N N . TRP A 1 373 ? -1.892 -17.606 5.754 1.00 96.44 373 TRP A N 1
ATOM 2827 C CA . TRP A 1 373 ? -1.641 -17.301 4.349 1.00 96.44 373 TRP A CA 1
ATOM 2828 C C . TRP A 1 373 ? -0.177 -17.563 3.969 1.00 96.44 373 TRP A C 1
ATOM 2830 O O . TRP A 1 373 ? 0.075 -18.313 3.030 1.00 96.44 373 TRP A O 1
ATOM 2840 N N . HIS A 1 374 ? 0.776 -17.049 4.752 1.00 95.50 374 HIS A N 1
ATOM 2841 C CA . HIS A 1 374 ? 2.214 -17.244 4.535 1.00 95.50 374 HIS A CA 1
ATOM 2842 C C . HIS A 1 374 ? 2.636 -18.720 4.592 1.00 95.50 374 HIS A C 1
ATOM 2844 O O . HIS A 1 374 ? 3.570 -19.131 3.922 1.00 95.50 374 HIS A O 1
ATOM 2850 N N . ALA A 1 375 ? 1.987 -19.548 5.411 1.00 95.06 375 ALA A N 1
ATOM 2851 C CA . ALA A 1 375 ? 2.323 -20.969 5.506 1.00 95.06 375 ALA A CA 1
ATOM 2852 C C . ALA A 1 375 ? 1.856 -21.798 4.292 1.00 95.06 375 ALA A C 1
ATOM 2854 O O . ALA A 1 375 ? 2.261 -22.952 4.157 1.00 95.06 375 ALA A O 1
ATOM 2855 N N . THR A 1 376 ? 0.970 -21.252 3.453 1.00 92.75 376 THR A N 1
ATOM 2856 C CA . THR A 1 376 ? 0.283 -21.988 2.375 1.00 92.75 376 THR A CA 1
ATOM 2857 C C . THR A 1 376 ? 0.651 -21.530 0.963 1.00 92.75 376 THR A C 1
ATOM 2859 O O . THR A 1 376 ? 0.262 -22.200 0.006 1.00 92.75 376 THR A O 1
ATOM 2862 N N . HIS A 1 377 ? 1.397 -20.433 0.830 1.00 89.12 377 HIS A N 1
ATOM 2863 C CA . HIS A 1 377 ? 1.832 -19.821 -0.429 1.00 89.12 377 HIS A CA 1
ATOM 2864 C C . HIS A 1 377 ? 3.335 -19.570 -0.364 1.00 89.12 377 HIS A C 1
ATOM 2866 O O . HIS A 1 377 ? 3.994 -19.719 -1.418 1.00 89.12 377 HIS A O 1
#

Mean predicted aligned error: 12.26 Å

Secondary structure (DSSP, 8-state):
--SS-S--S---------HHHHHHHH--SEEEE--TTTTTTTTTT---TT-SEEEEE--HHHHHHHHHHHHHHHHHHTTEE--SS--SSSEEEEEESS------S---EEEEEEESS-HHHHHHHHHHHHHHT-SEEEEEE-S--HHHHHHHHHHHHTTSSEEEE-GGGGT--S-HHHHHTTSHHHHH-SEEEE--TTEEEEE-STTSSGGGGGGS--SEEEEEEEEB--TT--S---S-HHHH--EE--SS--GGG-EEEEEEEEE--TTEEE--SS--EE-TT--EEETTS-B-HHHHH-TT--EEE-TTS-SSEEEEE-SS-SHHHHHHTGGG--SHHHHHHHHHHHHHH---SEE--TTHHHHHHHHHHHTT-

Solvent-accessible surface area (backbone atoms only — not comparable to full-atom values): 21015 Å² total; per-residue (Å²): 128,86,81,73,80,73,97,71,95,76,89,81,91,71,90,86,74,58,64,56,59,48,39,68,73,65,53,41,47,63,46,79,45,78,60,90,50,60,60,66,67,59,61,74,86,41,81,52,83,56,38,48,35,35,42,35,54,54,43,46,90,72,56,33,70,67,38,46,52,49,41,53,48,52,40,39,77,64,42,30,40,66,86,71,82,84,62,92,62,54,58,44,60,26,36,34,79,57,83,65,68,74,63,72,87,60,78,39,21,31,35,35,33,66,55,75,73,47,52,93,48,42,63,61,45,50,22,35,44,44,51,30,53,36,73,41,35,40,38,25,31,78,67,86,31,68,67,31,44,53,51,42,53,50,35,28,77,70,65,63,33,46,63,44,74,27,37,68,79,74,74,43,86,67,54,67,64,71,55,43,58,74,36,69,69,51,65,67,25,40,32,40,37,43,47,46,75,43,47,41,83,41,45,61,40,84,84,37,30,60,71,48,52,68,82,53,92,52,35,30,38,34,15,36,54,40,35,17,12,37,61,86,36,60,54,84,70,95,76,59,59,81,76,63,40,50,24,19,42,61,68,69,52,61,80,96,66,19,65,29,51,35,37,20,40,36,36,69,48,92,31,50,77,38,87,41,42,46,60,54,42,69,41,87,88,54,40,42,23,27,12,48,74,42,81,41,61,67,49,76,76,33,94,85,46,50,51,42,65,37,63,75,27,38,68,36,23,30,27,46,26,44,80,44,54,20,49,43,62,49,54,66,54,49,85,75,47,78,48,76,66,47,47,50,50,54,53,48,52,48,70,75,34,59,25,70,73,36,78,56,77,82,52,45,71,55,45,52,43,11,50,56,42,56,76,73,110

Radius of gyration: 25.1 Å; Cα contacts (8 Å, |Δi|>4): 676; chains: 1; bounding box: 48×43×71 Å

Sequence (377 aa):
MESQSRPYDSVVALPRVGVGALVKSLRPTVLICDIEGGELGLFDQIDLSSVRAMVIELHPLVYGRAGLQRTLGTLRAKGLSSTGEATAGAVRILHRGTDLPVAETRESAVLVTDVVAQGPWLLEWIAWHKACGFDRVVAFSRGEDAATTAILDRLDALGLVQHLPHPEVIGAEGDCLAYARHLPALRLARLVGYLAPEEFLNIRTGDNTLAALGDYAFDILSAPVVAHGVNGHDRFAAGWLTETHLRHQKTTPGKPRAMRPVRSLVRRSASVTELGAERPALGAGAIWLDGSARPLATLAGDPGATAIDCRGAGHLVRIERFALRDLESFLADLPTVTTPDARRAFKTFWTENNWQEEDSAGHSVMSEAARRWHATH

Nearest PDB structures (foldseek):
  1ipa-assembly1_A  TM=3.054E-01  e=1.806E-03  Thermus thermophilus
  1x7p-assembly1_A  TM=4.242E-01  e=1.488E-02  Streptomyces viridochromogenes
  4x3m-assembly1_B  TM=3.238E-01  e=9.058E-03  Thermus thermophilus HB8
  1vhk-assembly3_A  TM=3.252E-01  e=2.012E-01  Bacillus subtilis
  2egw-assembly1_B  TM=3.344E-01  e=6.145E-01  Aquifex aeolicus

pLDDT: mean 87.77, std 12.09, range [32.62, 98.25]